Protein 3ESL (pdb70)

Foldseek 3Di:
DLLVVLVVVLVVLVVCLVPPQVPDPCSLVSLVVNLVCLVPRVCVVPVVVSLVVNLVSLLVSCLVCLVVVVCQQPVSSVVSLVCNCVSPVVVPLVLSLLSLLVSVVSSRNLQALVSLLSNLVSCVVVVLLLLSLVSLVSNLVSNHPPNVVSVVSSVVSVVVCVVVVDDDPVVSNVVNVVSNPRDDHRPVNVVVVVD/DVVLLVVLVVVLVVLVVCLVPPQVPDPCSLVSLVVNLCCLVVSCNCVPPPVPSVVSLVSLLVSLVVCLPPPVCQQPVSNVVSLLCNCVPPVVVPLVLSLLSLLVSVVSNRNLQALVSLLSNLVSCVVVVLLLLSLVSLVSNQVSNHPPNVVSVVSSVVSVVVCVVVVHDADPPDVVHSNVVNVVSNPNDDHRPSVCCVPDPD

Radius of gyration: 24.55 Å; Cα contacts (8 Å, |Δi|>4): 406; chains: 2; bounding box: 63×59×78 Å

Organism: Saccharomyces cerevisiae (strain ATCC 204508 / S288c) (NCBI:txid559292)

Secondary structure (DSSP, 8-state):
-HHHHHHHHHHHHHHHHHHTGGG-S-HHHHHHHHHHHIIIIIHHH-HHHHHHHHHHHHHHHHHHHTT-GGGTT-HHHHHHHHHHHHHHSTT-HHHHHHHHHHHHHHTSSTTBHHHHHHHHHHHHHTT-HHHHHHHHHHHHHTT-BSHHHHHHHHHHHHHHHHHTT-----HHHHHHHHHHS-----HHHHHHHH-/-HHHHHHHHHHHHHHHHHHHHTGGG-S-HHHHHHHHHHHHHHHTTTTT-TT-SHHHHHHHHHHHHHHHT-GGGTT-HHHHHHHHHHHHHHSTT-HHHHHHHHHHHHHHTSSTTBHHHHHHHHHHHHHTT-HHHHHHHHHHHHHTT-BSHHHHHHHHHHHHHHHHHTT----TT-SS-HHHHHHHHH------HHHHHHHH--

Structure (mmCIF, N/CA/C/O backbone):
data_3ESL
#
_entry.id   3ESL
#
_cell.length_a   130.304
_cell.length_b   59.784
_cell.length_c   71.299
_cell.angle_alpha   90.00
_cell.angle_beta   97.96
_cell.angle_gamma   90.00
#
_symmetry.space_group_name_H-M   'C 1 2 1'
#
loop_
_entity.id
_entity.type
_entity.pdbx_description
1 polymer 'Checkpoint serine/threonine-protein kinase BUB1'
2 non-polymer '2-[N-CYCLOHEXYLAMINO]ETHANE SULFONIC ACID'
3 water water
#
loop_
_atom_site.group_PDB
_atom_site.id
_atom_site.type_symbol
_atom_site.label_atom_id
_atom_site.label_alt_id
_atom_site.label_comp_id
_atom_site.label_asym_id
_atom_site.label_entity_id
_atom_site.label_seq_id
_atom_site.pdbx_PDB_ins_code
_atom_site.Cartn_x
_atom_site.Cartn_y
_atom_site.Cartn_z
_atom_site.occupancy
_atom_site.B_iso_or_equiv
_atom_site.auth_seq_id
_atom_site.auth_comp_id
_atom_site.auth_asym_id
_atom_site.auth_atom_id
_atom_site.pdbx_PDB_model_num
ATOM 1 N N . GLU A 1 3 ? 33.682 49.290 53.055 1.00 69.16 31 GLU A N 1
ATOM 2 C CA . GLU A 1 3 ? 32.710 48.793 54.079 1.00 70.41 31 GLU A CA 1
ATOM 3 C C . GLU A 1 3 ? 32.733 47.267 54.206 1.00 68.76 31 GLU A C 1
ATOM 4 O O . GLU A 1 3 ? 32.802 46.730 55.314 1.00 69.13 31 GLU A O 1
ATOM 10 N N . GLN A 1 4 ? 32.684 46.582 53.065 1.00 66.71 32 GLN A N 1
ATOM 11 C CA . GLN A 1 4 ? 32.712 45.122 53.013 1.00 63.82 32 GLN A CA 1
ATOM 12 C C . GLN A 1 4 ? 34.122 44.593 53.270 1.00 61.48 32 GLN A C 1
ATOM 13 O O . GLN A 1 4 ? 34.308 43.655 54.046 1.00 59.87 32 GLN A O 1
ATOM 19 N N . HIS A 1 5 ? 35.106 45.210 52.618 1.00 58.71 33 HIS A N 1
ATOM 20 C CA . HIS A 1 5 ? 36.512 44.816 52.730 1.00 56.21 33 HIS A CA 1
ATOM 21 C C . HIS A 1 5 ? 37.024 44.914 54.174 1.00 54.25 33 HIS A C 1
ATOM 22 O O . HIS A 1 5 ? 37.772 44.043 54.639 1.00 51.69 33 HIS A O 1
ATOM 29 N N . SER A 1 6 ? 36.605 45.969 54.875 1.00 49.15 34 SER A N 1
ATOM 30 C CA . SER A 1 6 ? 36.991 46.216 56.269 1.00 46.14 34 SER A CA 1
ATOM 31 C C . SER A 1 6 ? 36.423 45.170 57.228 1.00 43.09 34 SER A C 1
ATOM 32 O O . SER A 1 6 ? 37.129 44.677 58.117 1.00 38.73 34 SER A O 1
ATOM 35 N N . GLN A 1 7 ? 35.143 44.850 57.045 1.00 39.06 35 GLN A N 1
ATOM 36 C CA . GLN A 1 7 ? 34.481 43.817 57.833 1.00 41.63 35 GLN A CA 1
ATOM 37 C C . GLN A 1 7 ? 35.147 42.465 57.587 1.00 35.72 35 GLN A C 1
ATOM 38 O O . GLN A 1 7 ? 35.365 41.695 58.526 1.00 34.54 35 GLN A O 1
ATOM 44 N N . LEU A 1 8 ? 35.495 42.196 56.331 1.00 34.87 36 LEU A N 1
ATOM 45 C CA . LEU A 1 8 ? 36.162 40.944 55.977 1.00 34.26 36 LEU A CA 1
ATOM 46 C C . LEU A 1 8 ? 37.539 40.862 56.615 1.00 34.07 36 LEU A C 1
ATOM 47 O O . LEU A 1 8 ? 37.934 39.808 57.117 1.00 30.32 36 LEU A O 1
ATOM 52 N N . ASN A 1 9 ? 38.270 41.975 56.624 1.00 32.01 37 ASN A N 1
ATOM 53 C CA . ASN A 1 9 ? 39.580 41.984 57.282 1.00 34.00 37 ASN A CA 1
ATOM 54 C C . ASN A 1 9 ? 39.545 41.793 58.788 1.00 32.79 37 ASN A C 1
ATOM 55 O O . ASN A 1 9 ? 40.449 41.171 59.363 1.00 31.38 37 ASN A O 1
ATOM 60 N N . GLN A 1 10 ? 38.513 42.331 59.434 1.00 29.28 38 GLN A N 1
ATOM 61 C CA . GLN A 1 10 ? 38.348 42.125 60.869 1.00 27.40 38 GLN A CA 1
ATOM 62 C C . GLN A 1 10 ? 38.079 40.646 61.143 1.00 26.90 38 GLN A C 1
ATOM 63 O O . GLN A 1 10 ? 38.576 40.096 62.122 1.00 26.22 38 GLN A O 1
ATOM 69 N N . THR A 1 11 ? 37.291 40.025 60.266 1.00 26.58 39 THR A N 1
ATOM 70 C CA . THR A 1 11 ? 36.932 38.616 60.425 1.00 26.01 39 THR A CA 1
ATOM 71 C C . THR A 1 11 ? 38.186 37.754 60.306 1.00 26.13 39 THR A C 1
ATOM 72 O O . THR A 1 11 ? 38.370 36.821 61.097 1.00 24.80 39 THR A O 1
ATOM 76 N N . LYS A 1 12 ? 39.046 38.093 59.344 1.00 26.95 40 LYS A N 1
ATOM 77 C CA . LYS A 1 12 ? 40.319 37.404 59.156 1.00 27.62 40 LYS A CA 1
ATOM 78 C C . LYS A 1 12 ? 41.170 37.477 60.418 1.00 28.31 40 LYS A C 1
ATOM 79 O O . LYS A 1 12 ? 41.691 36.465 60.897 1.00 25.66 40 LYS A O 1
ATOM 85 N N . ILE A 1 13 ? 41.304 38.680 60.974 1.00 25.96 41 ILE A N 1
ATOM 86 C CA . ILE A 1 13 ? 42.093 38.851 62.183 1.00 25.97 41 ILE A CA 1
ATOM 87 C C . ILE A 1 13 ? 41.455 38.137 63.383 1.00 24.67 41 ILE A C 1
ATOM 88 O O . ILE A 1 13 ? 42.165 37.567 64.208 1.00 24.93 41 ILE A O 1
ATOM 93 N N . ALA A 1 14 ? 40.123 38.169 63.470 1.00 24.44 42 ALA A N 1
ATOM 94 C CA . ALA A 1 14 ? 39.404 37.457 64.521 1.00 22.82 42 ALA A CA 1
ATOM 95 C C . ALA A 1 14 ? 39.737 35.950 64.482 1.00 21.99 42 ALA A C 1
ATOM 96 O O . ALA A 1 14 ? 40.030 35.346 65.517 1.00 22.77 42 ALA A O 1
ATOM 98 N N . TYR A 1 15 ? 39.711 35.362 63.289 1.00 23.34 43 TYR A N 1
ATOM 99 C CA . TYR A 1 15 ? 40.067 33.938 63.147 1.00 21.55 43 TYR A CA 1
ATOM 100 C C . TYR A 1 15 ? 41.529 33.676 63.504 1.00 23.26 43 TYR A C 1
ATOM 101 O O . TYR A 1 15 ? 41.848 32.703 64.195 1.00 24.59 43 TYR A O 1
ATOM 110 N N . GLU A 1 16 ? 42.414 34.572 63.074 1.00 22.09 44 GLU A N 1
ATOM 111 C CA . GLU A 1 16 ? 43.840 34.402 63.338 1.00 22.57 44 GLU A CA 1
ATOM 112 C C . GLU A 1 16 ? 44.107 34.418 64.836 1.00 25.75 44 GLU A C 1
ATOM 113 O O . GLU A 1 16 ? 44.900 33.619 65.338 1.00 26.79 44 GLU A O 1
ATOM 119 N N . GLN A 1 17 ? 43.425 35.318 65.552 1.00 25.09 45 GLN A N 1
ATOM 120 C CA . GLN A 1 17 ? 43.535 35.381 67.009 1.00 27.01 45 GLN A CA 1
ATOM 121 C C . GLN A 1 17 ? 43.009 34.126 67.691 1.00 25.10 45 GLN A C 1
ATOM 122 O O . GLN A 1 17 ? 43.596 33.653 68.657 1.00 27.88 45 GLN A O 1
ATOM 128 N N . ARG A 1 18 ? 41.893 33.600 67.186 1.00 26.09 46 ARG A N 1
ATOM 129 C CA . ARG A 1 18 ? 41.317 32.363 67.710 1.00 26.62 46 ARG A CA 1
ATOM 130 C C . ARG A 1 18 ? 42.272 31.179 67.549 1.00 25.44 46 ARG A C 1
ATOM 131 O O . ARG A 1 18 ? 42.369 30.338 68.443 1.00 26.89 46 ARG A O 1
ATOM 139 N N . LEU A 1 19 ? 42.976 31.121 66.419 1.00 24.42 47 LEU A N 1
ATOM 140 C CA . LEU A 1 19 ? 43.979 30.072 66.212 1.00 25.48 47 LEU A CA 1
ATOM 141 C C . LEU A 1 19 ? 45.075 30.167 67.269 1.00 29.15 47 LEU A C 1
ATOM 142 O O . LEU A 1 19 ? 45.555 29.148 67.767 1.00 30.95 47 LEU A O 1
ATOM 147 N N . LEU A 1 20 ? 45.465 31.394 67.616 1.00 28.66 48 LEU A N 1
ATOM 148 C CA . LEU A 1 20 ? 46.494 31.583 68.645 1.00 30.86 48 LEU A CA 1
ATOM 149 C C . LEU A 1 20 ? 45.993 31.341 70.065 1.00 31.43 48 LEU A C 1
ATOM 150 O O . LEU A 1 20 ? 46.733 30.810 70.895 1.00 35.60 48 LEU A O 1
ATOM 155 N N . ASN A 1 21 ? 44.752 31.735 70.342 1.00 31.03 49 ASN A N 1
ATOM 156 C CA . ASN A 1 21 ? 44.210 31.743 71.701 1.00 32.87 49 ASN A CA 1
ATOM 157 C C . ASN A 1 21 ? 43.386 30.513 72.081 1.00 32.58 49 ASN A C 1
ATOM 158 O O . ASN A 1 21 ? 43.402 30.095 73.237 1.00 33.23 49 ASN A O 1
ATOM 163 N N . ASP A 1 22 ? 42.628 29.979 71.125 1.00 29.98 50 ASP A N 1
ATOM 164 C CA . ASP A 1 22 ? 41.593 28.990 71.444 1.00 29.57 50 ASP A CA 1
ATOM 165 C C . ASP A 1 22 ? 41.919 27.532 71.103 1.00 28.07 50 ASP A C 1
ATOM 166 O O . ASP A 1 22 ? 41.404 26.624 71.769 1.00 24.61 50 ASP A O 1
ATOM 171 N N . LEU A 1 23 ? 42.753 27.302 70.090 0.80 23.14 51 LEU A N 1
ATOM 172 C CA . LEU A 1 23 ? 42.967 25.940 69.568 0.80 23.43 51 LEU A CA 1
ATOM 173 C C . LEU A 1 23 ? 43.378 24.943 70.619 0.80 23.77 51 LEU A C 1
ATOM 174 O O . LEU A 1 23 ? 42.861 23.813 70.664 0.80 20.74 51 LEU A O 1
ATOM 179 N N . GLU A 1 24 ? 44.326 25.359 71.457 1.00 23.83 52 GLU A N 1
ATOM 180 C CA . GLU A 1 24 ? 44.969 24.436 72.389 1.00 26.00 52 GLU A CA 1
ATOM 181 C C . GLU A 1 24 ? 43.988 23.745 73.342 1.00 24.68 52 GLU A C 1
ATOM 182 O O . GLU A 1 24 ? 44.203 22.591 73.711 1.00 27.59 52 GLU A O 1
ATOM 188 N N . ASP A 1 25 ? 42.923 24.444 73.721 1.00 23.65 53 ASP A N 1
ATOM 189 C CA . ASP A 1 25 ? 41.969 23.931 74.704 1.00 25.07 53 ASP A CA 1
ATOM 190 C C . ASP A 1 25 ? 40.716 23.296 74.085 1.00 22.24 53 ASP A C 1
ATOM 191 O O . ASP A 1 25 ? 39.802 22.898 74.813 1.00 23.63 53 ASP A O 1
ATOM 196 N N . MET A 1 26 ? 40.669 23.198 72.753 1.00 20.96 54 MET A N 1
ATOM 197 C CA . MET A 1 26 ? 39.456 22.683 72.091 1.00 18.87 54 MET A CA 1
ATOM 198 C C . MET A 1 26 ? 39.375 21.173 72.092 1.00 18.74 54 MET A C 1
ATOM 199 O O . MET A 1 26 ? 40.412 20.503 72.012 1.00 19.38 54 MET A O 1
ATOM 204 N N . ASP A 1 27 ? 38.147 20.647 72.178 1.00 19.66 55 ASP A N 1
ATOM 205 C CA . ASP A 1 27 ? 37.920 19.200 71.960 1.00 19.47 55 ASP A CA 1
ATOM 206 C C . ASP A 1 27 ? 38.098 18.865 70.488 1.00 18.49 55 ASP A C 1
ATOM 207 O O . ASP A 1 27 ? 38.614 17.799 70.145 1.00 20.98 55 ASP A O 1
ATOM 212 N N . ASP A 1 28 ? 37.651 19.772 69.624 0.80 14.36 56 ASP A N 1
ATOM 213 C CA . ASP A 1 28 ? 37.692 19.549 68.168 0.80 13.94 56 ASP A CA 1
ATOM 214 C C . ASP A 1 28 ? 38.393 20.725 67.470 0.80 13.64 56 ASP A C 1
ATOM 215 O O . ASP A 1 28 ? 37.760 21.513 66.770 0.80 14.67 56 ASP A O 1
ATOM 220 N N . PRO A 1 29 ? 39.725 20.824 67.633 1.00 17.86 57 PRO A N 1
ATOM 221 C CA . PRO A 1 29 ? 40.447 21.946 67.024 1.00 18.08 57 PRO A CA 1
ATOM 222 C C . PRO A 1 29 ? 40.296 21.962 65.488 1.00 18.94 57 PRO A C 1
ATOM 223 O O . PRO A 1 29 ? 40.344 23.033 64.859 1.00 17.52 57 PRO A O 1
ATOM 227 N N . LEU A 1 30 ? 40.085 20.792 64.884 1.00 17.54 58 LEU A N 1
ATOM 228 C CA . LEU A 1 30 ? 39.881 20.741 63.427 1.00 18.43 58 LEU A CA 1
ATOM 229 C C . LEU A 1 30 ? 38.702 21.631 62.996 1.00 18.41 58 LEU A C 1
ATOM 230 O O . LEU A 1 30 ? 38.751 22.268 61.936 1.00 20.65 58 LEU A O 1
ATOM 235 N N . ASP A 1 31 ? 37.662 21.692 63.821 1.00 19.08 59 ASP A N 1
ATOM 236 C CA . ASP A 1 31 ? 36.469 22.480 63.491 1.00 20.40 59 ASP A CA 1
ATOM 237 C C . ASP A 1 31 ? 36.782 23.964 63.314 1.00 20.09 59 ASP A C 1
ATOM 238 O O . ASP A 1 31 ? 36.225 24.598 62.429 1.00 19.92 59 ASP A O 1
ATOM 243 N N . LEU A 1 32 ? 37.701 24.495 64.119 1.00 19.77 60 LEU A N 1
ATOM 244 C CA . LEU A 1 32 ? 38.054 25.920 64.016 1.00 19.39 60 LEU A CA 1
ATOM 245 C C . LEU A 1 32 ? 38.803 26.169 62.700 1.00 19.04 60 LEU A C 1
ATOM 246 O O . LEU A 1 32 ? 38.490 27.119 61.975 1.00 19.04 60 LEU A O 1
ATOM 251 N N . PHE A 1 33 ? 39.774 25.314 62.376 0.80 15.16 61 PHE A N 1
ATOM 252 C CA . PHE A 1 33 ? 40.411 25.376 61.060 0.80 15.94 61 PHE A CA 1
ATOM 253 C C . PHE A 1 33 ? 39.390 25.278 59.923 0.80 17.38 61 PHE A C 1
ATOM 254 O O . PHE A 1 33 ? 39.476 26.030 58.941 0.80 15.79 61 PHE A O 1
ATOM 262 N N . LEU A 1 34 ? 38.450 24.337 60.030 1.00 18.28 62 LEU A N 1
ATOM 263 C CA . LEU A 1 34 ? 37.443 24.171 58.973 1.00 20.67 62 LEU A CA 1
ATOM 264 C C . LEU A 1 34 ? 36.601 25.431 58.787 1.00 20.60 62 LEU A C 1
ATOM 265 O O . LEU A 1 34 ? 36.381 25.865 57.651 1.00 21.14 62 LEU A O 1
ATOM 270 N N . ASP A 1 35 ? 36.152 26.024 59.895 1.00 20.61 63 ASP A N 1
ATOM 271 C CA . ASP A 1 35 ? 35.329 27.243 59.836 1.00 22.55 63 ASP A CA 1
ATOM 272 C C . ASP A 1 35 ? 36.088 28.336 59.101 1.00 21.46 63 ASP A C 1
ATOM 273 O O . ASP A 1 35 ? 35.556 28.993 58.199 1.00 21.15 63 ASP A O 1
ATOM 278 N N . TYR A 1 36 ? 37.357 28.493 59.462 1.00 19.09 64 TYR A N 1
ATOM 279 C CA . TYR A 1 36 ? 38.182 29.552 58.883 1.00 20.74 64 TYR A CA 1
ATOM 280 C C . TYR A 1 36 ? 38.433 29.295 57.395 1.00 20.79 64 TYR A C 1
ATOM 281 O O . TYR A 1 36 ? 38.264 30.189 56.578 1.00 19.39 64 TYR A O 1
ATOM 290 N N . MET A 1 37 ? 38.787 28.060 57.033 1.00 19.70 65 MET A N 1
ATOM 291 C CA . MET A 1 37 ? 39.039 27.717 55.633 1.00 21.65 65 MET A CA 1
ATOM 292 C C . MET A 1 37 ? 37.807 27.874 54.736 1.00 21.59 65 MET A C 1
ATOM 293 O O . MET A 1 37 ? 37.906 28.353 53.601 0.80 20.77 65 MET A O 1
ATOM 298 N N . ILE A 1 38 ? 36.642 27.500 55.260 1.00 21.58 66 ILE A N 1
ATOM 299 C CA . ILE A 1 38 ? 35.399 27.653 54.523 1.00 24.78 66 ILE A CA 1
ATOM 300 C C . ILE A 1 38 ? 35.144 29.143 54.302 1.00 23.13 66 ILE A C 1
ATOM 301 O O . ILE A 1 38 ? 34.790 29.540 53.190 1.00 25.64 66 ILE A O 1
ATOM 306 N N . TRP A 1 39 ? 35.368 29.948 55.338 1.00 24.29 67 TRP A N 1
ATOM 307 C CA . TRP A 1 39 ? 35.183 31.410 55.229 1.00 24.28 67 TRP A CA 1
ATOM 308 C C . TRP A 1 39 ? 36.145 32.028 54.206 1.00 26.31 67 TRP A C 1
ATOM 309 O O . TRP A 1 39 ? 35.747 32.858 53.373 1.00 26.46 67 TRP A O 1
ATOM 320 N N . ILE A 1 40 ? 37.412 31.628 54.259 1.00 24.18 68 ILE A N 1
ATOM 321 C CA . ILE A 1 40 ? 38.393 32.134 53.300 1.00 24.96 68 ILE A CA 1
ATOM 322 C C . ILE A 1 40 ? 37.994 31.785 51.865 1.00 26.36 68 ILE A C 1
ATOM 323 O O . ILE A 1 40 ? 38.040 32.637 50.973 1.00 28.45 68 ILE A O 1
ATOM 328 N N . SER A 1 41 ? 37.612 30.526 51.650 1.00 26.59 69 SER A N 1
ATOM 329 C CA . SER A 1 41 ? 37.378 30.021 50.304 1.00 29.58 69 SER A CA 1
ATOM 330 C C . SER A 1 41 ? 36.070 30.541 49.702 1.00 34.36 69 SER A C 1
ATOM 331 O O . SER A 1 41 ? 35.862 30.447 48.488 1.00 37.35 69 SER A O 1
ATOM 334 N N . THR A 1 42 ? 35.194 31.076 50.547 1.00 34.02 70 THR A N 1
ATOM 335 C CA . THR A 1 42 ? 33.926 31.621 50.083 1.00 39.75 70 THR A CA 1
ATOM 336 C C . THR A 1 42 ? 33.955 33.151 50.151 1.00 40.15 70 THR A C 1
ATOM 337 O O . THR A 1 42 ? 34.030 33.818 49.121 1.00 45.54 70 THR A O 1
ATOM 341 N N . SER A 1 43 ? 33.955 33.697 51.357 1.00 38.27 71 SER A N 1
ATOM 342 C CA . SER A 1 43 ? 33.824 35.135 51.544 1.00 39.18 71 SER A CA 1
ATOM 343 C C . SER A 1 43 ? 35.062 35.927 51.128 1.00 39.03 71 SER A C 1
ATOM 344 O O . SER A 1 43 ? 34.962 36.890 50.358 1.00 39.43 71 SER A O 1
ATOM 347 N N . TYR A 1 44 ? 36.224 35.513 51.622 1.00 36.89 72 TYR A N 1
ATOM 348 C CA . TYR A 1 44 ? 37.450 36.293 51.455 1.00 38.02 72 TYR A CA 1
ATOM 349 C C . TYR A 1 44 ? 38.009 36.270 50.026 1.00 40.59 72 TYR A C 1
ATOM 350 O O . TYR A 1 44 ? 38.353 37.317 49.474 1.00 41.91 72 TYR A O 1
ATOM 359 N N . ILE A 1 45 ? 38.084 35.081 49.432 1.00 41.34 73 ILE A N 1
ATOM 360 C CA . ILE A 1 45 ? 38.634 34.908 48.086 1.00 44.30 73 ILE A CA 1
ATOM 361 C C . ILE A 1 45 ? 37.743 35.527 46.985 1.00 47.32 73 ILE A C 1
ATOM 362 O O . ILE A 1 45 ? 38.222 35.826 45.889 1.00 48.13 73 ILE A O 1
ATOM 367 N N . GLU A 1 46 ? 36.456 35.713 47.286 1.00 49.20 74 GLU A N 1
ATOM 368 C CA . GLU A 1 46 ? 35.514 36.369 46.365 1.00 53.09 74 GLU A CA 1
ATOM 369 C C . GLU A 1 46 ? 35.776 37.869 46.221 1.00 53.48 74 GLU A C 1
ATOM 370 O O . GLU A 1 46 ? 35.418 38.471 45.206 1.00 54.05 74 GLU A O 1
ATOM 376 N N . VAL A 1 47 ? 36.397 38.461 47.237 1.00 53.03 75 VAL A N 1
ATOM 377 C CA . VAL A 1 47 ? 36.659 39.901 47.271 1.00 52.79 75 VAL A CA 1
ATOM 378 C C . VAL A 1 47 ? 38.126 40.224 46.941 1.00 53.68 75 VAL A C 1
ATOM 379 O O . VAL A 1 47 ? 38.410 41.213 46.257 1.00 53.66 75 VAL A O 1
ATOM 383 N N . ASP A 1 48 ? 39.047 39.382 47.409 1.00 50.96 76 ASP A N 1
ATOM 384 C CA . ASP A 1 48 ? 40.470 39.540 47.112 1.00 50.38 76 ASP A CA 1
ATOM 385 C C . ASP A 1 48 ? 41.075 38.184 46.761 1.00 50.67 76 ASP A C 1
ATOM 386 O O . ASP A 1 48 ? 41.557 37.462 47.639 1.00 46.98 76 ASP A O 1
ATOM 391 N N . SER A 1 49 ? 41.052 37.851 45.471 1.00 49.46 77 SER A N 1
ATOM 392 C CA . SER A 1 49 ? 41.476 36.532 44.991 1.00 50.87 77 SER A CA 1
ATOM 393 C C . SER A 1 49 ? 42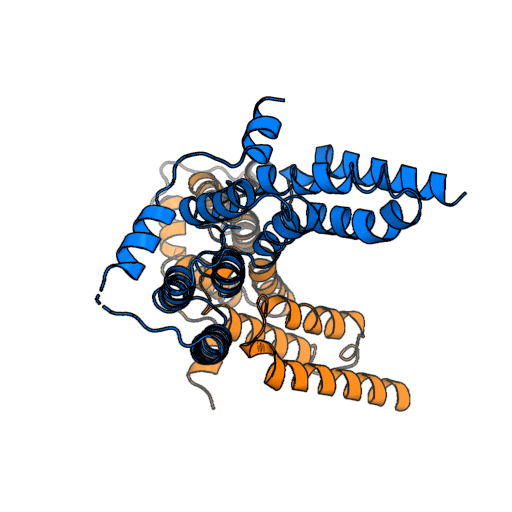.959 36.224 45.232 1.00 51.03 77 SER A C 1
ATOM 394 O O . SER A 1 49 ? 43.315 35.080 45.529 1.00 49.67 77 SER A O 1
ATOM 397 N N . GLU A 1 50 ? 43.814 37.238 45.102 1.00 51.72 78 GLU A N 1
ATOM 398 C CA . GLU A 1 50 ? 45.261 37.049 45.259 1.00 52.98 78 GLU A CA 1
ATOM 399 C C . GLU A 1 50 ? 45.713 36.909 46.725 1.00 51.28 78 GLU A C 1
ATOM 400 O O . GLU A 1 50 ? 46.553 36.061 47.032 1.00 52.64 78 GLU A O 1
ATOM 406 N N . SER A 1 51 ? 45.157 37.729 47.618 1.00 49.39 79 SER A N 1
ATOM 407 C CA . SER A 1 51 ? 45.369 37.551 49.060 1.00 45.55 79 SER A CA 1
ATOM 408 C C . SER A 1 51 ? 44.663 36.284 49.551 1.00 43.59 79 SER A C 1
ATOM 409 O O . SER A 1 51 ? 45.222 35.531 50.346 1.00 42.15 79 SER A O 1
ATOM 412 N N . GLY A 1 52 ? 43.442 36.060 49.064 1.00 38.29 80 GLY A N 1
ATOM 413 C CA . GLY A 1 52 ? 42.634 34.905 49.457 1.00 37.49 80 GLY A CA 1
ATOM 414 C C . GLY A 1 52 ? 43.321 33.585 49.159 1.00 36.01 80 GLY A C 1
ATOM 415 O O . GLY A 1 52 ? 43.288 32.662 49.972 1.00 33.49 80 GLY A O 1
ATOM 416 N N . GLN A 1 53 ? 43.951 33.501 47.991 1.00 35.36 81 GLN A N 1
ATOM 417 C CA . GLN A 1 53 ? 44.700 32.306 47.589 1.00 37.37 81 GLN A CA 1
ATOM 418 C C . GLN A 1 53 ? 45.838 31.987 48.569 1.00 33.51 81 GLN A C 1
ATOM 419 O O . GLN A 1 53 ? 45.974 30.837 49.020 1.00 30.66 81 GLN A O 1
ATOM 425 N N A GLU A 1 54 ? 46.641 33.006 48.875 0.50 32.82 82 GLU A N 1
ATOM 426 N N B GLU A 1 54 ? 46.632 33.005 48.899 0.50 32.92 82 GLU A N 1
ATOM 427 C CA A GLU A 1 54 ? 47.769 32.903 49.796 0.50 34.12 82 GLU A CA 1
ATOM 428 C CA B GLU A 1 54 ? 47.778 32.872 49.799 0.50 34.97 82 GLU A CA 1
ATOM 429 C C A GLU A 1 54 ? 47.312 32.496 51.195 0.50 32.63 82 GLU A C 1
ATOM 430 C C B GLU A 1 54 ? 47.360 32.549 51.233 0.50 32.87 82 GLU A C 1
ATOM 431 O O A GLU A 1 54 ? 47.896 31.599 51.813 0.50 31.02 82 GLU A O 1
ATOM 432 O O B GLU A 1 54 ? 48.028 31.771 51.922 0.50 31.82 82 GLU A O 1
ATOM 443 N N . VAL A 1 55 ? 46.266 33.159 51.682 1.00 30.48 83 VAL A N 1
ATOM 444 C CA . VAL A 1 55 ? 45.766 32.928 53.036 1.00 28.86 83 VAL A CA 1
ATOM 445 C C . VAL A 1 55 ? 45.141 31.535 53.109 1.00 25.01 83 VAL A C 1
ATOM 446 O O . VAL A 1 55 ? 45.304 30.829 54.116 1.00 26.80 83 VAL A O 1
ATOM 450 N N . LEU A 1 56 ? 44.442 31.138 52.050 1.00 24.10 84 LEU A N 1
ATOM 451 C CA . LEU A 1 56 ? 43.877 29.784 52.022 1.00 20.93 84 LEU A CA 1
ATOM 452 C C . LEU A 1 56 ? 45.009 28.754 52.089 1.00 22.45 84 LEU A C 1
ATOM 453 O O . LEU A 1 56 ? 44.948 27.808 52.889 1.00 25.36 84 LEU A O 1
ATOM 458 N N . ARG A 1 57 ? 46.039 28.933 51.261 0.80 20.22 85 ARG A N 1
ATOM 459 C CA . ARG A 1 57 ? 47.130 27.955 51.201 0.80 22.68 85 ARG A CA 1
ATOM 460 C C . ARG A 1 57 ? 47.810 27.834 52.558 0.80 22.52 85 ARG A C 1
ATOM 461 O O . ARG A 1 57 ? 48.001 26.723 53.055 0.80 20.71 85 ARG A O 1
ATOM 469 N N . SER A 1 58 ? 48.157 28.975 53.155 1.00 24.29 86 SER A N 1
ATOM 470 C CA . SER A 1 58 ? 48.813 29.014 54.472 1.00 26.62 86 SER A CA 1
ATOM 471 C C . SER A 1 58 ? 47.979 28.399 55.594 1.00 25.99 86 SER A C 1
ATOM 472 O O . SER A 1 58 ? 48.508 27.699 56.462 1.00 25.61 86 SER A O 1
ATOM 475 N N . THR A 1 59 ? 46.677 28.665 55.576 1.00 22.13 87 THR A N 1
ATOM 476 C CA . THR A 1 59 ? 45.774 28.159 56.596 1.00 22.46 87 THR A CA 1
ATOM 477 C C . THR A 1 59 ? 45.648 26.643 56.464 1.00 18.61 87 THR A C 1
ATOM 478 O O . THR A 1 59 ? 45.635 25.937 57.478 1.00 21.63 87 THR A O 1
ATOM 482 N N . MET A 1 60 ? 45.568 26.160 55.231 1.00 18.98 88 MET A N 1
ATOM 483 C CA . MET A 1 60 ? 45.405 24.720 55.006 1.00 19.73 88 MET A CA 1
ATOM 484 C C . MET A 1 60 ? 46.680 24.009 55.477 1.00 20.83 88 MET A C 1
ATOM 485 O O . MET A 1 60 ? 46.619 22.959 56.114 1.00 18.09 88 MET A O 1
ATOM 490 N N . GLU A 1 61 ? 47.834 24.607 55.183 1.00 19.75 89 GLU A N 1
ATOM 491 C CA . GLU A 1 61 ? 49.110 24.031 55.613 1.00 20.52 89 GLU A CA 1
ATOM 492 C C . GLU A 1 61 ? 49.201 24.004 57.140 1.00 19.97 89 GLU A C 1
ATOM 493 O O . GLU A 1 61 ? 49.617 22.989 57.724 1.00 20.52 89 GLU A O 1
ATOM 499 N N A ARG A 1 62 ? 48.816 25.105 57.782 0.50 18.71 90 ARG A N 1
ATOM 500 N N B ARG A 1 62 ? 48.800 25.102 57.777 0.50 18.99 90 ARG A N 1
ATOM 501 C CA A ARG A 1 62 ? 48.773 25.167 59.248 0.50 19.42 90 ARG A CA 1
ATOM 502 C CA B ARG A 1 62 ? 48.773 25.191 59.242 0.50 20.36 90 ARG A CA 1
ATOM 503 C C A ARG A 1 62 ? 47.884 24.067 59.819 0.50 20.06 90 ARG A C 1
ATOM 504 C C B ARG A 1 62 ? 47.842 24.147 59.871 0.50 20.67 90 ARG A C 1
ATOM 505 O O A ARG A 1 62 ? 48.263 23.382 60.778 0.50 19.96 90 ARG A O 1
ATOM 506 O O B ARG A 1 62 ? 48.157 23.574 60.922 0.50 21.34 90 ARG A O 1
ATOM 521 N N . CYS A 1 63 ? 46.708 23.898 59.216 1.00 18.24 91 CYS A N 1
ATOM 522 C CA . CYS A 1 63 ? 45.761 22.865 59.652 1.00 18.66 91 CYS A CA 1
ATOM 523 C C . CYS A 1 63 ? 46.405 21.476 59.574 1.00 20.19 91 CYS A C 1
ATOM 524 O O . CYS A 1 63 ? 46.401 20.712 60.548 1.00 20.38 91 CYS A O 1
ATOM 527 N N . LEU A 1 64 ? 46.964 21.155 58.410 1.00 18.17 92 LEU A N 1
ATOM 528 C CA . LEU A 1 64 ? 47.541 19.817 58.203 1.00 19.56 92 LEU A CA 1
ATOM 529 C C . LEU A 1 64 ? 48.658 19.539 59.211 1.00 21.53 92 LEU A C 1
ATOM 530 O O . LEU A 1 64 ? 48.709 18.467 59.830 1.00 21.97 92 LEU A O 1
ATOM 535 N N . ILE A 1 65 ? 49.508 20.540 59.410 1.00 20.78 93 ILE A N 1
ATOM 536 C CA . ILE A 1 65 ? 50.654 20.429 60.327 1.00 21.13 93 ILE A CA 1
ATOM 537 C C . ILE A 1 65 ? 50.205 20.305 61.779 1.00 22.74 93 ILE A C 1
ATOM 538 O O . ILE A 1 65 ? 50.723 19.473 62.527 1.00 24.22 93 ILE A O 1
ATOM 543 N N . TYR A 1 66 ? 49.219 21.108 62.173 1.00 18.73 94 TYR A N 1
ATOM 544 C CA . TYR A 1 66 ? 48.743 21.087 63.553 1.00 20.48 94 TYR A CA 1
ATOM 545 C C . TYR A 1 66 ? 48.051 19.769 63.919 1.00 21.59 94 TYR A C 1
ATOM 546 O O . TYR A 1 66 ? 48.264 19.219 65.004 1.00 22.85 94 TYR A O 1
ATOM 555 N N . ILE A 1 67 ? 47.234 19.266 63.002 1.00 20.70 95 ILE A N 1
ATOM 556 C CA . ILE A 1 67 ? 46.377 18.128 63.289 1.00 20.04 95 ILE A CA 1
ATOM 557 C C . ILE A 1 67 ? 47.079 16.772 63.015 1.00 23.60 95 ILE A C 1
ATOM 558 O O . ILE A 1 67 ? 46.711 15.753 63.615 1.00 22.30 95 ILE A O 1
ATOM 563 N N . GLN A 1 68 ? 48.109 16.769 62.163 1.00 21.86 96 GLN A N 1
ATOM 564 C CA . GLN A 1 68 ? 48.699 15.511 61.640 1.00 24.11 96 GLN A CA 1
ATOM 565 C C . GLN A 1 68 ? 49.210 14.502 62.680 1.00 30.01 96 GLN A C 1
ATOM 566 O O . GLN A 1 68 ? 49.143 13.292 62.447 1.00 33.21 96 GLN A O 1
ATOM 572 N N . ASP A 1 69 ? 49.738 14.986 63.792 1.00 32.12 97 ASP A N 1
ATOM 573 C CA . ASP A 1 69 ? 50.329 14.062 64.770 1.00 37.23 97 ASP A CA 1
ATOM 574 C C . ASP A 1 69 ? 49.335 13.645 65.858 1.00 37.84 97 ASP A C 1
ATOM 575 O O . ASP A 1 69 ? 49.658 12.803 66.709 1.00 36.74 97 ASP A O 1
ATOM 580 N N . MET A 1 70 ? 48.125 14.217 65.804 1.00 30.76 98 MET A N 1
ATOM 581 C CA . MET A 1 70 ? 47.020 13.785 66.649 1.00 26.80 98 MET A CA 1
ATOM 582 C C . MET A 1 70 ? 46.440 12.510 66.047 1.00 27.83 98 MET A C 1
ATOM 583 O O . MET A 1 70 ? 45.695 12.560 65.045 1.00 26.30 98 MET A O 1
ATOM 588 N N A GLU A 1 71 ? 46.780 11.382 66.665 0.50 25.85 99 GLU A N 1
ATOM 589 N N B GLU A 1 71 ? 46.779 11.369 66.641 0.50 25.55 99 GLU A N 1
ATOM 590 C CA A GLU A 1 71 ? 46.376 10.057 66.191 0.50 27.61 99 GLU A CA 1
ATOM 591 C CA B GLU A 1 71 ? 46.360 10.073 66.097 0.50 26.75 99 GLU A CA 1
ATOM 592 C C A GLU A 1 71 ? 44.864 9.892 66.114 0.50 25.12 99 GLU A C 1
ATOM 593 C C B GLU A 1 71 ? 44.844 9.893 66.093 0.50 24.63 99 GLU A C 1
ATOM 594 O O A GLU A 1 71 ? 44.354 9.110 65.300 0.50 23.44 99 GLU A O 1
ATOM 595 O O B GLU A 1 71 ? 44.310 9.097 65.307 0.50 22.75 99 GLU A O 1
ATOM 606 N N . THR A 1 72 ? 44.153 10.628 66.967 1.00 21.86 100 THR A N 1
ATOM 607 C CA . THR A 1 72 ? 42.695 10.542 67.031 1.00 22.60 100 THR A CA 1
ATOM 608 C C . THR A 1 72 ? 42.048 10.991 65.715 1.00 20.24 100 THR A C 1
ATOM 609 O O . THR A 1 72 ? 40.946 10.553 65.404 1.00 19.37 100 THR A O 1
ATOM 613 N N . TYR A 1 73 ? 42.724 11.874 64.975 1.00 19.43 101 TYR A N 1
ATOM 614 C CA . TYR A 1 73 ? 42.190 12.399 63.700 1.00 18.64 101 TYR A CA 1
ATOM 615 C C . TYR A 1 73 ? 42.585 11.596 62.451 1.00 18.73 101 TYR A C 1
ATOM 616 O O . TYR A 1 73 ? 42.160 11.931 61.322 1.00 18.62 101 TYR A O 1
ATOM 625 N N . ARG A 1 74 ? 43.389 10.539 62.645 1.00 19.74 102 ARG A N 1
ATOM 626 C CA . ARG A 1 74 ? 43.957 9.783 61.513 1.00 22.21 102 ARG A CA 1
ATOM 627 C C . ARG A 1 74 ? 42.935 9.420 60.436 1.00 20.47 102 ARG A C 1
ATOM 628 O O . ARG A 1 74 ? 43.200 9.576 59.238 1.00 22.13 102 ARG A O 1
ATOM 636 N N . ASN A 1 75 ? 41.777 8.914 60.858 1.00 18.11 103 ASN A N 1
ATOM 637 C CA . ASN A 1 75 ? 40.739 8.535 59.908 1.00 19.44 103 ASN A CA 1
ATOM 638 C C . ASN A 1 75 ? 39.469 9.361 60.041 1.00 21.40 103 ASN A C 1
ATOM 639 O O . ASN A 1 75 ? 38.366 8.858 59.825 1.00 19.96 103 ASN A O 1
ATOM 644 N N . ASP A 1 76 ? 39.640 10.639 60.401 1.00 18.61 104 ASP A N 1
ATOM 645 C CA . ASP A 1 76 ? 38.539 11.598 60.397 1.00 17.88 104 ASP A CA 1
ATOM 646 C C . ASP A 1 76 ? 38.321 12.017 58.937 1.00 16.93 104 ASP A C 1
ATOM 647 O O . ASP A 1 76 ? 39.239 12.569 58.315 1.00 18.72 104 ASP A O 1
ATOM 652 N N . PRO A 1 77 ? 37.125 11.765 58.371 1.00 17.14 105 PRO A N 1
ATOM 653 C CA . PRO A 1 77 ? 36.931 12.071 56.948 1.00 17.71 105 PRO A CA 1
ATOM 654 C C . PRO A 1 77 ? 37.050 13.563 56.661 1.00 18.72 105 PRO A C 1
ATOM 655 O O . PRO A 1 77 ? 37.401 13.951 55.551 1.00 18.31 105 PRO A O 1
ATOM 659 N N . ARG A 1 78 ? 36.746 14.396 57.646 1.00 16.97 106 ARG A N 1
ATOM 660 C CA . ARG A 1 78 ? 36.912 15.844 57.448 1.00 18.11 106 ARG A CA 1
ATOM 661 C C . ARG A 1 78 ? 38.380 16.207 57.240 1.00 19.49 106 ARG A C 1
ATOM 662 O O . ARG A 1 78 ? 38.707 17.045 56.388 1.00 20.57 106 ARG A O 1
ATOM 670 N N . PHE A 1 79 ? 39.257 15.581 58.027 1.00 17.81 107 PHE A N 1
ATOM 671 C CA . PHE A 1 79 ? 40.696 15.795 57.911 1.00 16.51 107 PHE A CA 1
ATOM 672 C C . PHE A 1 79 ? 41.212 15.282 56.559 1.00 18.04 107 PHE A C 1
ATOM 673 O O . PHE A 1 79 ? 41.959 15.970 55.852 1.00 16.41 107 PHE A O 1
ATOM 681 N N . LEU A 1 80 ? 40.806 14.068 56.201 1.00 16.97 108 LEU A N 1
ATOM 682 C CA . LEU A 1 80 ? 41.172 13.515 54.891 1.00 17.65 108 LEU A CA 1
ATOM 683 C C . LEU A 1 80 ? 40.826 14.486 53.763 1.00 18.72 108 LEU A C 1
ATOM 684 O O . LEU A 1 80 ? 41.624 14.698 52.854 1.00 17.80 108 LEU A O 1
ATOM 689 N N . LYS A 1 81 ? 39.640 15.084 53.820 1.00 18.90 109 LYS A N 1
ATOM 690 C CA . LYS A 1 81 ? 39.209 15.963 52.744 1.00 19.51 109 LYS A CA 1
ATOM 691 C C . LYS A 1 81 ? 40.111 17.184 52.606 1.00 20.39 109 LYS A C 1
ATOM 692 O O . LYS A 1 81 ? 40.331 17.655 51.501 1.00 21.50 109 LYS A O 1
ATOM 698 N N A ILE A 1 82 ? 40.643 17.679 53.723 0.50 19.28 110 ILE A N 1
ATOM 699 N N B ILE A 1 82 ? 40.656 17.664 53.722 0.50 18.86 110 ILE A N 1
ATOM 700 C CA A ILE A 1 82 ? 41.567 18.816 53.673 0.50 19.97 110 ILE A CA 1
ATOM 701 C CA B ILE A 1 82 ? 41.567 18.814 53.692 0.50 19.36 110 ILE A CA 1
ATOM 702 C C A ILE A 1 82 ? 42.831 18.437 52.902 0.50 18.37 110 ILE A C 1
ATOM 703 C C B ILE A 1 82 ? 42.874 18.467 52.966 0.50 18.03 110 ILE A C 1
ATOM 704 O O A ILE A 1 82 ? 43.275 19.203 52.048 0.50 18.10 110 ILE A O 1
ATOM 705 O O B ILE A 1 82 ? 43.389 19.286 52.206 0.50 18.93 110 ILE A O 1
ATOM 714 N N . TRP A 1 83 ? 43.380 17.245 53.174 1.00 17.39 111 TRP A N 1
ATOM 715 C CA . TRP A 1 83 ? 44.537 16.753 52.420 1.00 18.42 111 TRP A CA 1
ATOM 716 C C . TRP A 1 83 ? 44.223 16.706 50.929 1.00 19.33 111 TRP A C 1
ATOM 717 O O . TRP A 1 83 ? 45.006 17.192 50.124 1.00 18.44 111 TRP A O 1
ATOM 728 N N A ILE A 1 84 ? 43.080 16.135 50.568 0.50 18.31 112 ILE A N 1
ATOM 729 N N B ILE A 1 84 ? 43.074 16.116 50.591 0.50 17.60 112 ILE A N 1
ATOM 730 C CA A ILE A 1 84 ? 42.742 15.982 49.146 0.50 19.96 112 ILE A CA 1
ATOM 731 C CA B ILE A 1 84 ? 42.629 15.967 49.194 0.50 19.34 112 ILE A CA 1
ATOM 732 C C A ILE A 1 84 ? 42.441 17.335 48.477 0.50 19.90 112 ILE A C 1
ATOM 733 C C B ILE A 1 84 ? 42.468 17.329 48.516 0.50 19.20 112 ILE A C 1
ATOM 734 O O A ILE A 1 84 ? 42.817 17.547 47.320 0.50 20.74 112 ILE A O 1
ATOM 735 O O B ILE A 1 84 ? 42.950 17.535 47.395 0.50 19.41 112 ILE A O 1
ATOM 744 N N . TRP A 1 85 ? 41.812 18.256 49.209 1.00 20.17 113 TRP A N 1
ATOM 745 C CA . TRP A 1 85 ? 41.607 19.617 48.695 1.00 21.65 113 TRP A CA 1
ATOM 746 C C . TRP A 1 85 ? 42.944 20.299 48.465 1.00 21.45 113 TRP A C 1
ATOM 747 O O . TRP A 1 85 ? 43.143 20.960 47.452 1.00 22.15 113 TRP A O 1
ATOM 758 N N . TYR A 1 86 ? 43.871 20.097 49.398 1.00 19.26 114 TYR A N 1
ATOM 759 C CA . TYR A 1 86 ? 45.198 20.691 49.258 1.00 19.61 114 TYR A CA 1
ATOM 760 C C . TYR A 1 86 ? 45.902 20.207 47.996 1.00 21.26 114 TYR A C 1
ATOM 761 O O . TYR A 1 86 ? 46.418 21.005 47.213 1.00 21.47 114 TYR A O 1
ATOM 770 N N . ILE A 1 87 ? 45.9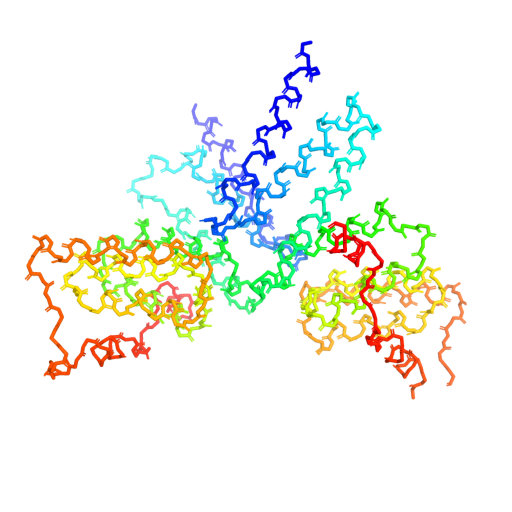36 18.895 47.817 1.00 18.57 115 ILE A N 1
ATOM 771 C CA . ILE A 1 87 ? 46.573 18.300 46.650 1.00 20.46 115 ILE A CA 1
ATOM 772 C C . ILE A 1 87 ? 45.937 18.844 45.367 1.00 21.86 115 ILE A C 1
ATOM 773 O O . ILE A 1 87 ? 46.646 19.249 44.450 1.00 23.30 115 ILE A O 1
ATOM 778 N N . ASN A 1 88 ? 44.607 18.874 45.330 1.00 21.17 116 ASN A N 1
ATOM 779 C CA . ASN A 1 88 ? 43.879 19.293 44.117 1.00 24.47 116 ASN A CA 1
ATOM 780 C C . ASN A 1 88 ? 44.042 20.780 43.785 1.00 26.36 116 ASN A C 1
ATOM 781 O O . ASN A 1 88 ? 44.153 21.154 42.613 1.00 27.81 116 ASN A O 1
ATOM 786 N N . LEU A 1 89 ? 44.032 21.628 44.809 1.00 23.29 117 LEU A N 1
ATOM 787 C CA . LEU A 1 89 ? 44.130 23.073 44.620 1.00 24.30 117 LEU A CA 1
ATOM 788 C C . LEU A 1 89 ? 45.552 23.540 44.329 1.00 28.37 117 LEU A C 1
ATOM 789 O O . LEU A 1 89 ? 45.760 24.437 43.501 1.00 28.25 117 LEU A O 1
ATOM 794 N N . PHE A 1 90 ? 46.526 22.930 45.003 1.00 25.15 118 PHE A N 1
ATOM 795 C CA . PHE A 1 90 ? 47.878 23.487 45.039 1.00 26.10 118 PHE A CA 1
ATOM 796 C C . PHE A 1 90 ? 48.979 22.633 44.410 1.00 27.89 118 PHE A C 1
ATOM 797 O O . PHE A 1 90 ? 50.033 23.161 44.036 1.00 29.07 118 PHE A O 1
ATOM 805 N N . LEU A 1 91 ? 48.731 21.336 44.252 1.00 25.43 119 LEU A N 1
ATOM 806 C CA . LEU A 1 91 ? 49.748 20.431 43.716 1.00 25.88 119 LEU A CA 1
ATOM 807 C C . LEU A 1 91 ? 49.374 19.789 42.376 1.00 28.40 119 LEU A C 1
ATOM 808 O O . LEU A 1 91 ? 50.051 18.862 41.920 1.00 29.88 119 LEU A O 1
ATOM 813 N N . SER A 1 92 ? 48.320 20.297 41.739 1.00 30.85 120 SER A N 1
ATOM 814 C CA . SER A 1 92 ? 47.741 19.661 40.554 1.00 33.78 120 SER A CA 1
ATOM 815 C C . SER A 1 92 ? 48.699 19.564 39.359 1.00 36.26 120 SER A C 1
ATOM 816 O O . SER A 1 92 ? 48.578 18.653 38.536 1.00 37.62 120 SER A O 1
ATOM 819 N N . ASN A 1 93 ? 49.647 20.496 39.273 1.00 34.25 121 ASN A N 1
ATOM 820 C CA . ASN A 1 93 ? 50.641 20.491 38.195 1.00 36.95 121 ASN A CA 1
ATOM 821 C C . ASN A 1 93 ? 51.945 19.777 38.583 1.00 35.55 121 ASN A C 1
ATOM 822 O O . ASN A 1 93 ? 52.970 19.942 37.930 1.00 35.03 121 ASN A O 1
ATOM 827 N N . ASN A 1 94 ? 51.905 18.984 39.654 1.00 32.88 122 ASN A N 1
ATOM 828 C CA . ASN A 1 94 ? 53.116 18.351 40.174 1.00 30.22 122 ASN A CA 1
ATOM 829 C C . ASN A 1 94 ? 52.832 16.938 40.648 1.00 29.25 122 ASN A C 1
ATOM 830 O O . ASN A 1 94 ? 52.472 16.746 41.811 1.00 26.49 122 ASN A O 1
ATOM 835 N N . PHE A 1 95 ? 53.001 15.958 39.761 1.00 26.51 123 PHE A N 1
ATOM 836 C CA . PHE A 1 95 ? 52.716 14.565 40.098 1.00 25.64 123 PHE A CA 1
ATOM 837 C C . PHE A 1 95 ? 53.544 14.079 41.288 1.00 26.34 123 PHE A C 1
ATOM 838 O O . PHE A 1 95 ? 53.018 13.441 42.194 1.00 23.17 123 PHE A O 1
ATOM 846 N N . HIS A 1 96 ? 54.843 14.373 41.273 1.00 24.68 124 HIS A N 1
ATOM 847 C CA . HIS A 1 96 ? 55.707 13.836 42.316 1.00 24.98 124 HIS A CA 1
ATOM 848 C C . HIS A 1 96 ? 55.352 14.341 43.709 1.00 25.37 124 HIS A C 1
ATOM 849 O O . HIS A 1 96 ? 55.345 13.566 44.659 1.00 24.41 124 HIS A O 1
ATOM 856 N N . GLU A 1 97 ? 55.053 15.627 43.815 1.00 21.82 125 GLU A N 1
ATOM 857 C CA . GLU A 1 97 ? 54.646 16.185 45.103 1.00 23.83 125 GLU A CA 1
ATOM 858 C C . GLU A 1 97 ? 53.265 15.688 45.500 1.00 23.24 125 GLU A C 1
ATOM 859 O O . GLU A 1 97 ? 53.037 15.408 46.670 1.00 19.54 125 GLU A O 1
ATOM 865 N N . SER A 1 98 ? 52.363 15.555 44.523 1.00 21.15 126 SER A N 1
ATOM 866 C CA . SER A 1 98 ? 51.045 14.926 44.799 1.00 21.01 126 SER A CA 1
ATOM 867 C C . SER A 1 98 ? 51.200 13.502 45.326 1.00 20.13 126 SER A C 1
ATOM 868 O O . SER A 1 98 ? 50.649 13.158 46.382 1.00 19.62 126 SER A O 1
ATOM 871 N N . GLU A 1 99 ? 51.951 12.677 44.598 1.00 18.02 127 GLU A N 1
ATOM 872 C CA . GLU A 1 99 ? 52.157 11.296 45.007 1.00 20.79 127 GLU A CA 1
ATOM 873 C C . GLU A 1 99 ? 52.873 11.231 46.366 1.00 20.08 127 GLU A C 1
ATOM 874 O O . GLU A 1 99 ? 52.522 10.416 47.218 1.00 20.63 127 GLU A O 1
ATOM 880 N N . ASN A 1 100 ? 53.862 12.100 46.563 1.00 20.33 128 ASN A N 1
ATOM 881 C CA . ASN A 1 100 ? 54.587 12.119 47.830 1.00 19.66 128 ASN A CA 1
ATOM 882 C C . ASN A 1 100 ? 53.690 12.478 49.014 1.00 19.10 128 ASN A C 1
ATOM 883 O O . ASN A 1 100 ? 53.892 11.990 50.124 1.00 20.46 128 ASN A O 1
ATOM 888 N N . THR A 1 101 ? 52.707 13.334 48.760 1.00 19.01 129 THR A N 1
ATOM 889 C CA . THR A 1 101 ? 51.726 13.676 49.791 1.00 19.02 129 THR A CA 1
ATOM 890 C C . THR A 1 101 ? 50.893 12.444 50.140 1.00 18.73 129 THR A C 1
ATOM 891 O O . THR A 1 101 ? 50.752 12.120 51.322 1.00 17.19 129 THR A O 1
ATOM 895 N N . PHE A 1 102 ? 50.381 11.726 49.129 1.00 18.84 130 PHE A N 1
ATOM 896 C CA . PHE A 1 102 ? 49.630 10.503 49.418 1.00 19.59 130 PHE A CA 1
ATOM 897 C C . PHE A 1 102 ? 50.484 9.463 50.155 1.00 19.45 130 PHE A C 1
ATOM 898 O O . PHE A 1 102 ? 50.007 8.791 51.070 1.00 18.75 130 PHE A O 1
ATOM 906 N N . LYS A 1 103 ? 51.742 9.327 49.740 1.00 20.27 131 LYS A N 1
ATOM 907 C CA . LYS A 1 103 ? 52.678 8.404 50.381 1.00 20.70 131 LYS A CA 1
ATOM 908 C C . LYS A 1 103 ? 52.967 8.748 51.850 1.00 19.10 131 LYS A C 1
ATOM 909 O O . LYS A 1 103 ? 53.087 7.853 52.701 1.00 21.60 131 LYS A O 1
ATOM 915 N N . TYR A 1 104 ? 53.077 10.041 52.133 1.00 19.91 132 TYR A N 1
ATOM 916 C CA . TYR A 1 104 ? 53.301 10.536 53.487 1.00 19.99 132 TYR A CA 1
ATOM 917 C C . TYR A 1 104 ? 52.098 10.229 54.382 1.00 20.60 132 TYR A C 1
ATOM 918 O O . TYR A 1 104 ? 52.240 9.706 55.491 1.00 22.47 132 TYR A O 1
ATOM 927 N N . MET A 1 105 ? 50.908 10.559 53.886 1.00 20.79 133 MET A N 1
ATOM 928 C CA . MET A 1 105 ? 49.665 10.156 54.541 1.00 19.83 133 MET A CA 1
ATOM 929 C C . MET A 1 105 ? 49.620 8.637 54.814 1.00 20.56 133 MET A C 1
ATOM 930 O O . MET A 1 105 ? 49.308 8.210 55.925 1.00 21.53 133 MET A O 1
ATOM 935 N N . PHE A 1 106 ? 49.941 7.836 53.802 1.00 19.44 134 PHE A N 1
ATOM 936 C CA . PHE A 1 106 ? 49.911 6.373 53.934 1.00 22.07 134 PHE A CA 1
ATOM 937 C C . PHE A 1 106 ? 50.835 5.924 55.079 1.00 22.30 134 PHE A C 1
ATOM 938 O O . PHE A 1 106 ? 50.445 5.143 55.944 1.00 22.19 134 PHE A O 1
ATOM 946 N N . ASN A 1 107 ? 52.046 6.477 55.091 1.00 23.16 135 ASN A N 1
ATOM 947 C CA . ASN A 1 107 ? 53.043 6.175 56.126 1.00 26.46 135 ASN A CA 1
ATOM 948 C C . ASN A 1 107 ? 52.576 6.527 57.541 1.00 29.20 135 ASN A C 1
ATOM 949 O O . ASN A 1 107 ? 52.904 5.824 58.499 1.00 29.78 135 ASN A O 1
ATOM 954 N N . LYS A 1 108 ? 51.817 7.615 57.663 1.00 25.64 136 LYS A N 1
ATOM 955 C CA . LYS A 1 108 ? 51.299 8.059 58.956 1.00 27.39 136 LYS A CA 1
ATOM 956 C C . LYS A 1 108 ? 49.943 7.442 59.331 1.00 27.09 136 LYS A C 1
ATOM 957 O O . LYS A 1 108 ? 49.417 7.700 60.417 1.00 30.70 136 LYS A O 1
ATOM 963 N N . GLY A 1 109 ? 49.384 6.633 58.437 1.00 24.30 137 GLY A N 1
ATOM 964 C CA . GLY A 1 109 ? 48.056 6.046 58.648 1.00 23.02 137 GLY A CA 1
ATOM 965 C C . GLY A 1 109 ? 46.916 7.047 58.540 1.00 21.57 137 GLY A C 1
ATOM 966 O O . GLY A 1 109 ? 45.813 6.813 59.067 1.00 22.41 137 GLY A O 1
ATOM 967 N N . ILE A 1 110 ? 47.165 8.157 57.853 1.00 19.12 138 ILE A N 1
ATOM 968 C CA . ILE A 1 110 ? 46.119 9.147 57.604 1.00 18.86 138 ILE A CA 1
ATOM 969 C C . ILE A 1 110 ? 45.247 8.716 56.424 1.00 18.95 138 ILE A C 1
ATOM 970 O O . ILE A 1 110 ? 45.709 8.647 55.285 1.00 20.43 138 ILE A O 1
ATOM 975 N N . GLY A 1 111 ? 43.983 8.418 56.711 1.00 17.61 139 GLY A N 1
ATOM 976 C CA . GLY A 1 111 ? 43.020 8.070 55.680 1.00 19.47 139 GLY A CA 1
ATOM 977 C C . GLY A 1 111 ? 43.034 6.615 55.236 1.00 21.49 139 GLY A C 1
ATOM 978 O O . GLY A 1 111 ? 42.265 6.226 54.369 1.00 21.22 139 GLY A O 1
ATOM 979 N N . THR A 1 112 ? 43.895 5.806 55.833 1.00 20.62 140 THR A N 1
ATOM 980 C CA . THR A 1 112 ? 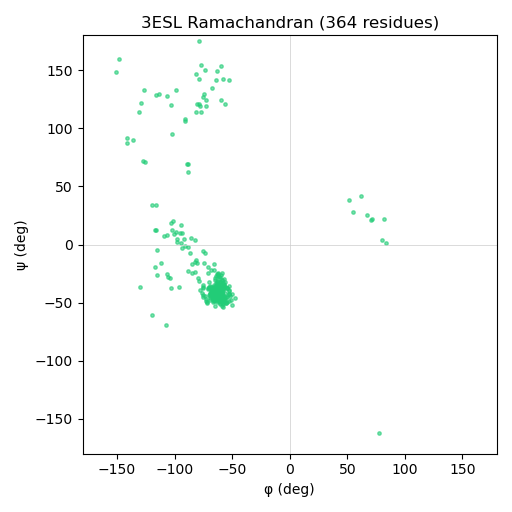44.089 4.437 55.342 1.00 22.38 140 THR A CA 1
ATOM 981 C C . THR A 1 112 ? 42.942 3.474 55.663 1.00 22.08 140 THR A C 1
ATOM 982 O O . THR A 1 112 ? 42.917 2.332 55.170 1.00 22.14 140 THR A O 1
ATOM 986 N N . LYS A 1 113 ? 41.978 3.932 56.464 1.00 19.95 141 LYS A N 1
ATOM 987 C CA . LYS A 1 113 ? 40.762 3.161 56.689 1.00 20.65 141 LYS A CA 1
ATOM 988 C C . LYS A 1 113 ? 39.556 3.759 55.957 1.00 21.57 141 LYS A C 1
ATOM 989 O O . LYS A 1 113 ? 38.410 3.318 56.159 1.00 23.35 141 LYS A O 1
ATOM 995 N N . LEU A 1 114 ? 39.807 4.761 55.109 1.00 19.41 142 LEU A N 1
ATOM 996 C CA . LEU A 1 114 ? 38.740 5.434 54.362 1.00 16.35 142 LEU A CA 1
ATOM 997 C C . LEU A 1 114 ? 38.823 5.196 52.855 1.00 21.00 142 LEU A C 1
ATOM 998 O O . LEU A 1 114 ? 39.875 5.426 52.246 1.00 18.57 142 LEU A O 1
ATOM 1003 N N . SER A 1 115 ? 37.701 4.778 52.260 1.00 19.99 143 SER A N 1
ATOM 1004 C CA . SER A 1 115 ? 37.632 4.520 50.809 1.00 20.07 143 SER A CA 1
ATOM 1005 C C . SER A 1 115 ? 38.109 5.697 49.960 1.00 21.48 143 SER A C 1
ATOM 1006 O O . SER A 1 115 ? 38.777 5.508 48.940 1.00 22.63 143 SER A O 1
ATOM 1009 N N . LEU A 1 116 ? 37.747 6.911 50.367 1.00 19.63 144 LEU A N 1
ATOM 1010 C CA . LEU A 1 116 ? 38.114 8.108 49.635 1.00 20.34 144 LEU A CA 1
ATOM 1011 C C . LEU A 1 116 ? 39.617 8.201 49.399 1.00 19.21 144 LEU A C 1
ATOM 1012 O O . LEU A 1 116 ? 40.048 8.642 48.330 1.00 19.25 144 LEU A O 1
ATOM 1017 N N . PHE A 1 117 ? 40.406 7.778 50.388 1.00 17.80 145 PHE A N 1
ATOM 1018 C CA . PHE A 1 117 ? 41.860 7.857 50.267 1.00 19.92 145 PHE A CA 1
ATOM 1019 C C . PHE A 1 117 ? 42.312 7.024 49.069 1.00 19.76 145 PHE A C 1
ATOM 1020 O O . PHE A 1 117 ? 43.038 7.506 48.187 1.00 20.09 145 PHE A O 1
ATOM 1028 N N . TYR A 1 118 ? 41.853 5.779 49.035 1.00 19.97 146 TYR A N 1
ATOM 1029 C CA . TYR A 1 118 ? 42.256 4.867 47.962 1.00 19.71 146 TYR A CA 1
ATOM 1030 C C . TYR A 1 118 ? 41.700 5.289 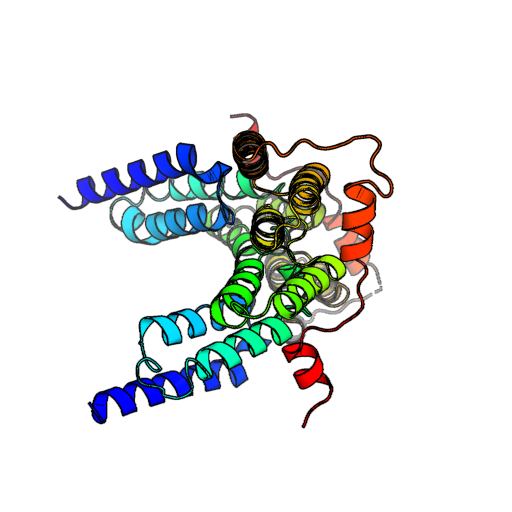46.620 1.00 20.75 146 TYR A C 1
ATOM 1031 O O . TYR A 1 118 ? 42.400 5.188 45.600 1.00 21.78 146 TYR A O 1
ATOM 1040 N N . GLU A 1 119 ? 40.457 5.772 46.608 1.00 20.72 147 GLU A N 1
ATOM 1041 C CA . GLU A 1 119 ? 39.844 6.269 45.355 1.00 21.72 147 GLU A CA 1
ATOM 1042 C C . GLU A 1 119 ? 40.637 7.417 44.726 1.00 24.01 147 GLU A C 1
ATOM 1043 O O . GLU A 1 119 ? 40.931 7.409 43.522 1.00 20.75 147 GLU A O 1
ATOM 1049 N N . GLU A 1 120 ? 40.983 8.402 45.550 1.00 20.81 148 GLU A N 1
ATOM 1050 C CA . GLU A 1 120 ? 41.726 9.566 45.079 1.00 20.98 148 GLU A CA 1
ATOM 1051 C C . GLU A 1 120 ? 43.173 9.247 44.693 1.00 20.93 148 GLU A C 1
ATOM 1052 O O . GLU A 1 120 ? 43.659 9.735 43.669 1.00 22.00 148 GLU A O 1
ATOM 1058 N N . PHE A 1 121 ? 43.846 8.436 45.508 1.00 19.97 149 PHE A N 1
ATOM 1059 C CA . PHE A 1 121 ? 45.223 8.041 45.246 1.00 20.91 149 PHE A CA 1
ATOM 1060 C C . PHE A 1 121 ? 45.246 7.219 43.944 1.00 22.56 149 PHE A C 1
ATOM 1061 O O . PHE A 1 121 ? 46.072 7.455 43.055 1.00 22.15 149 PHE A O 1
ATOM 1069 N N . SER A 1 122 ? 44.298 6.298 43.812 1.00 21.62 150 SER A N 1
ATOM 1070 C CA . SER A 1 122 ? 44.187 5.508 42.576 1.00 23.67 150 SER A CA 1
ATOM 1071 C C . SER A 1 122 ? 43.971 6.404 41.357 1.00 24.46 150 SER A C 1
ATOM 1072 O O . SER A 1 122 ? 44.587 6.174 40.299 1.00 25.53 150 SER A O 1
ATOM 1075 N N . LYS A 1 123 ? 43.099 7.408 41.493 1.00 22.73 151 LYS A N 1
ATOM 1076 C CA . LYS A 1 123 ? 42.834 8.361 40.410 1.00 24.73 151 LYS A CA 1
ATOM 1077 C C . LYS A 1 123 ? 44.126 9.070 39.994 1.00 26.69 151 LYS A C 1
ATOM 1078 O O . LYS A 1 123 ? 44.390 9.231 38.799 1.00 24.46 151 LYS A O 1
ATOM 1084 N N . LEU A 1 124 ? 44.940 9.476 40.972 1.00 21.71 152 LEU A N 1
ATOM 1085 C CA . LEU A 1 124 ? 46.217 10.125 40.645 1.00 22.68 152 LEU A CA 1
ATOM 1086 C C . LEU A 1 124 ? 47.092 9.197 39.791 1.00 22.78 152 LEU A C 1
ATOM 1087 O O . LEU A 1 124 ? 47.631 9.620 38.754 1.00 26.12 152 LEU A O 1
ATOM 1092 N N . LEU A 1 125 ? 47.233 7.946 40.226 1.00 21.32 153 LEU A N 1
ATOM 1093 C CA . LEU A 1 125 ? 48.064 6.980 39.525 1.00 24.10 153 LEU A CA 1
ATOM 1094 C C . LEU A 1 125 ? 47.466 6.677 38.156 1.00 26.56 153 LEU A C 1
ATOM 1095 O O . LEU A 1 125 ? 48.204 6.558 37.180 1.00 27.60 153 LEU A O 1
ATOM 1100 N N . GLU A 1 126 ? 46.138 6.569 38.098 1.00 25.20 154 GLU A N 1
ATOM 1101 C CA . GLU A 1 126 ? 45.451 6.325 36.814 1.00 29.08 154 GLU A CA 1
ATOM 1102 C C . GLU A 1 126 ? 45.759 7.414 35.781 1.00 30.67 154 GLU A C 1
ATOM 1103 O O . GLU A 1 126 ? 46.160 7.108 34.638 1.00 32.07 154 GLU A O 1
ATOM 1109 N N . ASN A 1 127 ? 45.575 8.669 36.177 1.00 27.29 155 ASN A N 1
ATOM 1110 C CA . ASN A 1 127 ? 45.863 9.818 35.318 1.00 33.21 155 ASN A CA 1
ATOM 1111 C C . ASN A 1 127 ? 47.331 9.876 34.894 1.00 32.39 155 ASN A C 1
ATOM 1112 O O . ASN A 1 127 ? 47.644 10.317 33.781 1.00 33.14 155 ASN A O 1
ATOM 1117 N N . ALA A 1 128 ? 48.217 9.409 35.773 1.00 29.03 156 ALA A N 1
ATOM 1118 C CA . ALA A 1 128 ? 49.649 9.340 35.468 1.00 28.99 156 ALA A CA 1
ATOM 1119 C C . ALA A 1 128 ? 49.986 8.092 34.664 1.00 29.43 156 ALA A C 1
ATOM 1120 O O . ALA A 1 128 ? 51.154 7.825 34.395 1.00 29.30 156 ALA A O 1
ATOM 1122 N N . GLN A 1 129 ? 48.960 7.319 34.306 1.00 30.34 157 GLN A N 1
ATOM 1123 C CA . GLN A 1 129 ? 49.117 6.105 33.502 1.00 30.27 157 GLN A CA 1
ATOM 1124 C C . GLN A 1 129 ? 49.872 4.966 34.200 1.00 31.30 157 GLN A C 1
ATOM 1125 O O . GLN A 1 129 ? 50.475 4.111 33.549 1.00 32.50 157 GLN A O 1
ATOM 1131 N N . PHE A 1 130 ? 49.849 4.955 35.536 1.00 27.35 158 PHE A N 1
ATOM 1132 C CA . PHE A 1 130 ? 50.267 3.782 36.278 1.00 27.00 158 PHE A CA 1
ATOM 1133 C C . PHE A 1 130 ? 49.019 2.921 36.426 1.00 30.01 158 PHE A C 1
ATOM 1134 O O . PHE A 1 130 ? 48.467 2.771 37.520 1.00 28.50 158 PHE A O 1
ATOM 1142 N N . PHE A 1 131 ? 48.565 2.361 35.307 1.00 28.91 159 PHE A N 1
ATOM 1143 C CA . PHE A 1 131 ? 47.226 1.780 35.238 1.00 31.83 159 PHE A CA 1
ATOM 1144 C C . PHE A 1 131 ? 47.005 0.606 36.187 1.00 32.97 159 PHE A C 1
ATOM 1145 O O . PHE A 1 131 ? 46.013 0.571 36.928 1.00 32.88 159 PHE A O 1
ATOM 1153 N N . LEU A 1 132 ? 47.930 -0.345 36.191 1.00 33.52 160 LEU A N 1
ATOM 1154 C CA . LEU A 1 132 ? 47.738 -1.547 36.994 1.00 35.56 160 LEU A CA 1
ATOM 1155 C C . LEU A 1 132 ? 48.060 -1.324 38.479 1.00 34.04 160 LEU A C 1
ATOM 1156 O O . LEU A 1 132 ? 47.466 -1.960 39.351 1.00 34.26 160 LEU A O 1
ATOM 1161 N N . GLU A 1 133 ? 48.966 -0.389 38.757 1.00 31.67 161 GLU A N 1
ATOM 1162 C CA . GLU A 1 133 ? 49.221 0.031 40.139 1.00 29.67 161 GLU A CA 1
ATOM 1163 C C . GLU A 1 133 ? 47.967 0.669 40.739 1.00 26.66 161 GLU A C 1
ATOM 1164 O O . GLU A 1 133 ? 47.647 0.431 41.915 1.00 27.83 161 GLU A O 1
ATOM 1170 N N . ALA A 1 134 ? 47.270 1.472 39.933 1.00 27.54 162 ALA A N 1
ATOM 1171 C CA . ALA A 1 134 ? 46.028 2.122 40.366 1.00 24.90 162 ALA A CA 1
ATOM 1172 C C . ALA A 1 134 ? 44.952 1.103 40.743 1.00 28.20 162 ALA A C 1
ATOM 1173 O O . ALA A 1 134 ? 44.207 1.307 41.705 1.00 26.64 162 ALA A O 1
ATOM 1175 N N . LYS A 1 135 ? 44.878 -0.005 40.000 1.00 28.46 163 LYS A N 1
ATOM 1176 C CA . LYS A 1 135 ? 43.917 -1.069 40.308 1.00 30.85 163 LYS A CA 1
ATOM 1177 C C . LYS A 1 135 ? 44.288 -1.739 41.623 1.00 29.83 163 LYS A C 1
ATOM 1178 O O . LYS A 1 135 ? 43.431 -1.937 42.481 1.00 31.16 163 LYS A O 1
ATOM 1184 N N . VAL A 1 136 ? 45.571 -2.045 41.799 1.00 28.63 164 VAL A N 1
ATOM 1185 C CA . VAL A 1 136 ? 46.042 -2.731 42.999 1.00 28.63 164 VAL A CA 1
ATOM 1186 C C . VAL A 1 136 ? 45.765 -1.877 44.245 1.00 29.83 164 VAL A C 1
ATOM 1187 O O . VAL A 1 136 ? 45.425 -2.401 45.309 1.00 28.27 164 VAL A O 1
ATOM 1191 N N . LEU A 1 137 ? 45.896 -0.565 44.090 1.00 25.90 165 LEU A N 1
ATOM 1192 C CA . LEU A 1 137 ? 45.624 0.351 45.193 1.00 26.77 165 LEU A CA 1
ATOM 1193 C C . LEU A 1 137 ? 44.162 0.274 45.650 1.00 27.39 165 LEU A C 1
ATOM 1194 O O . LEU A 1 137 ? 43.884 0.283 46.853 1.00 25.53 165 LEU A O 1
ATOM 1199 N N . LEU A 1 138 ? 43.232 0.178 44.701 1.00 24.88 166 LEU A N 1
ATOM 1200 C CA . LEU A 1 138 ? 41.816 0.012 45.068 1.00 27.34 166 LEU A CA 1
ATOM 1201 C C . LEU A 1 138 ? 41.598 -1.313 45.794 1.00 29.90 166 LEU A C 1
ATOM 1202 O O . LEU A 1 138 ? 40.905 -1.373 46.816 1.00 29.87 166 LEU A O 1
ATOM 1207 N N . GLU A 1 139 ? 42.226 -2.370 45.289 1.00 29.64 167 GLU A N 1
ATOM 1208 C CA . GLU A 1 139 ? 42.136 -3.680 45.929 1.00 30.27 167 GLU A CA 1
ATOM 1209 C C . GLU A 1 139 ? 42.765 -3.681 47.330 1.00 31.53 167 GLU A C 1
ATOM 1210 O O . GLU A 1 139 ? 42.295 -4.382 48.226 1.00 30.49 167 GLU A O 1
ATOM 1216 N N . LEU A 1 140 ? 43.811 -2.878 47.516 1.00 28.71 168 LEU A N 1
ATOM 1217 C CA . LEU A 1 140 ? 44.447 -2.730 48.826 1.00 28.61 168 LEU A CA 1
ATOM 1218 C C . LEU A 1 140 ? 43.493 -2.075 49.831 1.00 27.11 168 LEU A C 1
ATOM 1219 O O . LEU A 1 140 ? 43.444 -2.466 50.997 1.00 27.85 168 LEU A O 1
ATOM 1224 N N . GLY A 1 141 ? 42.751 -1.074 49.368 1.00 26.82 169 GLY A N 1
ATOM 1225 C CA . GLY A 1 141 ? 41.738 -0.427 50.195 1.00 28.34 169 GLY A CA 1
ATOM 1226 C C . GLY A 1 141 ? 40.714 -1.426 50.699 1.00 30.99 169 GLY A C 1
ATOM 1227 O O . GLY A 1 141 ? 40.383 -1.434 51.883 1.00 30.70 169 GLY A O 1
ATOM 1228 N N . ALA A 1 142 ? 40.229 -2.276 49.796 1.00 31.27 170 ALA A N 1
ATOM 1229 C CA . ALA A 1 142 ? 39.244 -3.298 50.149 1.00 35.20 170 ALA A CA 1
ATOM 1230 C C . ALA A 1 142 ? 39.815 -4.307 51.153 1.00 38.84 170 ALA A C 1
ATOM 1231 O O . ALA A 1 142 ? 39.122 -4.715 52.090 1.00 41.13 170 ALA A O 1
ATOM 1233 N N A GLU A 1 143 ? 41.083 -4.675 50.974 0.50 38.90 171 GLU A N 1
ATOM 1234 N N B GLU A 1 143 ? 41.072 -4.700 50.943 0.50 38.43 171 GLU A N 1
ATOM 1235 C CA A GLU A 1 143 ? 41.764 -5.611 51.873 0.50 40.82 171 GLU A CA 1
ATOM 1236 C CA B GLU A 1 143 ? 41.790 -5.588 51.857 0.50 39.82 171 GLU A CA 1
ATOM 1237 C C A GLU A 1 143 ? 42.063 -5.024 53.259 0.50 40.51 171 GLU A C 1
ATOM 1238 C C B GLU A 1 143 ? 41.827 -5.008 53.271 0.50 39.75 171 GLU A C 1
ATOM 1239 O O A GLU A 1 143 ? 42.315 -5.766 54.214 0.50 40.53 171 GLU A O 1
ATOM 1240 O O B GLU A 1 143 ? 41.656 -5.734 54.253 0.50 38.57 171 GLU A O 1
ATOM 1251 N N . ASN A 1 144 ? 42.037 -3.695 53.356 1.00 39.73 172 ASN A N 1
ATOM 1252 C CA . ASN A 1 144 ? 42.163 -2.992 54.634 1.00 39.02 172 ASN A CA 1
ATOM 1253 C C . ASN A 1 144 ? 40.810 -2.667 55.280 1.00 38.21 172 ASN A C 1
ATOM 1254 O O . ASN A 1 144 ? 40.757 -1.944 56.282 1.00 40.30 172 ASN A O 1
ATOM 1259 N N . ASN A 1 145 ? 39.727 -3.191 54.700 1.00 34.64 173 ASN A N 1
ATOM 1260 C CA . ASN A 1 145 ? 38.358 -2.987 55.198 1.00 36.82 173 ASN A CA 1
ATOM 1261 C C . ASN A 1 145 ? 37.981 -1.509 55.325 1.00 35.94 173 ASN A C 1
ATOM 1262 O O . ASN A 1 145 ? 37.437 -1.081 56.349 1.00 34.61 173 ASN A O 1
ATOM 1267 N N A CYS A 1 146 ? 38.289 -0.730 54.291 0.50 31.70 174 CYS A N 1
ATOM 1268 N N B CYS A 1 146 ? 38.271 -0.744 54.280 0.50 35.08 174 CYS A N 1
ATOM 1269 C CA A CYS A 1 146 ? 38.000 0.709 54.286 0.50 29.10 174 CYS A CA 1
ATOM 1270 C CA B CYS A 1 146 ? 37.942 0.676 54.251 0.50 35.23 174 CYS A CA 1
ATOM 1271 C C A CYS A 1 146 ? 36.505 0.991 54.094 0.50 29.95 174 CYS A C 1
ATOM 1272 C C B CYS A 1 146 ? 36.446 0.916 54.234 0.50 33.69 174 CYS A C 1
ATOM 1273 O O A CYS A 1 146 ? 35.790 0.205 53.465 0.50 29.78 174 CYS A O 1
ATOM 1274 O O B CYS A 1 146 ? 35.671 0.026 53.873 0.50 33.59 174 CYS A O 1
ATOM 1279 N N . ARG A 1 147 ? 36.046 2.122 54.633 1.00 29.95 175 ARG A N 1
ATOM 1280 C CA . ARG A 1 147 ? 34.630 2.512 54.596 1.00 28.35 175 ARG A CA 1
ATOM 1281 C C . ARG A 1 147 ? 34.461 3.825 53.816 1.00 28.70 175 ARG A C 1
ATOM 1282 O O . ARG A 1 147 ? 35.370 4.661 53.855 1.00 24.50 175 ARG A O 1
ATOM 1290 N N . PRO A 1 148 ? 33.350 3.995 53.045 1.00 29.51 176 PRO A N 1
ATOM 1291 C CA . PRO A 1 148 ? 32.265 3.047 52.717 1.00 33.09 176 PRO A CA 1
ATOM 1292 C C . PRO A 1 148 ? 32.722 1.967 51.736 1.00 30.42 176 PRO A C 1
ATOM 1293 O O . PRO A 1 148 ? 33.206 2.272 50.634 1.00 30.74 176 PRO A O 1
ATOM 1297 N N . TYR A 1 149 ? 32.550 0.718 52.146 1.00 32.92 177 TYR A N 1
ATOM 1298 C CA . TYR A 1 149 ? 33.111 -0.425 51.430 1.00 34.46 177 TYR A CA 1
ATOM 1299 C C . TYR A 1 149 ? 32.501 -0.648 50.045 1.00 33.34 177 TYR A C 1
ATOM 1300 O O . TYR A 1 149 ? 33.226 -0.858 49.070 1.00 30.94 177 TYR A O 1
ATOM 1309 N N . ASN A 1 150 ? 31.174 -0.610 49.955 1.00 34.23 178 ASN A N 1
ATOM 1310 C CA . ASN A 1 150 ? 30.503 -0.903 48.692 1.00 34.68 178 ASN A CA 1
ATOM 1311 C C . ASN A 1 150 ? 30.797 0.109 47.596 1.00 34.02 178 ASN A C 1
ATOM 1312 O O . ASN A 1 150 ? 30.904 -0.249 46.417 1.00 32.57 178 ASN A O 1
ATOM 1317 N N . ARG A 1 151 ? 30.937 1.375 47.982 1.00 30.27 179 ARG A N 1
ATOM 1318 C CA . ARG A 1 151 ? 31.287 2.410 47.021 1.00 30.10 179 ARG A CA 1
ATOM 1319 C C . ARG A 1 151 ? 32.660 2.134 46.410 1.00 29.59 179 ARG A C 1
ATOM 1320 O O . ARG A 1 151 ? 32.856 2.328 45.205 1.00 30.92 179 ARG A O 1
ATOM 1328 N N . LEU A 1 152 ? 33.599 1.686 47.247 1.00 29.13 180 LEU A N 1
ATOM 1329 C CA . LEU A 1 152 ? 34.948 1.333 46.798 1.00 29.74 180 LEU A CA 1
ATOM 1330 C C . LEU A 1 152 ? 34.877 0.230 45.739 1.00 32.04 180 LEU A C 1
ATOM 1331 O O . LEU A 1 152 ? 35.558 0.295 44.717 1.00 30.71 180 LEU A O 1
ATOM 1336 N N . LEU A 1 153 ? 34.035 -0.769 45.987 1.00 33.23 181 LEU A N 1
ATOM 1337 C CA . LEU A 1 153 ? 33.835 -1.870 45.028 1.00 34.73 181 LEU A CA 1
ATOM 1338 C C . LEU A 1 153 ? 33.285 -1.386 43.685 1.00 34.66 181 LEU A C 1
ATOM 1339 O O . LEU A 1 153 ? 33.680 -1.899 42.635 1.00 37.49 181 LEU A O 1
ATOM 1344 N N A ARG A 1 154 ? 32.390 -0.401 43.717 0.50 33.29 182 ARG A N 1
ATOM 1345 N N B ARG A 1 154 ? 32.378 -0.413 43.732 0.50 34.83 182 ARG A N 1
ATOM 1346 C CA A ARG A 1 154 ? 31.860 0.192 42.488 0.50 33.42 182 ARG A CA 1
ATOM 1347 C CA B ARG A 1 154 ? 31.839 0.218 42.531 0.50 36.37 182 ARG A CA 1
ATOM 1348 C C A ARG A 1 154 ? 32.911 1.032 41.766 0.50 34.43 182 ARG A C 1
ATOM 1349 C C B ARG A 1 154 ? 32.939 0.977 41.785 0.50 35.84 182 ARG A C 1
ATOM 1350 O O A ARG A 1 154 ? 32.951 1.052 40.534 0.50 35.23 182 ARG A O 1
ATOM 1351 O O B ARG A 1 154 ? 33.048 0.875 40.561 0.50 35.92 182 ARG A O 1
ATOM 1366 N N . SER A 1 155 ? 33.758 1.718 42.534 1.00 33.19 183 SER A N 1
ATOM 1367 C CA . SER A 1 155 ? 34.862 2.504 41.964 1.00 31.90 183 SER A CA 1
ATOM 1368 C C . SER A 1 155 ? 35.824 1.610 41.187 1.00 30.73 183 SER A C 1
ATOM 1369 O O . SER A 1 155 ? 36.291 1.972 40.098 1.00 32.92 183 SER A O 1
ATOM 1372 N N . LEU A 1 156 ? 36.108 0.449 41.765 1.00 28.54 184 LEU A N 1
ATOM 1373 C CA . LEU A 1 156 ? 36.960 -0.551 41.153 1.00 32.99 184 LEU A CA 1
ATOM 1374 C C . LEU A 1 156 ? 36.302 -1.102 39.885 1.00 33.93 184 LEU A C 1
ATOM 1375 O O . LEU A 1 156 ? 36.954 -1.215 38.841 1.00 33.28 184 LEU A O 1
ATOM 1380 N N . SER A 1 157 ? 35.008 -1.413 39.975 1.00 35.00 185 SER A N 1
ATOM 1381 C CA . SER A 1 157 ? 34.248 -1.903 38.818 1.00 36.03 185 SER A CA 1
ATOM 1382 C C . SER A 1 157 ? 34.269 -0.906 37.663 1.00 36.03 185 SER A C 1
ATOM 1383 O O . SER A 1 157 ? 34.539 -1.290 36.519 1.00 38.35 185 SER A O 1
ATOM 1386 N N . ASN A 1 158 ? 34.001 0.367 37.960 1.00 35.36 186 ASN A N 1
ATOM 1387 C CA . ASN A 1 158 ? 34.038 1.416 36.941 1.00 36.35 186 ASN A CA 1
ATOM 1388 C C . ASN A 1 158 ? 35.426 1.572 36.327 1.00 37.59 186 ASN A C 1
ATOM 1389 O O . ASN A 1 158 ? 35.557 1.852 35.132 1.00 37.94 186 ASN A O 1
ATOM 1394 N N . TYR A 1 159 ? 36.458 1.386 37.148 1.00 34.37 187 TYR A N 1
ATOM 1395 C CA . TYR A 1 159 ? 37.833 1.479 36.673 1.00 34.69 187 TYR A CA 1
ATOM 1396 C C . TYR A 1 159 ? 38.179 0.341 35.712 1.00 38.09 187 TYR A C 1
ATOM 1397 O O . TYR A 1 159 ? 38.844 0.556 34.684 1.00 36.65 187 TYR A O 1
ATOM 1406 N N . GLU A 1 160 ? 37.732 -0.866 36.044 1.00 37.56 188 GLU A N 1
ATOM 1407 C CA . GLU A 1 160 ? 37.915 -2.006 35.143 1.00 43.53 188 GLU A CA 1
ATOM 1408 C C . GLU A 1 160 ? 37.238 -1.784 33.781 1.00 41.70 188 GLU A C 1
ATOM 1409 O O . GLU A 1 160 ? 37.746 -2.243 32.758 1.00 45.42 188 GLU A O 1
ATOM 1415 N N . ASP A 1 161 ? 36.118 -1.059 33.777 1.00 42.40 189 ASP A N 1
ATOM 1416 C CA . ASP A 1 161 ? 35.437 -0.668 32.541 1.00 43.06 189 ASP A CA 1
ATOM 1417 C C . ASP A 1 161 ? 36.275 0.314 31.727 1.00 44.34 189 ASP A C 1
ATOM 1418 O O . ASP A 1 161 ? 36.284 0.256 30.494 1.00 40.96 189 ASP A O 1
ATOM 1423 N N . ARG A 1 162 ? 36.962 1.223 32.418 1.00 39.58 190 ARG A N 1
ATOM 1424 C CA . ARG A 1 162 ? 37.852 2.171 31.747 1.00 38.76 190 ARG A CA 1
ATOM 1425 C C . ARG A 1 162 ? 39.083 1.461 31.201 1.00 39.24 190 ARG A C 1
ATOM 1426 O O . ARG A 1 162 ? 39.567 1.802 30.118 1.00 39.88 190 ARG A O 1
ATOM 1434 N N . LEU A 1 163 ? 39.569 0.465 31.947 1.00 39.65 191 LEU A N 1
ATOM 1435 C CA . LEU A 1 163 ? 40.720 -0.341 31.542 1.00 40.81 191 LEU A CA 1
ATOM 1436 C C . LEU A 1 163 ? 40.440 -1.106 30.252 1.00 44.65 191 LEU A C 1
ATOM 1437 O O . LEU A 1 163 ? 41.287 -1.151 29.351 1.00 43.14 191 LEU A O 1
ATOM 1442 N N . ARG A 1 164 ? 39.244 -1.689 30.166 1.00 45.81 192 ARG A N 1
ATOM 1443 C CA . ARG A 1 164 ? 38.814 -2.418 28.966 1.00 48.62 192 ARG A CA 1
ATOM 1444 C C . ARG A 1 164 ? 38.701 -1.522 27.732 1.00 48.94 192 ARG A C 1
ATOM 1445 O O . ARG A 1 164 ? 39.020 -1.957 26.623 1.00 47.72 192 ARG A O 1
ATOM 1453 N N . GLU A 1 165 ? 38.260 -0.279 27.937 1.00 48.79 193 GLU A N 1
ATOM 1454 C CA . GLU A 1 165 ? 38.185 0.737 26.877 1.00 52.39 193 GLU A CA 1
ATOM 1455 C C . GLU A 1 165 ? 39.556 1.162 26.328 1.00 51.59 193 GLU A C 1
ATOM 1456 O O . GLU A 1 165 ? 39.636 1.767 25.251 1.00 50.48 193 GLU A O 1
ATOM 1462 N N . MET A 1 166 ? 40.617 0.851 27.073 1.00 50.98 194 MET A N 1
ATOM 1463 C CA . MET A 1 166 ? 41.995 1.105 26.637 1.00 52.34 194 MET A CA 1
ATOM 1464 C C . MET A 1 166 ? 42.755 -0.195 26.301 1.00 51.91 194 MET A C 1
ATOM 1465 O O . MET A 1 166 ? 43.967 -0.164 26.060 1.00 49.46 194 MET A O 1
ATOM 1470 N N . ASN A 1 167 ? 42.045 -1.325 26.294 1.00 51.98 195 ASN A N 1
ATOM 1471 C CA . ASN A 1 167 ? 42.626 -2.639 25.955 1.00 54.45 195 ASN A CA 1
ATOM 1472 C C . ASN A 1 167 ? 43.750 -3.090 26.903 1.00 56.82 195 ASN A C 1
ATOM 1473 O O . ASN A 1 167 ? 44.767 -3.632 26.455 1.00 56.92 195 ASN A O 1
ATOM 1478 N N . ILE A 1 168 ? 43.562 -2.877 28.205 1.00 58.65 196 ILE A N 1
ATOM 1479 C CA . ILE A 1 168 ? 44.622 -3.128 29.190 1.00 60.97 196 ILE A CA 1
ATOM 1480 C C . ILE A 1 168 ? 44.373 -4.380 30.031 1.00 64.78 196 ILE A C 1
ATOM 1481 O O . ILE A 1 168 ? 43.302 -4.535 30.621 1.00 66.68 196 ILE A O 1
ATOM 1486 N N . VAL A 1 169 ? 45.376 -5.260 30.069 1.00 69.96 197 VAL A N 1
ATOM 1487 C CA . VAL A 1 169 ? 45.391 -6.455 30.931 1.00 74.36 197 VAL A CA 1
ATOM 1488 C C . VAL A 1 169 ? 46.823 -6.802 31.360 1.00 77.12 197 VAL A C 1
ATOM 1489 O O . VAL A 1 169 ? 47.787 -6.372 30.722 1.00 77.61 197 VAL A O 1
ATOM 1493 N N . GLU A 1 170 ? 46.956 -7.575 32.440 1.00 80.52 198 GLU A N 1
ATOM 1494 C CA . GLU A 1 170 ? 48.269 -8.050 32.900 1.00 83.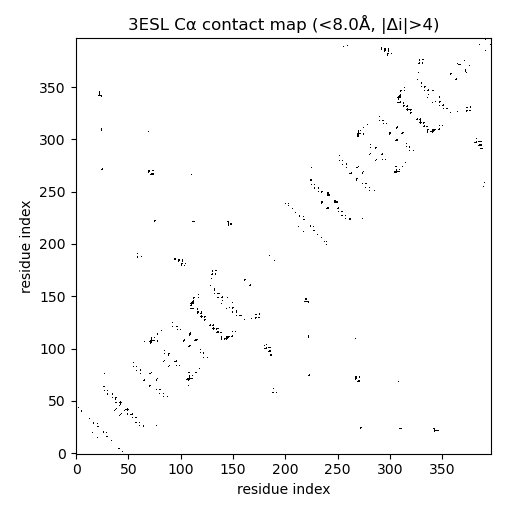36 198 GLU A CA 1
ATOM 1495 C C . GLU A 1 170 ? 48.811 -9.215 32.066 1.00 84.39 198 GLU A C 1
ATOM 1496 O O . GLU A 1 170 ? 48.046 -9.965 31.453 1.00 85.10 198 GLU A O 1
ATOM 1502 N N . ASN A 1 171 ? 50.137 -9.351 32.055 1.00 85.64 199 ASN A N 1
ATOM 1503 C CA . ASN A 1 171 ? 50.813 -10.468 31.395 1.00 87.13 199 ASN A CA 1
ATOM 1504 C C . ASN A 1 171 ? 51.556 -11.376 32.375 1.00 87.04 199 ASN A C 1
ATOM 1505 O O . ASN A 1 171 ? 52.192 -10.905 33.319 1.00 87.25 199 ASN A O 1
ATOM 1510 N N . PRO A 1 176 ? 53.232 -11.461 40.480 1.00 67.61 204 PRO A N 1
ATOM 1511 C CA . PRO A 1 176 ? 52.435 -10.249 40.336 1.00 65.82 204 PRO A CA 1
ATOM 1512 C C . PRO A 1 176 ? 53.312 -8.996 40.341 1.00 64.27 204 PRO A C 1
ATOM 1513 O O . PRO A 1 176 ? 53.663 -8.480 41.410 1.00 64.88 204 PRO A O 1
ATOM 1517 N N . ASP A 1 177 ? 53.669 -8.515 39.152 1.00 60.82 205 ASP A N 1
ATOM 1518 C CA . ASP A 1 177 ? 54.569 -7.374 39.057 1.00 57.31 205 ASP A CA 1
ATOM 1519 C C . ASP A 1 177 ? 53.888 -6.045 39.390 1.00 54.60 205 ASP A C 1
ATOM 1520 O O . ASP A 1 177 ? 54.512 -5.186 40.006 1.00 52.91 205 ASP A O 1
ATOM 1525 N N . SER A 1 178 ? 52.622 -5.882 38.997 1.00 51.00 206 SER A N 1
ATOM 1526 C CA . SER A 1 178 ? 51.890 -4.640 39.290 1.00 47.97 206 SER A CA 1
ATOM 1527 C C . SER A 1 178 ? 51.770 -4.393 40.792 1.00 47.63 206 SER A C 1
ATOM 1528 O O . SER A 1 178 ? 51.880 -3.252 41.248 1.00 44.98 206 SER A O 1
ATOM 1531 N N . ARG A 1 179 ? 51.562 -5.469 41.551 1.00 47.29 207 ARG A N 1
ATOM 1532 C CA . ARG A 1 179 ? 51.517 -5.382 43.010 1.00 49.38 207 ARG A CA 1
ATOM 1533 C C . ARG A 1 179 ? 52.887 -5.003 43.568 1.00 49.28 207 ARG A C 1
ATOM 1534 O O . ARG A 1 179 ? 52.992 -4.172 44.475 1.00 47.14 207 ARG A O 1
ATOM 1542 N N . GLU A 1 180 ? 53.935 -5.615 43.018 1.00 48.70 208 GLU A N 1
ATOM 1543 C CA . GLU A 1 180 ? 55.304 -5.314 43.433 1.00 48.48 208 GLU A CA 1
ATOM 1544 C C . GLU A 1 180 ? 55.753 -3.923 42.994 1.00 45.51 208 GLU A C 1
ATOM 1545 O O . GLU A 1 180 ? 56.538 -3.275 43.690 1.00 46.85 208 GLU A O 1
ATOM 1551 N N . ARG A 1 181 ? 55.250 -3.477 41.845 1.00 43.94 209 ARG A N 1
ATOM 1552 C CA . ARG A 1 181 ? 55.488 -2.120 41.357 1.00 44.57 209 ARG A CA 1
ATOM 1553 C C . ARG A 1 181 ? 54.828 -1.096 42.287 1.00 44.39 209 ARG A C 1
ATOM 1554 O O . ARG A 1 181 ? 55.454 -0.097 42.650 1.00 43.17 209 ARG A O 1
ATOM 1562 N N . LEU A 1 182 ? 53.580 -1.362 42.682 1.00 41.86 210 LEU A N 1
ATOM 1563 C CA . LEU A 1 182 ? 52.881 -0.505 43.652 1.00 40.05 210 LEU A CA 1
ATOM 1564 C C . LEU A 1 182 ? 53.604 -0.472 44.996 1.00 40.65 210 LEU A C 1
ATOM 1565 O O . LEU A 1 182 ? 53.821 0.606 45.557 1.00 40.03 210 LEU A O 1
ATOM 1570 N N . LYS A 1 183 ? 53.971 -1.648 45.506 1.00 40.87 211 LYS A N 1
ATOM 1571 C CA . LYS A 1 183 ? 54.733 -1.746 46.749 1.00 43.88 211 LYS A CA 1
ATOM 1572 C C . LYS A 1 183 ? 55.969 -0.843 46.707 1.00 42.98 211 LYS A C 1
ATOM 1573 O O . LYS A 1 183 ? 56.231 -0.097 47.654 1.00 42.49 211 LYS A O 1
ATOM 1579 N N . GLY A 1 184 ? 56.714 -0.921 45.604 1.00 41.61 212 GLY A N 1
ATOM 1580 C CA . GLY A 1 184 ? 57.876 -0.062 45.373 1.00 42.33 212 GLY A CA 1
ATOM 1581 C C . GLY A 1 184 ? 57.526 1.418 45.391 1.00 41.46 212 GLY A C 1
ATOM 1582 O O . GLY A 1 184 ? 58.245 2.225 45.988 1.00 44.07 212 GLY A O 1
ATOM 1583 N N . ARG A 1 185 ? 56.413 1.768 44.744 1.00 39.75 213 ARG A N 1
ATOM 1584 C CA . ARG A 1 185 ? 55.911 3.145 44.729 1.00 39.29 213 ARG A CA 1
ATOM 1585 C C . ARG A 1 185 ? 55.490 3.636 46.116 1.00 39.45 213 ARG A C 1
ATOM 1586 O O . ARG A 1 185 ? 55.544 4.841 46.386 1.00 40.32 213 ARG A O 1
ATOM 1594 N N . LEU A 1 186 ? 55.054 2.718 46.979 1.00 35.68 214 LEU A N 1
ATOM 1595 C CA . LEU A 1 186 ? 54.539 3.091 48.302 1.00 35.01 214 LEU A CA 1
ATOM 1596 C C . LEU A 1 186 ? 55.614 3.265 49.366 1.00 35.59 214 LEU A C 1
ATOM 1597 O O . LEU A 1 186 ? 55.353 3.858 50.409 1.00 35.45 214 LEU A O 1
ATOM 1602 N N . ILE A 1 187 ? 56.820 2.751 49.111 1.00 35.96 215 ILE A N 1
ATOM 1603 C CA . ILE A 1 187 ? 57.906 2.844 50.091 1.00 35.38 215 ILE A CA 1
ATOM 1604 C C . ILE A 1 187 ? 58.125 4.306 50.444 1.00 33.93 215 ILE A C 1
ATOM 1605 O O . ILE A 1 187 ? 58.399 5.125 49.568 1.00 30.82 215 ILE A O 1
ATOM 1610 N N . TYR A 1 188 ? 57.982 4.618 51.728 1.00 32.04 216 TYR A N 1
ATOM 1611 C CA . TYR A 1 188 ? 58.112 5.984 52.206 1.00 32.15 216 TYR A CA 1
ATOM 1612 C C . TYR A 1 188 ? 59.556 6.478 52.075 1.00 33.39 216 TYR A C 1
ATOM 1613 O O . TYR A 1 188 ? 60.500 5.771 52.446 1.00 32.08 216 TYR A O 1
ATOM 1622 N N . ARG A 1 189 ? 59.713 7.692 51.562 1.00 30.86 217 ARG A N 1
ATOM 1623 C CA . ARG A 1 189 ? 61.036 8.278 51.382 1.00 33.74 217 ARG A CA 1
ATOM 1624 C C . ARG A 1 189 ? 61.197 9.572 52.180 1.00 34.56 217 ARG A C 1
ATOM 1625 O O . ARG A 1 189 ? 62.035 9.662 53.081 1.00 33.14 217 ARG A O 1
ATOM 1633 N N . THR A 1 190 ? 60.359 10.556 51.863 1.00 32.51 218 THR A N 1
ATOM 1634 C CA . THR A 1 190 ? 60.530 11.924 52.335 1.00 32.89 218 THR A CA 1
ATOM 1635 C C . THR A 1 190 ? 59.154 12.604 52.449 1.00 32.11 218 THR A C 1
ATOM 1636 O O . THR A 1 190 ? 58.242 12.256 51.699 1.00 29.09 218 THR A O 1
ATOM 1640 N N . ALA A 1 191 ? 58.989 13.528 53.401 1.00 28.88 219 ALA A N 1
ATOM 1641 C CA . ALA A 1 191 ? 57.786 14.382 53.416 1.00 29.58 219 ALA A CA 1
ATOM 1642 C C . ALA A 1 191 ? 57.722 15.271 52.169 1.00 28.01 219 ALA A C 1
ATOM 1643 O O . ALA A 1 191 ? 58.760 15.666 51.623 1.00 28.21 219 ALA A O 1
ATOM 1645 N N . PRO A 1 192 ? 56.493 15.603 51.710 1.00 26.43 220 PRO A N 1
ATOM 1646 C CA . PRO A 1 192 ? 56.380 16.508 50.573 1.00 24.84 220 PRO A CA 1
ATOM 1647 C C . PRO A 1 192 ? 57.025 17.842 50.902 1.00 23.68 220 PRO A C 1
ATOM 1648 O O . PRO A 1 192 ? 57.101 18.226 52.073 1.00 24.28 220 PRO A O 1
ATOM 1652 N N . PHE A 1 193 ? 57.487 18.541 49.876 1.00 25.54 221 PHE A N 1
ATOM 1653 C CA . PHE A 1 193 ? 58.193 19.787 50.092 1.00 26.70 221 PHE A CA 1
ATOM 1654 C C . PHE A 1 193 ? 57.402 20.821 50.870 1.00 26.24 221 PHE A C 1
ATOM 1655 O O . PHE A 1 193 ? 57.976 21.530 51.693 1.00 23.31 221 PHE A O 1
ATOM 1663 N N . PHE A 1 194 ? 56.087 20.909 50.641 1.00 23.37 222 PHE A N 1
ATOM 1664 C CA . PHE A 1 194 ? 55.322 21.967 51.308 1.00 21.62 222 PHE A CA 1
ATOM 1665 C C . PHE A 1 194 ? 55.347 21.805 52.824 1.00 21.78 222 PHE A C 1
ATOM 1666 O O . PHE A 1 194 ? 55.309 22.790 53.563 1.00 22.70 222 PHE A O 1
ATOM 1674 N N . ILE A 1 195 ? 55.424 20.553 53.280 1.00 21.63 223 ILE A N 1
ATOM 1675 C CA . ILE A 1 195 ? 55.492 20.269 54.698 1.00 21.21 223 ILE A CA 1
ATOM 1676 C C . ILE A 1 195 ? 56.875 20.650 55.240 1.00 22.43 223 ILE A C 1
ATOM 1677 O O . ILE A 1 195 ? 56.988 21.342 56.273 1.00 24.67 223 ILE A O 1
ATOM 1682 N N . ARG A 1 196 ? 57.918 20.201 54.539 1.00 22.82 224 ARG A N 1
ATOM 1683 C CA . ARG A 1 196 ? 59.295 20.478 54.973 1.00 25.19 224 ARG A CA 1
ATOM 1684 C C . ARG A 1 196 ? 59.576 21.988 55.002 1.00 26.84 224 ARG A C 1
ATOM 1685 O O . ARG A 1 196 ? 60.162 22.505 55.966 1.00 27.62 224 ARG A O 1
ATOM 1693 N N . LYS A 1 197 ? 59.115 22.695 53.968 1.00 25.78 225 LYS A N 1
ATOM 1694 C CA . LYS A 1 197 ? 59.279 24.153 53.890 1.00 27.41 225 LYS A CA 1
ATOM 1695 C C . LYS A 1 197 ? 58.559 24.866 55.036 1.00 27.55 225 LYS A C 1
ATOM 1696 O O . LYS A 1 197 ? 59.087 25.825 55.624 1.00 27.07 225 LYS A O 1
ATOM 1702 N N . PHE A 1 198 ? 57.353 24.397 55.357 1.00 25.25 226 PHE A N 1
ATOM 1703 C CA . PHE A 1 198 ? 56.601 24.955 56.483 1.00 26.44 226 PHE A CA 1
ATOM 1704 C C . PHE A 1 198 ? 57.389 24.822 57.790 1.00 27.26 226 PHE A C 1
ATOM 1705 O O . PHE A 1 198 ? 57.517 25.782 58.559 1.00 29.59 226 PHE A O 1
ATOM 1713 N N . LEU A 1 199 ? 57.934 23.631 58.021 1.00 28.89 227 LEU A N 1
ATOM 1714 C CA . LEU A 1 199 ? 58.627 23.336 59.273 1.00 30.63 227 LEU A CA 1
ATOM 1715 C C . LEU A 1 199 ? 59.936 24.112 59.412 1.00 33.69 227 LEU A C 1
ATOM 1716 O O . LEU A 1 199 ? 60.293 24.546 60.511 1.00 36.28 227 LEU A O 1
ATOM 1721 N N . THR A 1 200 ? 60.639 24.300 58.302 1.00 32.76 228 THR A N 1
ATOM 1722 C CA . THR A 1 200 ? 61.941 24.960 58.331 1.00 36.70 228 THR A CA 1
ATOM 1723 C C . THR A 1 200 ? 61.808 26.483 58.354 1.00 40.90 228 THR A C 1
ATOM 1724 O O . THR A 1 200 ? 62.713 27.187 58.819 1.00 42.81 228 THR A O 1
ATOM 1728 N N . SER A 1 201 ? 60.673 26.978 57.862 1.00 43.36 229 SER A N 1
ATOM 1729 C CA . SER A 1 201 ? 60.387 28.413 57.826 1.00 48.03 229 SER A CA 1
ATOM 1730 C C . SER A 1 201 ? 59.834 28.916 59.156 1.00 50.05 229 SER A C 1
ATOM 1731 O O . SER A 1 201 ? 59.423 28.140 60.026 1.00 52.38 229 SER A O 1
ATOM 1734 N N . GLN B 1 1 ? -0.824 26.893 62.343 1.00 59.04 29 GLN B N 1
ATOM 1735 C CA . GLN B 1 1 ? 0.100 26.083 63.186 1.00 58.85 29 GLN B CA 1
ATOM 1736 C C . GLN B 1 1 ? 0.002 24.587 62.873 1.00 57.73 29 GLN B C 1
ATOM 1737 O O . GLN B 1 1 ? 0.966 23.841 63.074 1.00 57.06 29 GLN B O 1
ATOM 1743 N N . LYS B 1 2 ? -1.164 24.149 62.398 1.00 56.02 30 LYS B N 1
ATOM 1744 C CA . LYS B 1 2 ? -1.289 22.812 61.817 1.00 54.56 30 LYS B CA 1
ATOM 1745 C C . LYS B 1 2 ? -0.412 22.784 60.570 1.00 51.71 30 LYS B C 1
ATOM 1746 O O . LYS B 1 2 ? 0.220 21.772 60.264 1.00 51.15 30 LYS B O 1
ATOM 1752 N N . GLU B 1 3 ? -0.371 23.922 59.877 1.00 47.82 31 GLU B N 1
ATOM 1753 C CA . GLU B 1 3 ? 0.495 24.134 58.723 1.00 46.17 31 GLU B CA 1
ATOM 1754 C C . GLU B 1 3 ? 1.983 24.055 59.100 1.00 42.58 31 GLU B C 1
ATOM 1755 O O . GLU B 1 3 ? 2.775 23.457 58.359 1.00 41.37 31 GLU B O 1
ATOM 1761 N N . GLN B 1 4 ? 2.358 24.652 60.235 1.00 39.53 32 GLN B N 1
ATOM 1762 C CA . GLN B 1 4 ? 3.737 24.520 60.738 1.00 39.06 32 GLN B CA 1
ATOM 1763 C C . GLN B 1 4 ? 4.032 23.066 61.112 1.00 38.93 32 GLN B C 1
ATOM 1764 O O . GLN B 1 4 ? 5.020 22.491 60.652 1.00 37.28 32 GLN B O 1
ATOM 1770 N N . HIS B 1 5 ? 3.162 22.487 61.943 1.00 40.16 33 HIS B N 1
ATOM 1771 C CA . HIS B 1 5 ? 3.266 21.089 62.373 1.00 42.44 33 HIS B CA 1
ATOM 1772 C C . HIS B 1 5 ? 3.453 20.158 61.179 1.00 40.52 33 HIS B C 1
ATOM 1773 O O . HIS B 1 5 ? 4.275 19.243 61.222 1.00 36.95 33 HIS B O 1
ATOM 1780 N N . SER B 1 6 ? 2.692 20.411 60.118 1.00 38.01 34 SER B N 1
ATOM 1781 C CA . SER B 1 6 ? 2.751 19.608 58.907 1.00 37.23 34 SER B CA 1
ATOM 1782 C C . SER B 1 6 ? 4.068 19.780 58.140 1.00 35.45 34 SER B C 1
ATOM 1783 O O . SER B 1 6 ? 4.649 18.798 57.679 1.00 32.67 34 SER B O 1
ATOM 1786 N N . GLN B 1 7 ? 4.535 21.020 57.998 1.00 30.04 35 GLN B N 1
ATOM 1787 C CA . GLN B 1 7 ? 5.793 21.258 57.306 1.00 28.86 35 GLN B CA 1
ATOM 1788 C C . GLN B 1 7 ? 6.974 20.661 58.078 1.00 24.94 35 GLN B C 1
ATOM 1789 O O . GLN B 1 7 ? 7.872 20.065 57.479 1.00 26.96 35 GLN B O 1
ATOM 1795 N N . LEU B 1 8 ? 6.975 20.832 59.393 1.00 24.71 36 LEU B N 1
ATOM 1796 C CA . LEU B 1 8 ? 8.016 20.195 60.221 1.00 22.13 36 LEU B CA 1
ATOM 1797 C C . LEU B 1 8 ? 8.001 18.673 60.058 1.00 25.77 36 LEU B C 1
ATOM 1798 O O . LEU B 1 8 ? 9.051 1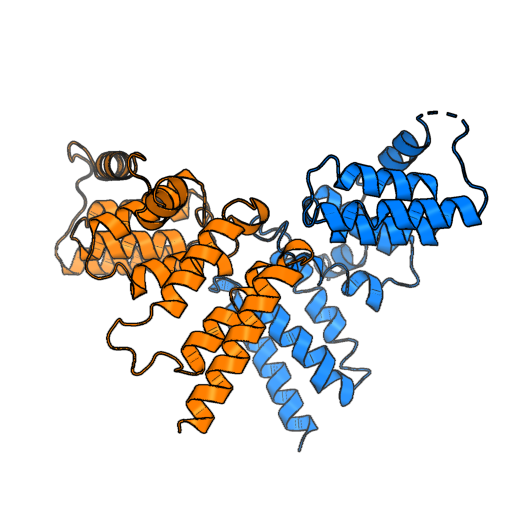8.043 59.884 1.00 23.98 36 LEU B O 1
ATOM 1803 N N . ASN B 1 9 ? 6.805 18.083 60.074 1.00 26.77 37 ASN B N 1
ATOM 1804 C CA . ASN B 1 9 ? 6.677 16.648 59.820 1.00 29.10 37 ASN B CA 1
ATOM 1805 C C . ASN B 1 9 ? 7.219 16.199 58.461 1.00 27.55 37 ASN B C 1
ATOM 1806 O O . ASN B 1 9 ? 7.827 15.121 58.354 1.00 26.18 37 ASN B O 1
ATOM 1811 N N . GLN B 1 10 ? 6.982 16.995 57.420 1.00 27.30 38 GLN B N 1
ATOM 1812 C CA . GLN B 1 10 ? 7.501 16.694 56.091 1.00 29.85 38 GLN B CA 1
ATOM 1813 C C . GLN B 1 10 ? 9.032 16.719 56.048 1.00 27.72 38 GLN B C 1
ATOM 1814 O O . GLN B 1 10 ? 9.652 15.875 55.415 1.00 27.35 38 GLN B O 1
ATOM 1820 N N . THR B 1 11 ? 9.635 17.704 56.714 1.00 23.53 39 THR B N 1
ATOM 1821 C CA . THR B 1 11 ? 11.093 17.767 56.809 1.00 22.68 39 THR B CA 1
ATOM 1822 C C . THR B 1 11 ? 11.655 16.575 57.612 1.00 20.60 39 THR B C 1
ATOM 1823 O O . THR B 1 11 ? 12.678 15.990 57.222 1.00 22.91 39 THR B O 1
ATOM 1827 N N . LYS B 1 12 ? 10.987 16.220 58.706 1.00 22.35 40 LYS B N 1
ATOM 1828 C CA . LYS B 1 12 ? 11.359 15.035 59.503 1.00 24.81 40 LYS B CA 1
ATOM 1829 C C . LYS B 1 12 ? 11.347 13.762 58.642 1.00 27.24 40 LYS B C 1
ATOM 1830 O O . LYS B 1 12 ? 12.311 12.987 58.644 1.00 21.69 40 LYS B O 1
ATOM 1836 N N . ILE B 1 13 ? 10.269 13.562 57.881 1.00 25.28 41 ILE B N 1
ATOM 1837 C CA . ILE B 1 13 ? 10.203 12.429 56.938 1.00 26.18 41 ILE B CA 1
ATOM 1838 C C . ILE B 1 13 ? 11.372 12.411 55.938 1.00 25.85 41 ILE B C 1
ATOM 1839 O O . ILE B 1 13 ? 11.953 11.350 55.674 1.00 28.04 41 ILE B O 1
ATOM 1844 N N . ALA B 1 14 ? 11.725 13.584 55.416 1.00 24.74 42 ALA B N 1
ATOM 1845 C CA . ALA B 1 14 ? 12.817 13.754 54.455 1.00 25.00 42 ALA B CA 1
ATOM 1846 C C . ALA B 1 14 ? 14.162 13.314 55.059 1.00 24.12 42 ALA B C 1
ATOM 1847 O O . ALA B 1 14 ? 14.951 12.631 54.405 1.00 24.39 42 ALA B O 1
ATOM 1849 N N . TYR B 1 15 ? 14.404 13.686 56.313 1.00 24.28 43 TYR B N 1
ATOM 1850 C CA . TYR B 1 15 ? 15.622 13.243 57.007 1.00 21.92 43 TYR B CA 1
ATOM 1851 C C . TYR B 1 15 ? 15.628 11.729 57.196 1.00 23.76 43 TYR B C 1
ATOM 1852 O O . TYR B 1 15 ? 16.652 11.067 56.971 1.00 25.36 43 TYR B O 1
ATOM 1861 N N . GLU B 1 16 ? 14.483 11.192 57.605 1.00 23.88 44 GLU B N 1
ATOM 1862 C CA . GLU B 1 16 ? 14.352 9.744 57.828 1.00 26.74 44 GLU B CA 1
ATOM 1863 C C . GLU B 1 16 ? 14.626 8.987 56.526 1.00 27.88 44 GLU B C 1
ATOM 1864 O O . GLU B 1 16 ? 15.268 7.934 56.539 1.00 28.68 44 GLU B O 1
ATOM 1870 N N . GLN B 1 17 ? 14.181 9.544 55.401 1.00 27.54 45 GLN B N 1
ATOM 1871 C CA . GLN B 1 17 ? 14.486 8.963 54.085 1.00 31.26 45 GLN B CA 1
ATOM 1872 C C . GLN B 1 17 ? 15.976 9.043 53.735 1.00 32.18 45 GLN B C 1
ATOM 1873 O O . GLN B 1 17 ? 16.533 8.122 53.130 1.00 30.31 45 GLN B O 1
ATOM 1879 N N . ARG B 1 18 ? 16.627 10.135 54.129 1.00 27.94 46 ARG B N 1
ATOM 1880 C CA . ARG B 1 18 ? 18.074 10.251 53.936 1.00 28.62 46 ARG B CA 1
ATOM 1881 C C . ARG B 1 18 ? 18.860 9.207 54.738 1.00 28.33 46 ARG B C 1
ATOM 1882 O O . ARG B 1 18 ? 19.837 8.643 54.226 1.00 29.11 46 ARG B O 1
ATOM 1890 N N . LEU B 1 19 ? 18.425 8.930 55.968 1.00 26.26 47 LEU B N 1
ATOM 1891 C CA . LEU B 1 19 ? 19.063 7.902 56.801 1.00 29.67 47 LEU B CA 1
ATOM 1892 C C . LEU B 1 19 ? 18.954 6.521 56.158 1.00 32.87 47 LEU B C 1
ATOM 1893 O O . LEU B 1 19 ? 19.877 5.719 56.238 1.00 34.21 47 LEU B O 1
ATOM 1898 N N . LEU B 1 20 ? 17.824 6.252 55.513 1.00 31.45 48 LEU B N 1
ATOM 1899 C CA . LEU B 1 20 ? 17.628 4.959 54.865 1.00 33.15 48 LEU B CA 1
ATOM 1900 C C . LEU B 1 20 ? 18.421 4.840 53.566 1.00 33.93 48 LEU B C 1
ATOM 1901 O O . LEU B 1 20 ? 18.929 3.765 53.255 1.00 37.68 48 LEU B O 1
ATOM 1906 N N . ASN B 1 21 ? 18.553 5.943 52.834 1.00 34.50 49 ASN B N 1
ATOM 1907 C CA . ASN B 1 21 ? 19.072 5.912 51.459 1.00 37.16 49 ASN B CA 1
ATOM 1908 C C . ASN B 1 21 ? 20.503 6.413 51.235 1.00 36.76 49 ASN B C 1
ATOM 1909 O O . ASN B 1 21 ? 21.168 5.986 50.291 1.00 37.76 49 ASN B O 1
ATOM 1914 N N . ASP B 1 22 ? 20.966 7.321 52.089 1.00 34.79 50 ASP B N 1
ATOM 1915 C CA . ASP B 1 22 ? 22.238 8.010 51.861 1.00 33.79 50 ASP B CA 1
ATOM 1916 C C . ASP B 1 22 ? 23.393 7.572 52.770 1.00 31.62 50 ASP B C 1
ATOM 1917 O O . ASP B 1 22 ? 24.554 7.724 52.396 1.00 28.71 50 ASP B O 1
ATOM 1922 N N . LEU B 1 23 ? 23.081 7.047 53.953 1.00 28.36 51 LEU B N 1
ATOM 1923 C CA . LEU B 1 23 ? 24.123 6.764 54.962 1.00 27.89 51 LEU B CA 1
ATOM 1924 C C . LEU B 1 23 ? 25.233 5.850 54.463 1.00 28.98 51 LEU B C 1
ATOM 1925 O O . LEU B 1 23 ? 26.418 6.114 54.692 1.00 27.21 51 LEU B O 1
ATOM 1930 N N . GLU B 1 24 ? 24.839 4.773 53.784 1.00 29.41 52 GLU B N 1
ATOM 1931 C CA . GLU B 1 24 ? 25.769 3.716 53.394 1.00 31.93 52 GLU B CA 1
ATOM 1932 C C . GLU B 1 24 ? 26.950 4.223 52.552 1.00 27.58 52 GLU B C 1
ATOM 1933 O O . GLU B 1 24 ? 28.066 3.710 52.690 1.00 31.77 52 GLU B O 1
ATOM 1939 N N . ASP B 1 25 ? 26.709 5.229 51.708 1.00 26.85 53 ASP B N 1
ATOM 1940 C CA . ASP B 1 25 ? 27.733 5.717 50.771 1.00 29.52 53 ASP B CA 1
ATOM 1941 C C . ASP B 1 25 ? 28.487 6.967 51.240 1.00 26.81 53 ASP B C 1
ATOM 1942 O O . ASP B 1 25 ? 29.340 7.499 50.516 1.00 26.12 53 ASP B O 1
ATOM 1947 N N . MET B 1 26 ? 28.180 7.444 52.447 1.00 22.31 54 MET B N 1
ATOM 1948 C CA . MET B 1 26 ? 28.796 8.673 52.932 1.00 22.60 54 MET B CA 1
ATOM 1949 C C . MET B 1 26 ? 30.205 8.433 53.449 1.00 19.85 54 MET B C 1
ATOM 1950 O O . MET B 1 26 ? 30.482 7.397 54.063 1.00 21.51 54 MET B O 1
ATOM 1955 N N . ASP B 1 27 ? 31.097 9.386 53.187 1.00 21.02 55 ASP B N 1
ATOM 1956 C CA . ASP B 1 27 ? 32.409 9.370 53.836 1.00 19.29 55 ASP B CA 1
ATOM 1957 C C . ASP B 1 27 ? 32.260 9.687 55.324 1.00 23.66 55 ASP B C 1
ATOM 1958 O O . ASP B 1 27 ? 32.973 9.125 56.152 1.00 22.12 55 ASP B O 1
ATOM 1963 N N . ASP B 1 28 ? 31.322 10.576 55.648 1.00 19.45 56 ASP B N 1
ATOM 1964 C CA . ASP B 1 28 ? 31.100 10.998 57.047 1.00 18.58 56 ASP B CA 1
ATOM 1965 C C . ASP B 1 28 ? 29.626 10.802 57.490 1.00 17.19 56 ASP B C 1
ATOM 1966 O O . ASP B 1 28 ? 28.898 11.785 57.682 1.00 18.92 56 ASP B O 1
ATOM 1971 N N . PRO B 1 29 ? 29.181 9.534 57.677 1.00 17.58 57 PRO B N 1
ATOM 1972 C CA . PRO B 1 29 ? 27.784 9.292 58.052 1.00 18.73 57 PRO B CA 1
ATOM 1973 C C . PRO B 1 29 ? 27.391 9.980 59.358 1.00 17.17 57 PRO B C 1
ATOM 1974 O O . PRO B 1 29 ? 26.237 10.391 59.523 1.00 18.49 57 PRO B O 1
ATOM 1978 N N . LEU B 1 30 ? 28.351 10.143 60.272 1.00 16.96 58 LEU B N 1
ATOM 1979 C CA . LEU B 1 30 ? 28.071 10.852 61.515 1.00 17.82 58 LEU B CA 1
ATOM 1980 C C . LEU B 1 30 ? 27.485 12.247 61.261 1.00 17.20 58 LEU B C 1
ATOM 1981 O O . LEU B 1 30 ? 26.621 12.701 62.007 1.00 17.57 58 LEU B O 1
ATOM 1986 N N . ASP B 1 31 ? 27.963 12.922 60.222 1.00 18.46 59 ASP B N 1
ATOM 1987 C CA . ASP B 1 31 ? 27.490 14.271 59.909 1.00 19.41 59 ASP B CA 1
ATOM 1988 C C . ASP B 1 31 ? 25.990 14.317 59.605 1.00 19.67 59 ASP B C 1
ATOM 1989 O O . ASP B 1 31 ? 25.314 15.282 59.974 1.00 18.86 59 ASP B O 1
ATOM 1994 N N . LEU B 1 32 ? 25.469 13.279 58.948 1.00 20.00 60 LEU B N 1
ATOM 1995 C CA . LEU B 1 32 ? 24.010 13.229 58.703 1.00 20.76 60 LEU B CA 1
ATOM 1996 C C . LEU B 1 32 ? 23.226 13.086 59.996 1.00 20.26 60 LEU B C 1
ATOM 1997 O O . LEU B 1 32 ? 22.238 13.793 60.200 1.00 17.81 60 LEU B O 1
ATOM 2002 N N . PHE B 1 33 ? 23.636 12.163 60.870 1.00 17.70 61 PHE B N 1
ATOM 2003 C CA . PHE B 1 33 ? 22.985 12.041 62.170 1.00 17.75 61 PHE B CA 1
ATOM 2004 C C . PHE B 1 33 ? 23.052 13.363 62.922 1.00 17.90 61 PHE B C 1
ATOM 2005 O O . PHE B 1 33 ? 22.061 13.794 63.508 1.00 16.21 61 PHE B O 1
ATOM 2013 N N A LEU B 1 34 ? 24.217 14.009 62.905 0.50 17.94 62 LEU B N 1
ATOM 2014 N N B LEU B 1 34 ? 24.224 14.001 62.905 0.50 18.36 62 LEU B N 1
ATOM 2015 C CA A LEU B 1 34 ? 24.376 15.236 63.679 0.50 18.02 62 LEU B CA 1
ATOM 2016 C CA B LEU B 1 34 ? 24.415 15.253 63.640 0.50 18.62 62 LEU B CA 1
ATOM 2017 C C A LEU B 1 34 ? 23.497 16.360 63.119 0.50 18.12 62 LEU B C 1
ATOM 2018 C C B LEU B 1 34 ? 23.484 16.336 63.115 0.50 18.49 62 LEU B C 1
ATOM 2019 O O A LEU B 1 34 ? 22.856 17.084 63.879 0.50 18.08 62 LEU B O 1
ATOM 2020 O O B LEU B 1 34 ? 22.805 17.013 63.888 0.50 17.93 62 LEU B O 1
ATOM 2029 N N . ASP B 1 35 ? 23.463 16.476 61.791 1.00 18.19 63 ASP B N 1
ATOM 2030 C CA . ASP B 1 35 ? 22.591 17.423 61.087 1.00 21.05 63 ASP B CA 1
ATOM 2031 C C . ASP B 1 35 ? 21.130 17.244 61.506 1.00 19.19 63 ASP B C 1
ATOM 2032 O O . ASP B 1 35 ? 20.439 18.199 61.900 1.00 17.90 63 ASP B O 1
ATOM 2037 N N . TYR B 1 36 ? 20.671 15.998 61.473 1.00 18.00 64 TYR B N 1
ATOM 2038 C CA . TYR B 1 36 ? 19.313 15.665 61.886 1.00 17.90 64 TYR B CA 1
ATOM 2039 C C . TYR B 1 36 ? 19.039 15.997 63.355 1.00 18.06 64 TYR B C 1
ATOM 2040 O O . TYR B 1 36 ? 18.016 16.593 63.674 1.00 16.88 64 TYR B O 1
ATOM 2049 N N . MET B 1 37 ? 19.951 15.629 64.259 1.00 16.30 65 MET B N 1
ATOM 2050 C CA . MET B 1 37 ? 19.775 15.945 65.662 1.00 16.41 65 MET B CA 1
ATOM 2051 C C . MET B 1 37 ? 19.658 17.450 65.930 1.00 15.94 65 MET B C 1
ATOM 2052 O O . MET B 1 37 ? 18.813 17.874 66.719 1.00 18.19 65 MET B O 1
ATOM 2057 N N . ILE B 1 38 ? 20.523 18.224 65.287 1.00 15.38 66 ILE B N 1
ATOM 2058 C CA . ILE B 1 38 ? 20.524 19.681 65.437 1.00 16.64 66 ILE B CA 1
ATOM 2059 C C . ILE B 1 38 ? 19.191 20.227 64.911 1.00 16.61 66 ILE B C 1
ATOM 2060 O O . ILE B 1 38 ? 18.588 21.125 65.536 1.00 17.72 66 ILE B O 1
ATOM 2065 N N . TRP B 1 39 ? 18.730 19.656 63.798 1.00 15.54 67 TRP B N 1
ATOM 2066 C CA . TRP B 1 39 ? 17.436 20.058 63.229 1.00 17.28 67 TRP B CA 1
ATOM 2067 C C . TRP B 1 39 ? 16.284 19.734 64.194 1.00 16.61 67 TRP B C 1
ATOM 2068 O O . TRP B 1 39 ? 15.426 20.583 64.453 1.00 16.89 67 TRP B O 1
ATOM 2079 N N . ILE B 1 40 ? 16.241 18.502 64.717 1.00 16.33 68 ILE B N 1
ATOM 2080 C CA . ILE B 1 40 ? 15.199 18.134 65.675 1.00 17.96 68 ILE B CA 1
ATOM 2081 C C . ILE B 1 40 ? 15.168 19.112 66.852 1.00 18.82 68 ILE B C 1
ATOM 2082 O O . ILE B 1 40 ? 14.107 19.650 67.184 1.00 19.00 68 ILE B O 1
ATOM 2087 N N . SER B 1 41 ? 16.341 19.377 67.440 1.00 18.36 69 SER B N 1
ATOM 2088 C CA . SER B 1 41 ? 16.429 20.241 68.608 1.00 19.14 69 SER B CA 1
ATOM 2089 C C . SER B 1 41 ? 16.063 21.695 68.299 1.00 18.79 69 SER B C 1
ATOM 2090 O O . SER B 1 41 ? 15.246 22.285 69.005 1.00 20.92 69 SER B O 1
ATOM 2093 N N . THR B 1 42 ? 16.647 22.247 67.244 1.00 17.45 70 THR B N 1
ATOM 2094 C CA . THR B 1 42 ? 16.472 23.684 66.947 1.00 18.24 70 THR B CA 1
ATOM 2095 C C . THR B 1 42 ? 15.162 24.017 66.220 1.00 19.30 70 THR B C 1
ATOM 2096 O O . THR B 1 42 ? 14.797 25.192 66.131 1.00 19.49 70 THR B O 1
ATOM 2100 N N . SER B 1 43 ? 14.472 23.003 65.691 1.00 19.24 71 SER B N 1
ATOM 2101 C CA . SER B 1 43 ? 13.150 23.212 65.065 1.00 17.83 71 SER B CA 1
ATOM 2102 C C . SER B 1 43 ? 12.066 23.238 66.139 1.00 19.97 71 SER B C 1
ATOM 2103 O O . SER B 1 43 ? 10.935 23.648 65.872 1.00 20.80 71 SER B O 1
ATOM 2106 N N . TYR B 1 44 ? 12.412 22.769 67.341 1.00 19.10 72 TYR B N 1
ATOM 2107 C CA . TYR B 1 44 ? 11.461 22.618 68.443 1.00 20.87 72 TYR B CA 1
ATOM 2108 C C . TYR B 1 44 ? 10.253 21.764 68.046 1.00 21.59 72 TYR B C 1
ATOM 2109 O O . TYR B 1 44 ? 9.168 21.923 68.595 1.00 22.04 72 TYR B O 1
ATOM 2118 N N . ILE B 1 45 ? 10.454 20.851 67.093 1.00 21.14 73 ILE B N 1
ATOM 2119 C CA . ILE B 1 45 ? 9.376 19.956 66.645 1.00 21.57 73 ILE B CA 1
ATOM 2120 C C . ILE B 1 45 ? 8.719 19.224 67.839 1.00 23.32 73 ILE B C 1
ATOM 2121 O O . ILE B 1 45 ? 7.507 19.016 67.848 1.00 24.11 73 ILE B O 1
ATOM 2126 N N . GLU B 1 46 ? 9.509 18.873 68.853 1.00 21.69 74 GLU B N 1
ATOM 2127 C CA . GLU B 1 46 ? 8.991 18.113 70.000 1.00 25.71 74 GLU B CA 1
ATOM 2128 C C . GLU B 1 46 ? 8.659 18.959 71.229 1.00 29.25 74 GLU B C 1
ATOM 2129 O O . GLU B 1 46 ? 8.401 18.411 72.308 1.00 27.30 74 GLU B O 1
ATOM 2135 N N . VAL B 1 47 ? 8.660 20.286 71.089 1.00 27.59 75 VAL B N 1
ATOM 2136 C CA . VAL B 1 47 ? 8.553 21.145 72.269 1.00 29.69 75 VAL B CA 1
ATOM 2137 C C . VAL B 1 47 ? 7.274 20.897 73.083 1.00 28.40 75 VAL B C 1
ATOM 2138 O O . VAL B 1 47 ? 7.285 21.037 74.308 1.00 33.81 75 VAL B O 1
ATOM 2142 N N . ASP B 1 48 ? 6.201 20.494 72.408 1.00 28.83 76 ASP B N 1
ATOM 2143 C CA . ASP B 1 48 ? 4.922 20.250 73.080 1.00 33.90 76 ASP B CA 1
ATOM 2144 C C . ASP B 1 48 ? 4.616 18.769 73.320 1.00 35.00 76 ASP B C 1
ATOM 2145 O O . ASP B 1 48 ? 3.488 18.409 73.680 1.00 35.33 76 ASP B O 1
ATOM 2150 N N . SER B 1 49 ? 5.619 17.911 73.142 1.00 31.64 77 SER B N 1
ATOM 2151 C CA . SER B 1 49 ? 5.409 16.473 73.298 1.00 31.20 77 SER B CA 1
ATOM 2152 C C . SER B 1 49 ? 5.245 16.094 74.770 1.00 31.22 77 SER B C 1
ATOM 2153 O O . SER B 1 49 ? 6.148 16.306 75.580 1.00 31.98 77 SER B O 1
ATOM 2156 N N . GLU B 1 50 ? 4.085 15.531 75.111 1.00 32.70 78 GLU B N 1
ATOM 2157 C CA . GLU B 1 50 ? 3.828 15.094 76.487 1.00 35.66 78 GLU B CA 1
ATOM 2158 C C . GLU B 1 50 ? 4.741 13.943 76.911 1.00 32.65 78 GLU B C 1
ATOM 2159 O O . GLU B 1 50 ? 4.960 13.729 78.108 1.00 30.10 78 GLU B O 1
ATOM 2165 N N . SER B 1 51 ? 5.279 13.228 75.923 1.00 29.74 79 SER B N 1
ATOM 2166 C CA . SER B 1 51 ? 6.164 12.081 76.177 1.00 28.99 79 SER B CA 1
ATOM 2167 C C . SER B 1 51 ? 7.646 12.452 76.141 1.00 29.80 79 SER B C 1
ATOM 2168 O O . SER B 1 51 ? 8.528 11.574 76.170 1.00 27.63 79 SER B O 1
ATOM 2171 N N . GLY B 1 52 ? 7.923 13.752 76.092 1.00 27.13 80 GLY B N 1
ATOM 2172 C CA . GLY B 1 52 ? 9.302 14.227 76.037 1.00 26.84 80 GLY B CA 1
ATOM 2173 C C . GLY B 1 52 ? 9.900 14.088 74.652 1.00 21.65 80 GLY B C 1
ATOM 2174 O O . GLY B 1 52 ? 9.195 13.949 73.661 1.00 23.46 80 GLY B O 1
ATOM 2175 N N . GLN B 1 53 ? 11.224 14.137 74.592 1.00 22.50 81 GLN B N 1
ATOM 2176 C CA . GLN B 1 53 ? 11.926 14.219 73.320 1.00 20.56 81 GLN B CA 1
ATOM 2177 C C . GLN B 1 53 ? 12.232 12.847 72.709 1.00 21.63 81 GLN B C 1
ATOM 2178 O O . GLN B 1 53 ? 13.393 12.496 72.498 1.00 20.28 81 GLN B O 1
ATOM 2184 N N . GLU B 1 54 ? 11.174 12.096 72.402 1.00 20.28 82 GLU B N 1
ATOM 2185 C CA . GLU B 1 54 ? 11.290 10.713 71.929 1.00 21.47 82 GLU B CA 1
ATOM 2186 C C . GLU B 1 54 ? 11.979 10.578 70.580 1.00 21.69 82 GLU B C 1
ATOM 2187 O O . GLU B 1 54 ? 12.737 9.619 70.365 1.00 21.18 82 GLU B O 1
ATOM 2193 N N . VAL B 1 55 ? 11.683 11.498 69.661 1.00 19.49 83 VAL B N 1
ATOM 2194 C CA . VAL B 1 55 ? 12.294 11.485 68.337 1.00 18.56 83 VAL B CA 1
ATOM 2195 C C . VAL B 1 55 ? 13.785 11.751 68.472 1.00 20.38 83 VAL B C 1
ATOM 2196 O O . VAL B 1 55 ? 14.592 11.051 67.877 1.00 18.29 83 VAL B O 1
ATOM 2200 N N . LEU B 1 56 ? 14.147 12.759 69.259 1.00 17.73 84 LEU B N 1
ATOM 2201 C CA . LEU B 1 56 ? 15.570 13.026 69.482 1.00 16.85 84 LEU B CA 1
ATOM 2202 C C . LEU B 1 56 ? 16.248 11.812 70.130 1.00 19.93 84 LEU B C 1
ATOM 2203 O O . LEU B 1 56 ? 17.342 11.406 69.702 1.00 19.12 84 LEU B O 1
ATOM 2208 N N . ARG B 1 57 ? 15.602 11.244 71.151 1.00 19.12 85 ARG B N 1
ATOM 2209 C CA . ARG B 1 57 ? 16.177 10.088 71.853 1.00 21.18 85 ARG B CA 1
ATOM 2210 C C . ARG B 1 57 ? 16.422 8.933 70.885 1.00 19.26 85 ARG B C 1
ATOM 2211 O O . ARG B 1 57 ? 17.503 8.357 70.872 1.00 18.42 85 ARG B O 1
ATOM 2219 N N . SER B 1 58 ? 15.419 8.601 70.080 1.00 20.58 86 SER B N 1
ATOM 2220 C CA . SER B 1 58 ? 15.538 7.485 69.127 1.00 21.96 86 SER B CA 1
ATOM 2221 C C . SER B 1 58 ? 16.657 7.748 68.127 1.00 21.91 86 SER B C 1
ATOM 2222 O O . SER B 1 58 ? 17.451 6.856 67.820 1.00 19.33 86 SER B O 1
ATOM 2225 N N . THR B 1 59 ? 16.739 8.988 67.633 1.00 17.34 87 THR B N 1
ATOM 2226 C CA . THR B 1 59 ? 17.784 9.375 66.688 1.00 17.27 87 THR B CA 1
ATOM 2227 C C . THR B 1 59 ? 19.175 9.242 67.298 1.00 16.42 87 THR B C 1
ATOM 2228 O O . THR B 1 59 ? 20.096 8.754 66.626 1.00 19.47 87 THR B O 1
ATOM 2232 N N . MET B 1 60 ? 19.324 9.672 68.554 1.00 16.69 88 MET B N 1
ATOM 2233 C CA . MET B 1 60 ? 20.614 9.570 69.229 1.00 18.53 88 MET B CA 1
ATOM 2234 C C . MET B 1 60 ? 20.990 8.108 69.418 1.00 18.06 88 MET B C 1
ATOM 2235 O O . MET B 1 60 ? 22.106 7.729 69.141 1.00 17.19 88 MET B O 1
ATOM 2240 N N . GLU B 1 61 ? 20.032 7.290 69.858 1.00 16.20 89 GLU B N 1
ATOM 2241 C CA . GLU B 1 61 ? 20.304 5.850 70.048 1.00 18.39 89 GLU B CA 1
ATOM 2242 C C . GLU B 1 61 ? 20.685 5.175 68.728 1.00 17.50 89 GLU B C 1
ATOM 2243 O O . GLU B 1 61 ? 21.649 4.394 68.687 1.00 18.86 89 GLU B O 1
ATOM 2249 N N . ARG B 1 62 ? 19.947 5.481 67.655 1.00 16.45 90 ARG B N 1
ATOM 2250 C CA . ARG B 1 62 ? 20.279 4.966 66.329 1.00 18.64 90 ARG B CA 1
ATOM 2251 C C . ARG B 1 62 ? 21.680 5.396 65.879 1.00 19.19 90 ARG B C 1
ATOM 2252 O O . ARG B 1 62 ? 22.431 4.598 65.344 1.00 18.81 90 ARG B O 1
ATOM 2260 N N . CYS B 1 63 ? 22.019 6.668 66.105 1.00 15.85 91 CYS B N 1
ATOM 2261 C CA . CYS B 1 63 ? 23.357 7.160 65.792 1.00 18.33 91 CYS B CA 1
ATOM 2262 C C . CYS B 1 63 ? 24.442 6.355 66.523 1.00 17.45 91 CYS B C 1
ATOM 2263 O O . CYS B 1 63 ? 25.417 5.911 65.910 1.00 18.46 91 CYS B O 1
ATOM 2266 N N . LEU B 1 64 ? 24.272 6.181 67.828 1.00 16.54 92 LEU B N 1
ATOM 2267 C CA . LEU B 1 64 ? 25.283 5.519 68.650 1.00 16.02 92 LEU B CA 1
ATOM 2268 C C . LEU B 1 64 ? 25.478 4.076 68.198 1.00 17.67 92 LEU B C 1
ATOM 2269 O O . LEU B 1 64 ? 26.599 3.624 68.035 1.00 18.75 92 LEU B O 1
ATOM 2274 N N . ILE B 1 65 ? 24.374 3.385 67.947 1.00 17.22 93 ILE B N 1
ATOM 2275 C CA . ILE B 1 65 ? 24.437 1.972 67.499 1.00 17.40 93 ILE B CA 1
ATOM 2276 C C . ILE B 1 65 ? 25.072 1.861 66.099 1.00 18.71 93 ILE B C 1
ATOM 2277 O O . ILE B 1 65 ? 25.916 0.985 65.862 1.00 20.45 93 ILE B O 1
ATOM 2282 N N . TYR B 1 66 ? 24.685 2.754 65.182 1.00 17.29 94 TYR B N 1
ATOM 2283 C CA . TYR B 1 66 ? 25.203 2.715 63.810 1.00 18.33 94 TYR B CA 1
ATOM 2284 C C . TYR B 1 66 ? 26.710 3.009 63.738 1.00 19.81 94 TYR B C 1
ATOM 2285 O O . TYR B 1 66 ? 27.463 2.323 63.041 1.00 20.40 94 TYR B O 1
ATOM 2294 N N . ILE B 1 67 ? 27.135 4.045 64.452 1.00 18.77 95 ILE B N 1
ATOM 2295 C CA . ILE B 1 67 ? 28.489 4.565 64.329 1.00 18.39 95 ILE B CA 1
ATOM 2296 C C . ILE B 1 67 ? 29.477 3.814 65.217 1.00 19.78 95 ILE B C 1
ATOM 2297 O O . ILE B 1 67 ? 30.673 3.778 64.917 1.00 20.05 95 ILE B O 1
ATOM 2302 N N . GLN B 1 68 ? 28.993 3.202 66.292 1.00 18.06 96 GLN B N 1
ATOM 2303 C CA . GLN B 1 68 ? 29.926 2.616 67.270 1.00 20.30 96 GLN B CA 1
ATOM 2304 C C . GLN B 1 68 ? 30.758 1.480 66.671 1.00 21.93 96 GLN B C 1
ATOM 2305 O O . GLN B 1 68 ? 31.857 1.226 67.138 1.00 25.74 96 GLN B O 1
ATOM 2311 N N . ASP B 1 69 ? 30.219 0.844 65.627 1.00 25.20 97 ASP B N 1
ATOM 2312 C CA . ASP B 1 69 ? 30.863 -0.273 64.927 1.00 32.96 97 ASP B CA 1
ATOM 2313 C C . ASP B 1 69 ? 32.069 0.188 64.105 1.00 33.44 97 ASP B C 1
ATOM 2314 O O . ASP B 1 69 ? 32.946 -0.617 63.759 1.00 33.33 97 ASP B O 1
ATOM 2319 N N . MET B 1 70 ? 32.118 1.484 63.809 1.00 25.69 98 MET B N 1
ATOM 2320 C CA . MET B 1 70 ? 33.176 2.041 62.971 1.00 28.13 98 MET B CA 1
ATOM 2321 C C . MET B 1 70 ? 34.365 2.511 63.811 1.00 27.54 98 MET B C 1
ATOM 2322 O O . MET B 1 70 ? 34.297 3.547 64.490 1.00 23.90 98 MET B O 1
ATOM 2327 N N . GLU B 1 71 ? 35.453 1.743 63.770 1.00 24.13 99 GLU B N 1
ATOM 2328 C CA . GLU B 1 71 ? 36.615 2.038 64.608 1.00 27.67 99 GLU B CA 1
ATOM 2329 C C . GLU B 1 71 ? 37.191 3.425 64.323 1.00 24.92 99 GLU B C 1
ATOM 2330 O O . GLU B 1 71 ? 37.811 4.030 65.203 1.00 23.95 99 GLU B O 1
ATOM 2336 N N . THR B 1 72 ? 36.974 3.930 63.103 1.00 20.71 100 THR B N 1
ATOM 2337 C CA . THR B 1 72 ? 37.525 5.236 62.717 1.00 20.75 100 THR B CA 1
ATOM 2338 C C . THR B 1 72 ? 36.981 6.367 63.578 1.00 22.38 100 THR B C 1
ATOM 2339 O O . THR B 1 72 ? 37.635 7.403 63.710 1.00 20.89 100 THR B O 1
ATOM 2343 N N . TYR B 1 73 ? 35.789 6.169 64.146 1.00 18.75 101 TYR B N 1
ATOM 2344 C CA . TYR B 1 73 ? 35.114 7.225 64.914 1.00 17.66 101 TYR B CA 1
ATOM 2345 C C . TYR B 1 73 ? 35.379 7.156 66.425 1.00 19.34 101 TYR B C 1
ATOM 2346 O O . TYR B 1 73 ? 34.827 7.962 67.180 1.00 18.28 101 TYR B O 1
ATOM 2355 N N . ARG B 1 74 ? 36.201 6.183 66.845 1.00 19.16 102 ARG B N 1
ATOM 2356 C CA . ARG B 1 74 ? 36.373 5.827 68.266 1.00 19.04 102 ARG B CA 1
ATOM 2357 C C . ARG B 1 74 ? 36.719 7.042 69.129 1.00 19.18 102 ARG B C 1
ATOM 2358 O O . ARG B 1 74 ? 36.170 7.226 70.229 1.00 20.17 102 ARG B O 1
ATOM 2366 N N . ASN B 1 75 ? 37.604 7.881 68.605 1.00 16.91 103 ASN B N 1
ATOM 2367 C CA . ASN B 1 75 ? 38.012 9.092 69.296 1.00 16.33 103 ASN B CA 1
ATOM 2368 C C . ASN B 1 75 ? 37.704 10.366 68.534 1.00 18.25 103 ASN B C 1
ATOM 2369 O O . ASN B 1 75 ? 38.434 11.365 68.619 1.00 18.10 103 ASN B O 1
ATOM 2374 N N . ASP B 1 76 ? 36.584 10.328 67.805 1.00 17.41 104 ASP B N 1
ATOM 2375 C CA . ASP B 1 76 ? 36.068 11.522 67.148 1.00 17.72 104 ASP B CA 1
ATOM 2376 C C . ASP B 1 76 ? 35.312 12.318 68.208 1.00 16.35 104 ASP B C 1
ATOM 2377 O O . ASP B 1 76 ? 34.363 11.809 68.801 1.00 14.55 104 ASP B O 1
ATOM 2382 N N . PRO B 1 77 ? 35.721 13.575 68.463 1.00 17.43 105 PRO B N 1
ATOM 2383 C CA . PRO B 1 77 ? 35.061 14.332 69.530 1.00 17.53 105 PRO B CA 1
ATOM 2384 C C . PRO B 1 77 ? 33.573 14.569 69.269 1.00 16.33 105 PRO B C 1
ATOM 2385 O O . PRO B 1 77 ? 32.809 14.686 70.225 1.00 17.22 105 PRO B O 1
ATOM 2389 N N . ARG B 1 78 ? 33.156 14.605 68.001 1.00 15.21 106 ARG B N 1
ATOM 2390 C CA . ARG B 1 78 ? 31.721 14.740 67.693 1.00 16.99 106 ARG B CA 1
ATOM 2391 C C . ARG B 1 78 ? 30.939 13.515 68.144 1.00 16.74 106 ARG B C 1
ATOM 2392 O O . ARG B 1 78 ? 29.800 13.623 68.632 1.00 18.03 106 ARG B O 1
ATOM 2400 N N . PHE B 1 79 ? 31.568 12.360 67.979 1.00 15.66 107 PHE B N 1
ATOM 2401 C CA . PHE B 1 79 ? 30.949 11.112 68.391 1.00 14.73 107 PHE B CA 1
ATOM 2402 C C . PHE B 1 79 ? 30.861 11.021 69.906 1.00 17.31 107 PHE B C 1
ATOM 2403 O O . PHE B 1 79 ? 29.803 10.733 70.462 1.00 15.88 107 PHE B O 1
ATOM 2411 N N . LEU B 1 80 ? 31.966 11.321 70.586 1.00 15.98 108 LEU B N 1
ATOM 2412 C CA . LEU B 1 80 ? 31.949 11.360 72.046 1.00 17.42 108 LEU B CA 1
ATOM 2413 C C . LEU B 1 80 ? 30.844 12.263 72.577 1.00 15.89 108 LEU B C 1
ATOM 2414 O O . LEU B 1 80 ? 30.137 11.904 73.518 1.00 16.86 108 LEU B O 1
ATOM 2419 N N . LYS B 1 81 ? 30.675 13.424 71.950 1.00 17.05 109 LYS B N 1
ATOM 2420 C CA . LYS B 1 81 ? 29.683 14.373 72.422 1.00 17.91 109 LYS B CA 1
ATOM 2421 C C . LYS B 1 81 ? 28.267 13.822 72.343 1.00 17.22 109 LYS B C 1
ATOM 2422 O O . LYS B 1 81 ? 27.443 14.139 73.194 1.00 19.09 109 LYS B O 1
ATOM 2428 N N . ILE B 1 82 ? 27.977 12.996 71.342 1.00 17.35 110 ILE B N 1
ATOM 2429 C CA . ILE B 1 82 ? 26.633 12.382 71.276 1.00 18.18 110 ILE B CA 1
ATOM 2430 C C . ILE B 1 82 ? 26.378 11.499 72.486 1.00 16.01 110 ILE B C 1
ATOM 2431 O O . ILE B 1 82 ? 25.296 11.556 73.069 1.00 16.51 110 ILE B O 1
ATOM 2436 N N . TRP B 1 83 ? 27.382 10.708 72.904 1.00 14.46 111 TRP B N 1
ATOM 2437 C CA . TRP B 1 83 ? 27.241 9.919 74.129 1.00 15.89 111 TRP B CA 1
ATOM 2438 C C . TRP B 1 83 ? 26.981 10.787 75.344 1.00 18.77 111 TRP B C 1
ATOM 2439 O O . TRP B 1 83 ? 26.112 10.478 76.152 1.00 15.74 111 TRP B O 1
ATOM 2450 N N . ILE B 1 84 ? 27.755 11.862 75.476 1.00 16.25 112 ILE B N 1
ATOM 2451 C CA . ILE B 1 84 ? 27.613 12.775 76.622 1.00 17.61 112 ILE B CA 1
ATOM 2452 C C . ILE B 1 84 ? 26.228 13.432 76.608 1.00 18.21 112 ILE B C 1
ATOM 2453 O O . ILE B 1 84 ? 25.544 13.477 77.642 1.00 17.88 112 ILE B O 1
ATOM 2458 N N . TRP B 1 85 ? 25.782 13.879 75.437 1.00 16.59 113 TRP B N 1
ATOM 2459 C CA . TRP B 1 85 ? 24.445 14.489 75.332 1.00 17.73 113 TRP B CA 1
ATOM 2460 C C . TRP B 1 85 ? 23.373 13.479 75.741 1.00 18.04 113 TRP B C 1
ATOM 2461 O O . TRP B 1 85 ? 22.436 13.819 76.450 1.00 18.45 113 TRP B O 1
ATOM 2472 N N . TYR B 1 86 ? 23.534 12.231 75.308 1.00 17.08 114 TYR B N 1
ATOM 2473 C CA . TYR B 1 86 ? 22.551 11.200 75.602 1.00 17.94 114 TYR B CA 1
ATOM 2474 C C . TYR B 1 86 ? 22.448 10.995 77.110 1.00 17.69 114 TYR B C 1
ATOM 2475 O O . TYR B 1 86 ? 21.364 10.983 77.677 1.00 18.14 114 TYR B O 1
ATOM 2484 N N . ILE B 1 87 ? 23.604 10.863 77.756 1.00 17.95 115 ILE B N 1
ATOM 2485 C CA . ILE B 1 87 ? 23.676 10.657 79.187 1.00 18.56 115 ILE B CA 1
ATOM 2486 C C . ILE B 1 87 ? 23.037 11.852 79.912 1.00 19.38 115 ILE B C 1
ATOM 2487 O O . ILE B 1 87 ? 22.207 11.673 80.812 1.00 20.83 115 ILE B O 1
ATOM 2492 N N . ASN B 1 88 ? 23.410 13.059 79.494 1.00 19.05 116 ASN B N 1
ATOM 2493 C CA . ASN B 1 88 ? 22.906 14.266 80.147 1.00 21.71 116 ASN B CA 1
ATOM 2494 C C . ASN B 1 88 ? 21.405 14.440 79.979 1.00 22.31 116 ASN B C 1
ATOM 2495 O O . ASN B 1 88 ? 20.704 14.798 80.940 1.00 25.25 116 ASN B O 1
ATOM 2500 N N . LEU B 1 89 ? 20.922 14.215 78.762 1.00 19.61 117 LEU B N 1
ATOM 2501 C CA . LEU B 1 89 ? 19.522 14.477 78.429 1.00 20.94 117 LEU B CA 1
ATOM 2502 C C . LEU B 1 89 ? 18.581 13.432 78.974 1.00 23.51 117 LEU B C 1
ATOM 2503 O O . LEU B 1 89 ? 17.522 13.764 79.508 1.00 25.73 117 LEU B O 1
ATOM 2508 N N . PHE B 1 90 ? 18.973 12.169 78.848 1.00 20.94 118 PHE B N 1
ATOM 2509 C CA . PHE B 1 90 ? 18.052 11.068 79.097 1.00 21.48 118 PHE B CA 1
ATOM 2510 C C . PHE B 1 90 ? 18.338 10.202 80.327 1.00 25.46 118 PHE B C 1
ATOM 2511 O O . PHE B 1 90 ? 17.460 9.446 80.772 1.00 25.01 118 PHE B O 1
ATOM 2519 N N . LEU B 1 91 ? 19.541 10.302 80.883 1.00 20.68 119 LEU B N 1
ATOM 2520 C CA . LEU B 1 91 ? 19.915 9.445 82.009 1.00 20.65 119 LEU B CA 1
ATOM 2521 C C . LEU B 1 91 ? 20.198 10.253 83.271 1.00 23.95 119 LEU B C 1
ATOM 2522 O O . LEU B 1 91 ? 20.726 9.723 84.245 1.00 26.79 119 LEU B O 1
ATOM 2527 N N . SER B 1 92 ? 19.829 11.534 83.249 1.00 28.63 120 SER B N 1
ATOM 2528 C CA . SER B 1 92 ? 20.155 12.463 84.347 1.00 31.03 120 SER B CA 1
ATOM 2529 C C . SER B 1 92 ? 19.618 12.068 85.732 1.00 33.24 120 SER B C 1
ATOM 2530 O O . SER B 1 92 ? 20.182 12.470 86.752 1.00 38.84 120 SER B O 1
ATOM 2533 N N . ASN B 1 93 ? 18.545 11.285 85.777 1.00 33.45 121 ASN B N 1
ATOM 2534 C CA . ASN B 1 93 ? 17.996 10.871 87.072 1.00 38.81 121 ASN B CA 1
ATOM 2535 C C . ASN B 1 93 ? 18.393 9.445 87.425 1.00 36.27 121 ASN B C 1
ATOM 2536 O O . ASN B 1 93 ? 17.757 8.794 88.262 1.00 36.72 121 ASN B O 1
ATOM 2541 N N . ASN B 1 94 ? 19.450 8.963 86.777 1.00 31.22 122 ASN B N 1
ATOM 2542 C CA . ASN B 1 94 ? 19.823 7.570 86.885 1.00 28.71 122 ASN B CA 1
ATOM 2543 C C . ASN B 1 94 ? 21.331 7.383 86.944 1.00 26.33 122 ASN B C 1
ATOM 2544 O O . ASN B 1 94 ? 21.964 7.168 85.903 1.00 23.79 122 ASN B O 1
ATOM 2549 N N . PHE B 1 95 ? 21.894 7.448 88.152 1.00 24.28 123 PHE B N 1
ATOM 2550 C CA . PHE B 1 95 ? 23.343 7.292 88.316 1.00 23.49 123 PHE B CA 1
ATOM 2551 C C . PHE B 1 95 ? 23.856 5.978 87.732 1.00 22.03 123 PHE B C 1
ATOM 2552 O O . PHE B 1 95 ? 24.853 5.969 87.007 1.00 21.98 123 PHE B O 1
ATOM 2560 N N . HIS B 1 96 ? 23.195 4.872 88.054 1.00 21.08 124 HIS B N 1
ATOM 2561 C CA . HIS B 1 96 ? 23.746 3.580 87.643 1.00 22.64 124 HIS B CA 1
ATOM 2562 C C . HIS B 1 96 ? 23.721 3.385 86.137 1.00 20.33 124 HIS B C 1
ATOM 2563 O O . HIS B 1 96 ? 24.676 2.843 85.569 1.00 20.93 124 HIS B O 1
ATOM 2570 N N . GLU B 1 97 ? 22.650 3.839 85.483 1.00 18.98 125 GLU B N 1
ATOM 2571 C CA . GLU B 1 97 ? 22.619 3.777 84.026 1.00 19.14 125 GLU B CA 1
ATOM 2572 C C . GLU B 1 97 ? 23.648 4.712 83.396 1.00 19.76 125 GLU B C 1
ATOM 2573 O O . GLU B 1 97 ? 24.307 4.341 82.417 1.00 17.67 125 GLU B O 1
ATOM 2579 N N . SER B 1 98 ? 23.802 5.907 83.967 1.00 20.37 126 SER B N 1
ATOM 2580 C CA . SER B 1 98 ? 24.840 6.827 83.493 1.00 19.36 126 SER B CA 1
ATOM 2581 C C . SER B 1 98 ? 26.211 6.181 83.619 1.00 15.80 126 SER B C 1
ATOM 2582 O O . SER B 1 98 ? 26.978 6.160 82.649 1.00 15.99 126 SER B O 1
ATOM 2585 N N . GLU B 1 99 ? 26.516 5.642 84.803 1.00 17.52 127 GLU B N 1
ATOM 2586 C CA . GLU B 1 99 ? 27.812 5.010 85.026 1.00 17.57 127 GLU B CA 1
ATOM 2587 C C . GLU B 1 99 ? 28.017 3.829 84.084 1.00 17.10 127 GLU B C 1
ATOM 2588 O O . GLU B 1 99 ? 29.079 3.681 83.501 1.00 16.90 127 GLU B O 1
ATOM 2594 N N . ASN B 1 100 ? 26.985 3.006 83.896 1.00 16.34 128 ASN B N 1
ATOM 2595 C CA . ASN B 1 100 ? 27.079 1.870 82.985 1.00 16.78 128 ASN B CA 1
ATOM 2596 C C . ASN B 1 100 ? 27.393 2.293 81.556 1.00 18.73 128 ASN B C 1
ATOM 2597 O O . ASN B 1 100 ? 28.132 1.603 80.850 1.00 16.62 128 ASN B O 1
ATOM 2602 N N . THR B 1 101 ? 26.852 3.444 81.146 1.00 15.72 129 THR B N 1
ATOM 2603 C CA . THR B 1 101 ? 27.119 3.956 79.810 1.00 15.77 129 THR B CA 1
ATOM 2604 C C . THR B 1 101 ? 28.599 4.347 79.700 1.00 15.89 129 THR B C 1
ATOM 2605 O O . THR B 1 101 ? 29.257 3.946 78.751 1.00 14.96 129 THR B O 1
ATOM 2609 N N . PHE B 1 102 ? 29.119 5.095 80.680 1.00 14.98 130 PHE B N 1
ATOM 2610 C CA . PHE B 1 102 ? 30.551 5.443 80.658 1.00 16.44 130 PHE B CA 1
ATOM 2611 C C . PHE B 1 102 ? 31.459 4.202 80.700 1.00 15.94 130 PHE B C 1
ATOM 2612 O O . PHE B 1 102 ? 32.510 4.167 80.046 1.00 15.91 130 PHE B O 1
ATOM 2620 N N . LYS B 1 103 ? 31.066 3.199 81.487 1.00 16.54 131 LYS B N 1
ATOM 2621 C CA . LYS B 1 103 ? 31.856 1.966 81.629 1.00 16.77 131 LYS B CA 1
ATOM 2622 C C . LYS B 1 103 ? 31.912 1.194 80.315 1.00 17.17 131 LYS B C 1
ATOM 2623 O O . LYS B 1 103 ? 32.950 0.651 79.946 1.00 16.98 131 LYS B O 1
ATOM 2629 N N . TYR B 1 104 ? 30.769 1.139 79.625 1.00 15.73 132 TYR B N 1
ATOM 2630 C CA . TYR B 1 104 ? 30.692 0.547 78.297 1.00 16.77 132 TYR B CA 1
ATOM 2631 C C . TYR B 1 104 ? 31.645 1.232 77.309 1.00 14.52 132 TYR B C 1
ATOM 2632 O O . TYR B 1 104 ? 32.401 0.578 76.592 1.00 16.78 132 TYR B O 1
ATOM 2641 N N . MET B 1 105 ? 31.604 2.567 77.288 1.00 14.93 133 MET B N 1
ATOM 2642 C CA . MET B 1 105 ? 32.465 3.359 76.419 1.00 16.36 133 MET B CA 1
ATOM 2643 C C . MET B 1 105 ? 33.930 3.122 76.764 1.00 15.16 133 MET B C 1
ATOM 2644 O O . MET B 1 105 ? 34.769 2.955 75.878 1.00 16.70 133 MET B O 1
ATOM 2649 N N . PHE B 1 106 ? 34.223 3.078 78.062 1.00 14.93 134 PHE B N 1
ATOM 2650 C CA . PHE B 1 106 ? 35.602 2.880 78.516 1.00 15.94 134 PHE B CA 1
ATOM 2651 C C . PHE B 1 106 ? 36.124 1.524 78.017 1.00 17.47 134 PHE B C 1
ATOM 2652 O O . PHE B 1 106 ? 37.228 1.417 77.472 1.00 17.89 134 PHE B O 1
ATOM 2660 N N . ASN B 1 107 ? 35.302 0.497 78.169 1.00 16.02 135 ASN B N 1
ATOM 2661 C CA . ASN B 1 107 ? 35.709 -0.845 77.742 1.00 17.37 135 ASN B CA 1
ATOM 2662 C C . ASN B 1 107 ? 35.945 -0.934 76.233 1.00 19.30 135 ASN B C 1
ATOM 2663 O O . ASN B 1 107 ? 36.857 -1.623 75.772 1.00 20.37 135 ASN B O 1
ATOM 2668 N N . LYS B 1 108 ? 35.110 -0.241 75.467 1.00 17.51 136 LYS B N 1
ATOM 2669 C CA . LYS B 1 108 ? 35.173 -0.265 74.001 1.00 20.54 136 LYS B CA 1
ATOM 2670 C C . LYS B 1 108 ? 36.257 0.672 73.469 1.00 22.89 136 LYS B C 1
ATOM 2671 O O . LYS B 1 108 ? 36.669 0.563 72.313 1.00 26.52 136 LYS B O 1
ATOM 2677 N N . GLY B 1 109 ? 36.724 1.583 74.319 1.00 18.15 137 GLY B N 1
ATOM 2678 C CA . GLY B 1 109 ? 37.703 2.589 73.927 1.00 18.00 137 GLY B CA 1
ATOM 2679 C C . GLY B 1 109 ? 37.115 3.797 73.215 1.00 18.97 137 GLY B C 1
ATOM 2680 O O . GLY B 1 109 ? 37.824 4.516 72.503 1.00 22.28 137 GLY B O 1
ATOM 2681 N N . ILE B 1 110 ? 35.825 4.031 73.426 1.00 15.39 138 ILE B N 1
ATOM 2682 C CA . ILE B 1 110 ? 35.169 5.232 72.903 1.00 16.63 138 ILE B CA 1
ATOM 2683 C C . ILE B 1 110 ? 35.518 6.452 73.759 1.00 17.73 138 ILE B C 1
ATOM 2684 O O . ILE B 1 110 ? 35.134 6.555 74.925 1.00 17.18 138 ILE B O 1
ATOM 2689 N N . GLY B 1 111 ? 36.249 7.380 73.143 1.00 18.42 139 GLY B N 1
ATOM 2690 C CA . GLY B 1 111 ? 36.576 8.652 73.783 1.00 19.36 139 GLY B CA 1
ATOM 2691 C C . GLY B 1 111 ? 37.724 8.576 74.773 1.00 18.27 139 GLY B C 1
ATOM 2692 O O . GLY B 1 111 ? 38.044 9.566 75.413 1.00 19.31 139 GLY B O 1
ATOM 2693 N N . THR B 1 112 ? 38.358 7.411 74.892 1.00 16.08 140 THR B N 1
ATOM 2694 C CA . THR B 1 112 ? 39.372 7.230 75.936 1.00 17.75 140 THR B CA 1
ATOM 2695 C C . THR B 1 112 ? 40.705 7.925 75.622 1.00 19.03 140 THR B C 1
ATOM 2696 O O . THR B 1 112 ? 41.599 7.959 76.486 1.00 18.73 140 THR B O 1
ATOM 2700 N N . LYS B 1 113 ? 40.829 8.500 74.417 1.00 16.38 141 LYS B N 1
ATOM 2701 C CA . LYS B 1 113 ? 41.958 9.400 74.128 1.00 15.68 141 LYS B CA 1
ATOM 2702 C C . LYS B 1 113 ? 41.583 10.885 74.205 1.00 17.33 141 LYS B C 1
ATOM 2703 O O . LYS B 1 113 ? 42.395 11.758 73.858 1.00 19.54 141 LYS B O 1
ATOM 2709 N N . LEU B 1 114 ? 40.376 11.172 74.688 1.00 16.66 142 LEU B N 1
ATOM 2710 C CA . LEU B 1 114 ? 39.870 12.556 74.756 1.00 15.92 142 LEU B CA 1
ATOM 2711 C C . LEU B 1 114 ? 39.621 13.030 76.197 1.00 16.68 142 LEU B C 1
ATOM 2712 O O . LEU B 1 114 ? 38.915 12.363 76.986 1.00 16.15 142 LEU B O 1
ATOM 2717 N N . SER B 1 115 ? 40.170 14.200 76.539 1.00 16.99 143 SER B N 1
ATOM 2718 C CA . SER B 1 115 ? 39.981 14.751 77.898 1.00 16.45 143 SER B CA 1
ATOM 2719 C C . SER B 1 115 ? 38.525 14.841 78.346 1.00 17.46 143 SER B C 1
ATOM 2720 O O . SER B 1 115 ? 38.225 14.576 79.500 1.00 17.75 143 SER B O 1
ATOM 2723 N N . LEU B 1 116 ? 37.632 15.213 77.430 1.00 17.30 144 LEU B N 1
ATOM 2724 C CA . LEU B 1 116 ? 36.223 15.385 77.737 1.00 19.00 144 LEU B CA 1
ATOM 2725 C C . LEU B 1 116 ? 35.623 14.134 78.368 1.00 16.58 144 LEU B C 1
ATOM 2726 O O . LEU B 1 116 ? 34.768 14.232 79.243 1.00 18.53 144 LEU B O 1
ATOM 2731 N N . PHE B 1 117 ? 36.051 12.965 77.903 1.00 17.30 145 PHE B N 1
ATOM 2732 C CA . PHE B 1 117 ? 35.557 11.714 78.464 1.00 16.90 145 PHE B CA 1
ATOM 2733 C C . PHE B 1 117 ? 35.820 11.631 79.964 1.00 16.34 145 PHE B C 1
ATOM 2734 O O . PHE B 1 117 ? 34.922 11.417 80.754 1.00 15.72 145 PHE B O 1
ATOM 2742 N N . TYR B 1 118 ? 37.079 11.816 80.334 1.00 16.30 146 TYR B N 1
ATOM 2743 C CA . TYR B 1 118 ? 37.467 11.773 81.740 1.00 18.36 146 TYR B CA 1
ATOM 2744 C C . TYR B 1 118 ? 36.837 12.892 82.570 1.00 17.51 146 TYR B C 1
ATOM 2745 O O . TYR B 1 118 ? 36.431 12.660 83.707 1.00 16.72 146 TYR B O 1
ATOM 2754 N N . GLU B 1 119 ? 36.746 14.093 82.014 1.00 16.74 147 GLU B N 1
ATOM 2755 C CA . GLU B 1 119 ? 36.134 15.206 82.744 1.00 17.97 147 GLU B CA 1
ATOM 2756 C C . GLU B 1 119 ? 34.663 14.917 83.056 1.00 18.15 147 GLU B C 1
ATOM 2757 O O . GLU B 1 119 ? 34.200 15.133 84.184 1.00 17.08 147 GLU B O 1
ATOM 2763 N N . GLU B 1 120 ? 33.937 14.401 82.056 1.00 18.69 148 GLU B N 1
ATOM 2764 C CA . GLU B 1 120 ? 32.512 14.106 82.234 1.00 18.25 148 GLU B CA 1
ATOM 2765 C C . GLU B 1 120 ? 32.258 12.922 83.171 1.00 17.48 148 GLU B C 1
ATOM 2766 O O . GLU B 1 120 ? 31.392 12.985 84.042 1.00 18.85 148 GLU B O 1
ATOM 2772 N N . PHE B 1 121 ? 33.036 11.855 83.008 1.00 16.07 149 PHE B N 1
ATOM 2773 C CA . PHE B 1 121 ? 32.896 10.669 83.839 1.00 15.81 149 PHE B CA 1
ATOM 2774 C C . PHE B 1 121 ? 33.269 11.047 85.285 1.00 17.70 149 PHE B C 1
ATOM 2775 O O . PHE B 1 121 ? 32.559 10.705 86.227 1.00 16.62 149 PHE B O 1
ATOM 2783 N N . SER B 1 122 ? 34.354 11.805 85.436 1.00 16.99 150 SER B N 1
ATOM 2784 C CA . SER B 1 122 ? 34.743 12.309 86.764 1.00 18.41 150 SER B CA 1
ATOM 2785 C C . SER B 1 122 ? 33.625 13.139 87.426 1.00 18.49 150 SER B C 1
ATOM 2786 O O . SER B 1 122 ? 33.326 12.956 88.620 1.00 18.59 150 SER B O 1
ATOM 2789 N N . LYS B 1 123 ? 32.994 14.021 86.650 1.00 18.93 151 LYS B N 1
ATOM 2790 C CA . LYS B 1 123 ? 31.894 14.841 87.156 1.00 21.08 151 LYS B CA 1
ATOM 2791 C C . LYS B 1 123 ? 30.736 13.989 87.681 1.00 19.82 151 LYS B C 1
ATOM 2792 O O . LYS B 1 123 ? 30.187 14.262 88.748 1.00 21.53 151 LYS B O 1
ATOM 2798 N N . LEU B 1 124 ? 30.379 12.945 86.938 1.00 18.69 152 LEU B N 1
ATOM 2799 C CA . LEU B 1 124 ? 29.348 12.013 87.402 1.00 20.46 152 LEU B CA 1
ATOM 2800 C C . LEU B 1 124 ? 29.693 11.438 88.776 1.00 19.26 152 LEU B C 1
ATOM 2801 O O . LEU B 1 124 ? 28.856 11.436 89.671 1.00 21.44 152 LEU B O 1
ATOM 2806 N N . LEU B 1 125 ? 30.916 10.928 88.913 1.00 18.44 153 LEU B N 1
ATOM 2807 C CA . LEU B 1 125 ? 31.362 10.324 90.159 1.00 20.59 153 LEU B CA 1
ATOM 2808 C C . LEU B 1 125 ? 31.435 11.361 91.284 1.00 21.17 153 LEU B C 1
ATOM 2809 O O . LEU B 1 125 ? 31.018 11.076 92.406 1.00 22.09 153 LEU B O 1
ATOM 2814 N N . GLU B 1 126 ? 31.953 12.549 90.977 1.00 20.73 154 GLU B N 1
ATOM 2815 C CA . GLU B 1 126 ? 32.017 13.630 91.973 1.00 23.35 154 GLU B CA 1
ATOM 2816 C C . GLU B 1 126 ? 30.620 13.979 92.508 1.00 24.59 154 GLU B C 1
ATOM 2817 O O . GLU B 1 126 ? 30.430 14.071 93.726 1.00 27.01 154 GLU B O 1
ATOM 2823 N N . ASN B 1 127 ? 29.658 14.162 91.601 1.00 25.82 155 ASN B N 1
ATOM 2824 C CA . ASN B 1 127 ? 28.269 14.469 91.978 1.00 27.71 155 ASN B CA 1
ATOM 2825 C C . ASN B 1 127 ? 27.581 13.369 92.797 1.00 27.33 155 ASN B C 1
ATOM 2826 O O . ASN B 1 127 ? 26.640 13.644 93.558 1.00 29.53 155 ASN B O 1
ATOM 2831 N N . ALA B 1 128 ? 28.060 12.134 92.651 1.00 24.45 156 ALA B N 1
ATOM 2832 C CA . ALA B 1 128 ? 27.581 10.988 93.422 1.00 25.90 156 ALA B CA 1
ATOM 2833 C C . ALA B 1 128 ? 28.391 10.739 94.708 1.00 26.63 156 ALA B C 1
ATOM 2834 O O . ALA B 1 128 ? 28.163 9.761 95.420 1.00 27.87 156 ALA B O 1
ATOM 2836 N N . GLN B 1 129 ? 29.336 11.633 94.986 1.00 26.19 157 GLN B N 1
ATOM 2837 C CA . GLN B 1 129 ? 30.178 11.599 96.204 1.00 29.14 157 GLN B CA 1
ATOM 2838 C C . GLN B 1 129 ? 31.214 10.470 96.238 1.00 27.88 157 GLN B C 1
ATOM 2839 O O . GLN B 1 129 ? 31.749 10.108 97.292 1.00 28.48 157 GLN B O 1
ATOM 2845 N N . PHE B 1 130 ? 31.539 9.945 95.061 1.00 24.20 158 PHE B N 1
ATOM 2846 C CA . PHE B 1 130 ? 32.685 9.058 94.926 1.00 24.28 158 PHE B CA 1
ATOM 2847 C C . PHE B 1 130 ? 33.881 9.950 94.625 1.00 26.36 158 PHE B C 1
ATOM 2848 O O . PHE B 1 130 ? 34.431 9.948 93.516 1.00 24.06 158 PHE B O 1
ATOM 2856 N N . PHE B 1 131 ? 34.275 10.721 95.639 1.00 23.59 159 PHE B N 1
ATOM 2857 C CA . PHE B 1 131 ? 35.161 11.856 95.438 1.00 24.01 159 PHE B CA 1
ATOM 2858 C C . PHE B 1 131 ? 36.551 11.471 94.981 1.00 24.54 159 PHE B C 1
ATOM 2859 O O . PHE B 1 131 ? 37.084 12.057 94.028 1.00 22.63 159 PHE B O 1
ATOM 2867 N N . LEU B 1 132 ? 37.142 10.484 95.644 1.00 24.48 160 LEU B N 1
ATOM 2868 C CA . LEU B 1 132 ? 38.522 10.132 95.336 1.00 22.65 160 LEU B CA 1
ATOM 2869 C C . LEU B 1 132 ? 38.629 9.285 94.071 1.00 23.43 160 LEU B C 1
ATOM 2870 O O . LEU B 1 132 ? 39.601 9.385 93.349 1.00 21.24 160 LEU B O 1
ATOM 2875 N N . GLU B 1 133 ? 37.608 8.474 93.806 1.00 21.28 161 GLU B N 1
ATOM 2876 C CA . GLU B 1 133 ? 37.520 7.745 92.533 1.00 20.10 161 GLU B CA 1
ATOM 2877 C C . GLU B 1 133 ? 37.470 8.738 91.367 1.00 19.78 161 GLU B C 1
ATOM 2878 O O . GLU B 1 133 ? 38.120 8.528 90.333 1.00 20.24 161 GLU B O 1
ATOM 2884 N N . ALA B 1 134 ? 36.696 9.813 91.526 1.00 18.41 162 ALA B N 1
ATOM 2885 C CA . ALA B 1 134 ? 36.602 10.863 90.504 1.00 19.35 162 ALA B CA 1
ATOM 2886 C C . ALA B 1 134 ? 37.960 11.504 90.234 1.00 20.11 162 ALA B C 1
ATOM 2887 O O . ALA B 1 134 ? 38.307 11.782 89.089 1.00 20.63 162 ALA B O 1
ATOM 2889 N N . LYS B 1 135 ? 38.744 11.715 91.291 1.00 18.75 163 LYS B N 1
ATOM 2890 C CA . LYS B 1 135 ? 40.085 12.256 91.117 1.00 18.92 163 LYS B CA 1
ATOM 2891 C C . LYS B 1 135 ? 40.995 11.308 90.320 1.00 17.87 163 LYS B C 1
ATOM 2892 O O . LYS B 1 135 ? 41.701 11.739 89.399 1.00 19.78 163 LYS B O 1
ATOM 2898 N N . VAL B 1 136 ? 40.958 10.017 90.658 1.00 18.82 164 VAL B N 1
ATOM 2899 C CA . VAL B 1 136 ? 41.745 9.011 89.951 1.00 20.21 164 VAL B CA 1
ATOM 2900 C C . VAL B 1 136 ? 41.401 8.980 88.463 1.00 19.20 164 VAL B C 1
ATOM 2901 O O . VAL B 1 136 ? 42.295 8.806 87.638 1.00 20.28 164 VAL B O 1
ATOM 2905 N N . LEU B 1 137 ? 40.118 9.169 88.137 1.00 20.38 165 LEU B N 1
ATOM 2906 C CA . LEU B 1 137 ? 39.688 9.197 86.730 1.00 20.96 165 LEU B CA 1
ATOM 2907 C C . LEU B 1 137 ? 40.369 10.319 85.949 1.00 21.00 165 LEU B C 1
ATOM 2908 O O . LEU B 1 137 ? 40.792 10.127 84.795 1.00 20.44 165 LEU B O 1
ATOM 2913 N N . LEU B 1 138 ? 40.490 11.495 86.565 1.00 17.85 166 LEU B N 1
ATOM 2914 C CA . LEU B 1 138 ? 41.174 12.599 85.898 1.00 19.65 166 LEU B CA 1
ATOM 2915 C C . LEU B 1 138 ? 42.650 12.267 85.715 1.00 19.83 166 LEU B C 1
ATOM 2916 O O . LEU B 1 138 ? 43.209 12.491 84.643 1.00 21.07 166 LEU B O 1
ATOM 2921 N N . GLU B 1 139 ? 43.268 11.713 86.757 1.00 18.27 167 GLU B N 1
ATOM 2922 C CA . GLU B 1 139 ? 44.665 11.255 86.666 1.00 19.16 167 GLU B CA 1
ATOM 2923 C C . GLU B 1 139 ? 44.892 10.203 85.572 1.00 20.51 167 GLU B C 1
ATOM 2924 O O . GLU B 1 139 ? 45.916 10.216 84.872 1.00 22.78 167 GLU B O 1
ATOM 2930 N N . LEU B 1 140 ? 43.926 9.300 85.411 1.00 18.68 168 LEU B N 1
ATOM 2931 C CA . LEU B 1 140 ? 44.014 8.258 84.406 1.00 19.83 168 LEU B CA 1
ATOM 2932 C C . LEU B 1 140 ? 44.029 8.877 83.011 1.00 18.67 168 LEU B C 1
ATOM 2933 O O . LEU B 1 140 ? 44.795 8.447 82.148 1.00 21.00 168 LEU B O 1
ATOM 2938 N N . GLY B 1 141 ? 43.183 9.889 82.809 1.00 19.27 169 GLY B N 1
ATOM 2939 C CA . GLY B 1 141 ? 43.139 10.622 81.536 1.00 22.34 169 GLY B CA 1
ATOM 2940 C C . GLY B 1 141 ? 44.513 11.166 81.204 1.00 23.35 169 GLY B C 1
ATOM 2941 O O . GLY B 1 141 ? 45.027 10.935 80.105 1.00 23.41 169 GLY B O 1
ATOM 2942 N N . ALA B 1 142 ? 45.122 11.851 82.174 1.00 23.24 170 ALA B N 1
ATOM 2943 C CA . ALA B 1 142 ? 46.445 12.448 81.985 1.00 24.82 170 ALA B CA 1
ATOM 2944 C C . ALA B 1 142 ? 47.497 11.374 81.674 1.00 26.39 170 ALA B C 1
ATOM 2945 O O . ALA B 1 142 ? 48.328 11.541 80.769 1.00 26.69 170 ALA B O 1
ATOM 2947 N N . GLU B 1 143 ? 47.448 10.264 82.409 1.00 26.65 171 GLU B N 1
ATOM 2948 C CA . GLU B 1 143 ? 48.374 9.156 82.200 1.00 29.20 171 GLU B CA 1
ATOM 2949 C C . GLU B 1 143 ? 48.262 8.563 80.784 1.00 30.26 171 GLU B C 1
ATOM 2950 O O . GLU B 1 143 ? 49.259 8.104 80.217 1.00 31.45 171 GLU B O 1
ATOM 2956 N N . ASN B 1 144 ? 47.054 8.591 80.215 1.00 27.67 172 ASN B N 1
ATOM 2957 C CA . ASN B 1 144 ? 46.810 8.074 78.866 1.00 27.77 172 ASN B CA 1
ATOM 2958 C C . ASN B 1 144 ? 47.087 9.104 77.764 1.00 29.14 172 ASN B C 1
ATOM 2959 O O . ASN B 1 144 ? 46.798 8.850 76.593 1.00 31.30 172 ASN B O 1
ATOM 2964 N N . ASN B 1 145 ? 47.613 10.265 78.149 1.00 27.89 173 ASN B N 1
ATOM 2965 C CA . ASN B 1 145 ? 47.938 11.353 77.215 1.00 29.58 173 ASN B CA 1
ATOM 2966 C C . ASN B 1 145 ? 46.742 11.804 76.385 1.00 28.05 173 ASN B C 1
ATOM 2967 O O . ASN B 1 145 ? 46.834 11.964 75.157 1.00 29.65 173 ASN B O 1
ATOM 2972 N N A CYS B 1 146 ? 45.613 11.998 77.065 0.50 22.35 174 CYS B N 1
ATOM 2973 N N B CYS B 1 146 ? 45.621 12.001 77.060 0.50 26.24 174 CYS B N 1
ATOM 2974 C CA A CYS B 1 146 ? 44.372 12.446 76.421 0.50 21.14 174 CYS B CA 1
ATOM 2975 C CA B CYS B 1 146 ? 44.425 12.469 76.384 0.50 27.43 174 CYS B CA 1
ATOM 2976 C C A CYS B 1 146 ? 44.435 13.920 76.000 0.50 21.00 174 CYS B C 1
ATOM 2977 C C B CYS B 1 146 ? 44.631 13.861 75.810 0.50 25.83 174 CYS B C 1
ATOM 2978 O O A CYS B 1 146 ? 45.109 14.733 76.643 0.50 22.35 174 CYS B O 1
ATOM 2979 O O B CYS B 1 146 ? 45.619 14.539 76.130 0.50 25.59 174 CYS B O 1
ATOM 2984 N N . ARG B 1 147 ? 43.724 14.266 74.926 1.00 21.56 175 ARG B N 1
ATOM 2985 C CA . ARG B 1 147 ? 43.750 15.641 74.380 1.00 22.98 175 ARG B CA 1
ATOM 2986 C C . ARG B 1 147 ? 42.396 16.357 74.534 1.00 25.58 175 ARG B C 1
ATOM 2987 O O . ARG B 1 147 ? 41.358 15.706 74.471 1.00 19.68 175 ARG B O 1
ATOM 2995 N N . PRO B 1 148 ? 42.384 17.695 74.790 1.00 26.46 176 PRO B N 1
ATOM 2996 C CA . PRO B 1 148 ? 43.511 18.586 75.092 1.00 28.59 176 PRO B CA 1
ATOM 2997 C C . PRO B 1 148 ? 44.026 18.385 76.511 1.00 25.06 176 PRO B C 1
ATOM 2998 O O . PRO B 1 148 ? 43.266 18.439 77.503 1.00 26.71 176 PRO B O 1
ATOM 3002 N N . TYR B 1 149 ? 45.328 18.216 76.576 1.00 25.77 177 TYR B N 1
ATOM 3003 C CA . TYR B 1 149 ? 46.002 17.756 77.770 1.00 24.63 177 TYR B CA 1
ATOM 3004 C C . TYR B 1 149 ? 46.029 18.820 78.870 1.00 23.78 177 TYR B C 1
ATOM 3005 O O . TYR B 1 149 ? 45.676 18.544 80.022 1.00 21.56 177 TYR B O 1
ATOM 3014 N N . ASN B 1 150 ? 46.434 20.042 78.528 1.00 26.17 178 ASN B N 1
ATOM 3015 C CA . ASN B 1 150 ? 46.540 21.087 79.551 1.00 25.93 178 ASN B CA 1
ATOM 3016 C C . ASN B 1 150 ? 45.208 21.434 80.191 1.00 24.92 178 ASN B C 1
ATOM 3017 O O . ASN B 1 150 ? 45.139 21.715 81.387 1.00 24.83 178 ASN B O 1
ATOM 3022 N N . ARG B 1 151 ? 44.137 21.378 79.403 1.00 22.44 179 ARG B N 1
ATOM 3023 C CA . ARG B 1 151 ? 42.816 21.608 79.946 1.00 21.56 179 ARG B CA 1
ATOM 3024 C C . ARG B 1 151 ? 42.455 20.540 80.984 1.00 22.36 179 ARG B C 1
ATOM 3025 O O . ARG B 1 151 ? 41.901 20.867 82.022 1.00 21.50 179 ARG B O 1
ATOM 3033 N N . LEU B 1 152 ? 42.762 19.278 80.684 1.00 23.13 180 LEU B N 1
ATOM 3034 C CA . LEU B 1 152 ? 42.506 18.190 81.641 1.00 21.38 180 LEU B CA 1
ATOM 3035 C C . LEU B 1 152 ? 43.276 18.469 82.944 1.00 21.38 180 LEU B C 1
ATOM 3036 O O . LEU B 1 152 ? 42.756 18.292 84.048 1.00 20.08 180 LEU B O 1
ATOM 3041 N N . LEU B 1 153 ? 44.508 18.932 82.805 1.00 22.22 181 LEU B N 1
ATOM 3042 C CA . LEU B 1 153 ? 45.307 19.256 83.998 1.00 22.34 181 LEU B CA 1
ATOM 3043 C C . LEU B 1 153 ? 44.672 20.383 84.817 1.00 22.53 181 LEU B C 1
ATOM 3044 O O . LEU B 1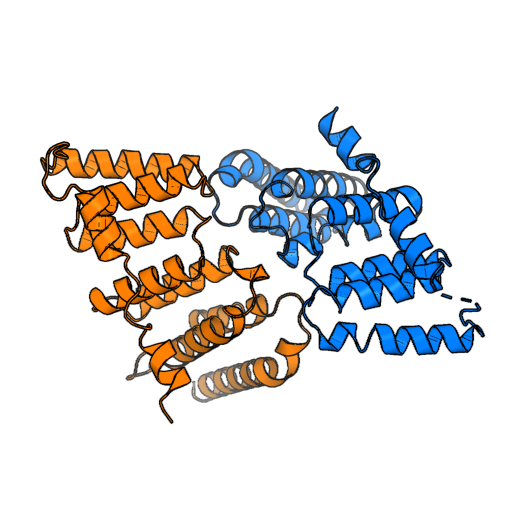 153 ? 44.667 20.321 86.054 1.00 21.00 181 LEU B O 1
ATOM 3049 N N . ARG B 1 154 ? 44.145 21.402 84.130 1.00 21.79 182 ARG B N 1
ATOM 3050 C CA . ARG B 1 154 ? 43.366 22.457 84.795 1.00 24.74 182 ARG B CA 1
ATOM 3051 C C . ARG B 1 154 ? 42.134 21.904 85.491 1.00 24.26 182 ARG B C 1
ATOM 3052 O O . ARG B 1 154 ? 41.816 22.298 86.613 1.00 23.05 182 ARG B O 1
ATOM 3060 N N . SER B 1 155 ? 41.431 20.979 84.833 1.00 23.49 183 SER B N 1
ATOM 3061 C CA . SER B 1 155 ? 40.277 20.343 85.460 1.00 21.90 183 SER B CA 1
ATOM 3062 C C . SER B 1 155 ? 40.679 19.626 86.752 1.00 21.90 183 SER B C 1
ATOM 3063 O O . SER B 1 155 ? 39.978 19.711 87.774 1.00 24.06 183 SER B O 1
ATOM 3066 N N . LEU B 1 156 ? 41.814 18.938 86.699 1.00 20.15 184 LEU B N 1
ATOM 3067 C CA . LEU B 1 156 ? 42.330 18.223 87.855 1.00 21.81 184 LEU B CA 1
ATOM 3068 C C . LEU B 1 156 ? 42.659 19.214 88.973 1.00 22.24 184 LEU B C 1
ATOM 3069 O O . LEU B 1 156 ? 42.267 19.005 90.122 1.00 22.12 184 LEU B O 1
ATOM 3074 N N . SER B 1 157 ? 43.358 20.292 88.629 1.00 23.42 185 SER B N 1
ATOM 3075 C CA . SER B 1 157 ? 43.740 21.286 89.641 1.00 26.25 185 SER B CA 1
ATOM 3076 C C . SER B 1 157 ? 42.505 21.949 90.277 1.00 26.53 185 SER B C 1
ATOM 3077 O O . SER B 1 157 ? 42.436 22.101 91.498 1.00 24.67 185 SER B O 1
ATOM 3080 N N . ASN B 1 158 ? 41.518 22.292 89.453 1.00 25.90 186 ASN B N 1
ATOM 3081 C CA . ASN B 1 158 ? 40.258 22.835 89.950 1.00 26.65 186 ASN B CA 1
ATOM 3082 C C . ASN B 1 158 ? 39.546 21.862 90.874 1.00 26.16 186 ASN B C 1
ATOM 3083 O O . ASN B 1 158 ? 38.973 22.266 91.889 1.00 28.07 186 ASN B O 1
ATOM 3088 N N . TYR B 1 159 ? 39.576 20.574 90.527 1.00 24.69 187 TYR B N 1
ATOM 3089 C CA . TYR B 1 159 ? 38.916 19.584 91.363 1.00 23.76 187 TYR B CA 1
ATOM 3090 C C . TYR B 1 159 ? 39.638 19.436 92.701 1.00 24.93 187 TYR B C 1
ATOM 3091 O O . TYR B 1 159 ? 39.001 19.360 93.758 1.00 25.36 187 TYR B O 1
ATOM 3100 N N . GLU B 1 160 ? 40.965 19.408 92.643 1.00 25.06 188 GLU B N 1
ATOM 3101 C CA . GLU B 1 160 ? 41.783 19.365 93.855 1.00 30.10 188 GLU B CA 1
ATOM 3102 C C . GLU B 1 160 ? 41.456 20.553 94.769 1.00 31.04 188 GLU B C 1
ATOM 3103 O O . GLU B 1 160 ? 41.414 20.400 95.994 1.00 33.78 188 GLU B O 1
ATOM 3109 N N . ASP B 1 161 ? 41.174 21.708 94.165 1.00 32.47 189 ASP B N 1
ATOM 3110 C CA . ASP B 1 161 ? 40.711 22.887 94.910 1.00 35.18 189 ASP B CA 1
ATOM 3111 C C . ASP B 1 161 ? 39.351 22.657 95.584 1.00 34.75 189 ASP B C 1
ATOM 3112 O O . ASP B 1 161 ? 39.173 23.012 96.752 1.00 35.82 189 ASP B O 1
ATOM 3117 N N . ARG B 1 162 ? 38.402 22.055 94.860 1.00 33.49 190 ARG B N 1
ATOM 3118 C CA . ARG B 1 162 ? 37.092 21.722 95.432 1.00 31.65 190 ARG B CA 1
ATOM 3119 C C . ARG B 1 162 ? 37.211 20.713 96.570 1.00 31.43 190 ARG B C 1
ATOM 3120 O O . ARG B 1 162 ? 36.525 20.836 97.582 1.00 32.24 190 ARG B O 1
ATOM 3128 N N . LEU B 1 163 ? 38.088 19.720 96.415 1.00 29.08 191 LEU B N 1
ATOM 3129 C CA . LEU B 1 163 ? 38.311 18.733 97.468 1.00 30.71 191 LEU B CA 1
ATOM 3130 C C . LEU B 1 163 ? 38.882 19.368 98.745 1.00 33.76 191 LEU B C 1
ATOM 3131 O O . LEU B 1 163 ? 38.478 19.013 99.849 1.00 33.35 191 LEU B O 1
ATOM 3136 N N . ARG B 1 164 ? 39.818 20.295 98.578 1.00 34.96 192 ARG B N 1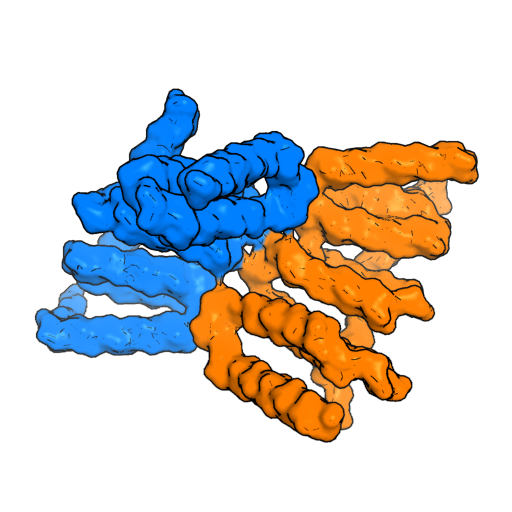
ATOM 3137 C CA . ARG B 1 164 ? 40.399 21.010 99.720 1.00 41.67 192 ARG B CA 1
ATOM 3138 C C . ARG B 1 164 ? 39.361 21.841 100.485 1.00 42.01 192 ARG B C 1
ATOM 3139 O O . ARG B 1 164 ? 39.337 21.815 101.720 1.00 42.20 192 ARG B O 1
ATOM 3147 N N . GLU B 1 165 ? 38.497 22.542 99.748 1.00 43.35 193 GLU B N 1
ATOM 3148 C CA . GLU B 1 165 ? 37.372 23.294 100.324 1.00 48.12 193 GLU B CA 1
ATOM 3149 C C . GLU B 1 165 ? 36.451 22.410 101.169 1.00 47.38 193 GLU B C 1
ATOM 3150 O O . GLU B 1 165 ? 35.870 22.872 102.153 1.00 46.30 193 GLU B O 1
ATOM 3156 N N . MET B 1 166 ? 36.323 21.142 100.781 1.00 44.27 194 MET B N 1
ATOM 3157 C CA . MET B 1 166 ? 35.436 20.197 101.453 1.00 43.68 194 MET B CA 1
ATOM 3158 C C . MET B 1 166 ? 36.146 19.379 102.528 1.00 42.07 194 MET B C 1
ATOM 3159 O O . MET B 1 166 ? 35.578 18.420 103.057 1.00 41.45 194 MET B O 1
ATOM 3164 N N . ASN B 1 167 ? 37.384 19.760 102.846 1.00 39.60 195 ASN B N 1
ATOM 3165 C CA . ASN B 1 167 ? 38.246 18.998 103.751 1.00 38.81 195 ASN B CA 1
ATOM 3166 C C . ASN B 1 167 ? 38.371 17.523 103.390 1.00 38.50 195 ASN B C 1
ATOM 3167 O O . ASN B 1 167 ? 38.406 16.656 104.271 1.00 36.87 195 ASN B O 1
ATOM 3172 N N . ILE B 1 168 ? 38.437 17.244 102.086 1.00 33.29 196 ILE B N 1
ATOM 3173 C CA . ILE B 1 168 ? 38.627 15.883 101.614 1.00 33.48 196 ILE B CA 1
ATOM 3174 C C . ILE B 1 168 ? 40.076 15.726 101.191 1.00 32.92 196 ILE B C 1
ATOM 3175 O O . ILE B 1 168 ? 40.560 16.447 100.313 1.00 35.82 196 ILE B O 1
ATOM 3180 N N . VAL B 1 169 ? 40.752 14.795 101.849 1.00 32.53 197 VAL B N 1
ATOM 3181 C CA . VAL B 1 169 ? 42.167 14.533 101.630 1.00 33.76 197 VAL B CA 1
ATOM 3182 C C . VAL B 1 169 ? 42.353 13.055 101.339 1.00 33.18 197 VAL B C 1
ATOM 3183 O O . VAL B 1 169 ? 41.824 12.192 102.061 1.00 30.49 197 VAL B O 1
ATOM 3187 N N . GLU B 1 170 ? 43.121 12.765 100.287 1.00 31.48 198 GLU B N 1
ATOM 3188 C CA . GLU B 1 170 ? 43.365 11.387 99.885 1.00 31.15 198 GLU B CA 1
ATOM 3189 C C . GLU B 1 170 ? 44.348 10.672 100.810 1.00 32.19 198 GLU B C 1
ATOM 3190 O O . GLU B 1 170 ? 45.465 11.158 101.060 1.00 32.29 198 GLU B O 1
ATOM 3196 N N . ASN B 1 171 ? 43.908 9.515 101.295 1.00 31.47 199 ASN B N 1
ATOM 3197 C CA . ASN B 1 171 ? 44.690 8.638 102.147 1.00 32.41 199 ASN B CA 1
ATOM 3198 C C . ASN B 1 171 ? 45.450 7.633 101.291 1.00 34.60 199 ASN B C 1
ATOM 3199 O O . ASN B 1 171 ? 44.853 6.711 100.719 1.00 30.22 199 ASN B O 1
ATOM 3204 N N . GLN B 1 172 ? 46.767 7.829 101.203 1.00 37.38 200 GLN B N 1
ATOM 3205 C CA . GLN B 1 172 ? 47.669 6.930 100.471 1.00 43.00 200 GLN B CA 1
ATOM 3206 C C . GLN B 1 172 ? 47.584 5.485 100.976 1.00 42.92 200 GLN B C 1
ATOM 3207 O O . GLN B 1 172 ? 47.781 4.540 100.215 1.00 44.45 200 GLN B O 1
ATOM 3213 N N . ASN B 1 173 ? 47.273 5.326 102.260 1.00 45.26 201 ASN B N 1
ATOM 3214 C CA . ASN B 1 173 ? 47.233 4.009 102.886 1.00 47.21 201 ASN B CA 1
ATOM 3215 C C . ASN B 1 173 ? 45.825 3.449 103.102 1.00 45.43 201 ASN B C 1
ATOM 3216 O O . ASN B 1 173 ? 45.625 2.524 103.899 1.00 46.66 201 ASN B O 1
ATOM 3221 N N . SER B 1 174 ? 44.859 4.010 102.378 1.00 40.24 202 SER B N 1
ATOM 3222 C CA . SER B 1 174 ? 43.510 3.448 102.324 1.00 38.01 202 SER B CA 1
ATOM 3223 C C . SER B 1 174 ? 43.574 2.008 101.818 1.00 39.30 202 SER B C 1
ATOM 3224 O O . SER B 1 174 ? 44.387 1.685 100.946 1.00 37.73 202 SER B O 1
ATOM 3227 N N . VAL B 1 175 ? 42.726 1.142 102.374 1.00 38.78 203 VAL B N 1
ATOM 3228 C CA . VAL B 1 175 ? 42.597 -0.234 101.892 1.00 39.14 203 VAL B CA 1
ATOM 3229 C C . VAL B 1 175 ? 41.115 -0.557 101.695 1.00 38.93 203 VAL B C 1
ATOM 3230 O O . VAL B 1 175 ? 40.354 -0.559 102.672 1.00 40.66 203 VAL B O 1
ATOM 3234 N N . PRO B 1 176 ? 40.683 -0.783 100.432 1.00 35.44 204 PRO B N 1
ATOM 3235 C CA . PRO B 1 176 ? 41.433 -0.648 99.172 1.00 33.56 204 PRO B CA 1
ATOM 3236 C C . PRO B 1 176 ? 41.629 0.822 98.843 1.00 28.90 204 PRO B C 1
ATOM 3237 O O . PRO B 1 176 ? 40.774 1.627 99.196 1.00 28.16 204 PRO B O 1
ATOM 3241 N N . ASP B 1 177 ? 42.721 1.171 98.164 1.00 27.38 205 ASP B N 1
ATOM 3242 C CA . ASP B 1 177 ? 42.988 2.582 97.901 1.00 28.06 205 ASP B CA 1
ATOM 3243 C C . ASP B 1 177 ? 42.144 3.109 96.745 1.00 25.80 205 ASP B C 1
ATOM 3244 O O . ASP B 1 177 ? 41.389 2.346 96.124 1.00 26.44 205 ASP B O 1
ATOM 3249 N N . SER B 1 178 ? 42.246 4.412 96.490 1.00 25.54 206 SER B N 1
ATOM 3250 C CA . SER B 1 178 ? 41.362 5.068 95.520 1.00 24.96 206 SER B CA 1
ATOM 3251 C C . SER B 1 178 ? 41.473 4.435 94.121 1.00 25.42 206 SER B C 1
ATOM 3252 O O . SER B 1 178 ? 40.454 4.245 93.437 1.00 22.15 206 SER B O 1
ATOM 3255 N N . ARG B 1 179 ? 42.690 4.076 93.725 1.00 25.05 207 ARG B N 1
ATOM 3256 C CA . ARG B 1 179 ? 42.918 3.457 92.408 1.00 28.44 207 ARG B CA 1
ATOM 3257 C C . ARG B 1 179 ? 42.280 2.069 92.326 1.00 26.95 207 ARG B C 1
ATOM 3258 O O . ARG B 1 179 ? 41.628 1.718 91.333 1.00 24.74 207 ARG B O 1
ATOM 3266 N N . GLU B 1 180 ? 42.457 1.279 93.382 1.00 25.19 208 GLU B N 1
ATOM 3267 C CA . GLU B 1 180 ? 41.815 -0.028 93.480 1.00 26.51 208 GLU B CA 1
ATOM 3268 C C . GLU B 1 180 ? 40.287 0.066 93.475 1.00 23.86 208 GLU B C 1
ATOM 3269 O O . GLU B 1 180 ? 39.622 -0.745 92.825 1.00 25.32 208 GLU B O 1
ATOM 3275 N N . ARG B 1 181 ? 39.739 1.081 94.149 1.00 22.20 209 ARG B N 1
ATOM 3276 C CA . ARG B 1 181 ? 38.292 1.283 94.160 1.00 22.95 209 ARG B CA 1
ATOM 3277 C C . ARG B 1 181 ? 37.818 1.654 92.755 1.00 22.71 209 ARG B C 1
ATOM 3278 O O . ARG B 1 181 ? 36.832 1.089 92.275 1.00 23.06 209 ARG B O 1
ATOM 3286 N N . LEU B 1 182 ? 38.534 2.570 92.096 1.00 21.51 210 LEU B N 1
ATOM 3287 C CA . LEU B 1 182 ? 38.172 2.922 90.707 1.00 21.38 210 LEU B CA 1
ATOM 3288 C C . LEU B 1 182 ? 38.231 1.692 89.805 1.00 22.61 210 LEU B C 1
ATOM 3289 O O . LEU B 1 182 ? 37.306 1.441 89.037 1.00 23.46 210 LEU B O 1
ATOM 3294 N N . LYS B 1 183 ? 39.321 0.933 89.892 1.00 21.91 211 LYS B N 1
ATOM 3295 C CA . LYS B 1 183 ? 39.434 -0.303 89.106 1.00 26.09 211 LYS B CA 1
ATOM 3296 C C . LYS B 1 183 ? 38.230 -1.244 89.303 1.00 25.20 211 LYS B C 1
ATOM 3297 O O . LYS B 1 183 ? 37.705 -1.795 88.330 1.00 25.19 211 LYS B O 1
ATOM 3303 N N . GLY B 1 184 ? 37.778 -1.401 90.545 1.00 24.58 212 GLY B N 1
ATOM 3304 C CA . GLY B 1 184 ? 36.572 -2.178 90.841 1.00 26.04 212 GLY B CA 1
ATOM 3305 C C . GLY B 1 184 ? 35.331 -1.605 90.175 1.00 23.95 212 GLY B C 1
ATOM 3306 O O . GLY B 1 184 ? 34.510 -2.352 89.618 1.00 27.48 212 GLY B O 1
ATOM 3307 N N . ARG B 1 185 ? 35.206 -0.279 90.202 1.00 22.39 213 ARG B N 1
ATOM 3308 C CA . ARG B 1 185 ? 34.045 0.391 89.593 1.00 23.58 213 ARG B CA 1
ATOM 3309 C C . ARG B 1 185 ? 34.019 0.187 88.079 1.00 22.50 213 ARG B C 1
ATOM 3310 O O . ARG B 1 185 ? 32.935 0.184 87.480 1.00 25.47 213 ARG B O 1
ATOM 3318 N N . LEU B 1 186 ? 35.193 0.046 87.464 1.00 20.91 214 LEU B N 1
ATOM 3319 C CA . LEU B 1 186 ? 35.323 0.006 85.987 1.00 21.32 214 LEU B CA 1
ATOM 3320 C C . LEU B 1 186 ? 35.145 -1.375 85.346 1.00 23.41 214 LEU B C 1
ATOM 3321 O O . LEU B 1 186 ? 35.127 -1.488 84.114 1.00 23.54 214 LEU B O 1
ATOM 3326 N N . ILE B 1 187 ? 35.048 -2.417 86.164 1.00 19.67 215 ILE B N 1
ATOM 3327 C CA . ILE B 1 187 ? 34.908 -3.781 85.628 1.00 19.83 215 ILE B CA 1
ATOM 3328 C C . ILE B 1 187 ? 33.635 -3.818 84.785 1.00 19.04 215 ILE B C 1
ATOM 3329 O O . ILE B 1 187 ? 32.568 -3.444 85.265 1.00 18.37 215 ILE B O 1
ATOM 3334 N N . TYR B 1 188 ? 33.779 -4.221 83.528 1.00 19.69 216 TYR B N 1
ATOM 3335 C CA . TYR B 1 188 ? 32.639 -4.172 82.607 1.00 19.71 216 TYR B CA 1
ATOM 3336 C C . TYR B 1 188 ? 31.714 -5.362 82.858 1.00 18.45 216 TYR B C 1
ATOM 3337 O O . TYR B 1 188 ? 32.129 -6.519 82.730 1.00 17.96 216 TYR B O 1
ATOM 3346 N N . ARG B 1 189 ? 30.461 -5.065 83.197 1.00 19.40 217 ARG B N 1
ATOM 3347 C CA . ARG B 1 189 ? 29.489 -6.107 83.541 1.00 22.88 217 ARG B CA 1
ATOM 3348 C C . ARG B 1 189 ? 28.147 -6.009 82.821 1.00 23.74 217 ARG B C 1
ATOM 3349 O O . ARG B 1 189 ? 27.553 -7.030 82.495 1.00 24.69 217 ARG B O 1
ATOM 3357 N N . THR B 1 190 ? 27.662 -4.789 82.604 1.00 22.24 218 THR B N 1
ATOM 3358 C CA . THR B 1 190 ? 26.256 -4.589 82.226 1.00 23.69 218 THR B CA 1
ATOM 3359 C C . THR B 1 190 ? 26.134 -3.706 80.987 1.00 23.57 218 THR B C 1
ATOM 3360 O O . THR B 1 190 ? 26.600 -2.565 80.981 1.00 22.51 218 THR B O 1
ATOM 3364 N N . ALA B 1 191 ? 25.498 -4.229 79.939 1.00 20.28 219 ALA B N 1
ATOM 3365 C CA . ALA B 1 191 ? 25.273 -3.452 78.728 1.00 19.96 219 ALA B CA 1
ATOM 3366 C C . ALA B 1 191 ? 24.368 -2.269 79.033 1.00 19.68 219 ALA B C 1
ATOM 3367 O O . ALA B 1 191 ? 23.442 -2.388 79.848 1.00 19.70 219 ALA B O 1
ATOM 3369 N N . PRO B 1 192 ? 24.654 -1.110 78.420 1.00 19.45 220 PRO B N 1
ATOM 3370 C CA . PRO B 1 192 ? 23.725 0.028 78.496 1.00 18.29 220 PRO B CA 1
ATOM 3371 C C . PRO B 1 192 ? 22.335 -0.441 78.061 1.00 16.76 220 PRO B C 1
ATOM 3372 O O . PRO B 1 192 ? 22.214 -1.223 77.113 1.00 18.33 220 PRO B O 1
ATOM 3376 N N . PHE B 1 193 ? 21.321 0.070 78.741 1.00 17.93 221 PHE B N 1
ATOM 3377 C CA . PHE B 1 193 ? 19.926 -0.328 78.503 1.00 19.78 221 PHE B CA 1
ATOM 3378 C C . PHE B 1 193 ? 19.545 -0.279 77.033 1.00 19.27 221 PHE B C 1
ATOM 3379 O O . PHE B 1 193 ? 19.019 -1.271 76.491 1.00 19.17 221 PHE B O 1
ATOM 3387 N N . PHE B 1 194 ? 19.794 0.851 76.359 1.00 17.94 222 PHE B N 1
ATOM 3388 C CA . PHE B 1 194 ? 19.377 0.972 74.951 1.00 18.61 222 PHE B CA 1
ATOM 3389 C C . PHE B 1 194 ? 20.060 -0.054 74.030 1.00 18.57 222 PHE B C 1
ATOM 3390 O O . PHE B 1 194 ? 19.485 -0.504 73.030 1.00 20.82 222 PHE B O 1
ATOM 3398 N N . ILE B 1 195 ? 21.289 -0.427 74.374 1.00 17.52 223 ILE B N 1
ATOM 3399 C CA . ILE B 1 195 ? 22.026 -1.400 73.602 1.00 17.97 223 ILE B CA 1
ATOM 3400 C C . ILE B 1 195 ? 21.447 -2.793 73.864 1.00 18.81 223 ILE B C 1
ATOM 3401 O O . ILE B 1 195 ? 21.219 -3.551 72.910 1.00 22.51 223 ILE B O 1
ATOM 3406 N N . ARG B 1 196 ? 21.178 -3.106 75.126 1.00 17.65 224 ARG B N 1
ATOM 3407 C CA . ARG B 1 196 ? 20.545 -4.409 75.455 1.00 20.94 224 ARG B CA 1
ATOM 3408 C C . ARG B 1 196 ? 19.204 -4.545 74.726 1.00 22.34 224 ARG B C 1
ATOM 3409 O O . ARG B 1 196 ? 18.931 -5.575 74.098 1.00 23.73 224 ARG B O 1
ATOM 3417 N N . LYS B 1 197 ? 18.380 -3.497 74.783 1.00 21.70 225 LYS B N 1
ATOM 3418 C CA . LYS B 1 197 ? 17.074 -3.523 74.090 1.00 20.45 225 LYS B CA 1
ATOM 3419 C C . LYS B 1 197 ? 17.202 -3.652 72.582 1.00 22.21 225 LYS B C 1
ATOM 3420 O O . LYS B 1 197 ? 16.437 -4.401 71.971 1.00 23.21 225 LYS B O 1
ATOM 3426 N N . PHE B 1 198 ? 18.153 -2.931 71.969 1.00 20.10 226 PHE B N 1
ATOM 3427 C CA . PHE B 1 198 ? 18.370 -3.037 70.531 1.00 21.64 226 PHE B CA 1
ATOM 3428 C C . PHE B 1 198 ? 18.707 -4.478 70.166 1.00 24.00 226 PHE B C 1
ATOM 3429 O O . PHE B 1 198 ? 18.174 -5.032 69.201 1.00 23.94 226 PHE B O 1
ATOM 3437 N N . LEU B 1 199 ? 19.590 -5.076 70.949 1.00 21.96 227 LEU B N 1
ATOM 3438 C CA . LEU B 1 199 ? 20.049 -6.434 70.674 1.00 25.46 227 LEU B CA 1
ATOM 3439 C C . LEU B 1 199 ? 18.998 -7.516 70.923 1.00 27.26 227 LEU B C 1
ATOM 3440 O O . LEU B 1 199 ? 18.922 -8.483 70.159 1.00 31.07 227 LEU B O 1
ATOM 3445 N N . THR B 1 200 ? 18.194 -7.366 71.971 1.00 25.76 228 THR B N 1
ATOM 3446 C CA . THR B 1 200 ? 17.384 -8.496 72.448 1.00 33.75 228 THR B CA 1
ATOM 3447 C C . THR B 1 200 ? 15.882 -8.340 72.346 1.00 33.31 228 THR B C 1
ATOM 3448 O O . THR B 1 200 ? 15.161 -9.337 72.300 1.00 38.06 228 THR B O 1
ATOM 3452 N N . SER B 1 201 ? 15.400 -7.104 72.361 1.00 34.32 229 SER B N 1
ATOM 3453 C CA . SER B 1 201 ? 13.966 -6.871 72.485 1.00 33.72 229 SER B CA 1
ATOM 3454 C C . SER B 1 201 ? 13.331 -6.602 71.129 1.00 33.81 229 SER B C 1
ATOM 3455 O O . SER B 1 201 ? 13.849 -5.823 70.332 1.00 33.16 229 SER B O 1
ATOM 3458 N N . SER B 1 202 ? 12.208 -7.269 70.874 1.00 29.89 230 SER B N 1
ATOM 3459 C CA . SER B 1 202 ? 11.397 -7.006 69.687 1.00 29.72 230 SER B CA 1
ATOM 3460 C C . SER B 1 202 ? 10.000 -7.559 69.896 1.00 28.96 230 SER B C 1
ATOM 3461 O O . SER B 1 202 ? 9.721 -8.180 70.935 1.00 23.20 230 SER B O 1
#

Nearest PDB structures (foldseek):
  3esl-assembly1_A  TM=1.005E+00  e=5.989E-26  Saccharomyces cerevisiae
  3esl-assembly2_B  TM=9.736E-01  e=6.089E-24  Saccharomyces cerevisiae
  3si5-assembly2_B  TM=9.259E-01  e=4.845E-07  Homo sapiens
  5lcw-assembly1_S  TM=8.584E-01  e=5.877E-06  Homo sapiens
  2lah-assembly1_A  TM=8.305E-01  e=7.070E-06  Homo sapiens

Solvent-accessible surface area: 21042 Å² total; per-residue (Å²): 190,115,91,64,123,23,45,118,47,40,97,48,36,52,96,102,9,143,108,60,12,110,55,46,26,14,2,0,58,1,3,31,59,0,13,106,33,0,47,67,43,7,46,134,62,27,68,130,26,0,111,121,16,14,84,51,1,7,23,62,0,0,30,83,0,13,102,47,97,20,1,95,13,6,1,30,1,1,76,8,0,12,150,0,6,73,83,29,11,92,143,60,52,119,32,2,6,28,0,4,22,17,0,59,86,58,18,1,0,23,78,4,0,24,0,0,28,38,2,4,98,32,0,19,96,31,124,56,44,28,4,0,54,17,0,5,54,44,0,14,140,64,121,1,29,9,94,66,47,0,74,111,31,25,56,80,2,49,67,94,8,160,147,90,136,38,130,88,200,114,96,6,142,92,98,4,118,46,60,22,102,79,197,58,15,0,105,11,1,100,114,65,110,120,117,173,180,137,103,128,48,93,34,60,102,42,56,92,50,22,42,88,103,18,140,106,64,14,105,59,54,22,15,2,0,66,3,5,33,62,0,5,87,44,3,52,88,24,147,42,21,106,125,44,190,74,34,76,105,34,10,77,48,0,2,35,85,0,1,28,79,0,20,112,42,97,18,2,62,12,5,2,24,2,0,67,0,0,10,90,3,6,83,88,43,12,80,156,70,49,122,29,3,9,26,1,4,20,27,0,51,98,59,18,0,0,24,96,3,0,25,0,0,30,49,2,4,82,35,0,17,112,35,134,63,41,26,15,0,29,4,0,5,56,15,0,15,114,70,119,1,27,8,92,63,48,0,69,126,30,24,54,80,0,56,57,83,7,150,149,84,137,42,125,61,85,158,110,31,143,77,51,7,105,105,67,0,79,35,57,14,85,81,164,73,31,0,99,13,9,103,75,124,128,102,63,175

B-factor: mean 30.41, std 12.06, range [13.2, 88.01]

CATH classification: 1.20.58.2070 (+1 more: 1.25.40.930)

Sequence (397 aa):
EQHSQLNQTKIAYEQRLLNDLEDMDDPLDLFLDYMIWISTSYIEVDSESGQEEVLRSTMERRCLIYIQDMEETYRNDPRFLKIIWIIWYINLFLSNNFHESENTFKYMFNKGIGTKLSLFYEEFSKLLENAQFFLEAKVLLELGAEENNCCRPYNRLLRRSLSNYEDRLREMNIVENPDSRERLKGRLIYRTAPFFIRKFLTSQKEQHSQLNQTKIAYEQRLLNDLEDMDDPLDLFLLDYMIWISTSYIEVDSESGQEVLRSTMERCLIYIQDMETYRNDPRFLKIWIWYINLFLSNNFHESENTFKYMFNKGIGTKLSLFYEEFSKLLENAQFFLEAKVLLELGAENNCCRPYNRLLRSLSNYEDRLREMNIVENQNSVPDSRERLKGRLIYRTAPFFIRKFLTSS

GO terms:
  GO:0004672 protein kinase activity (F, IDA)
  GO:0000776 kinetochore (C, IDA)
  GO:0000779 condensed chromosome, centromeric region (C, IDA)
  GO:0005634 nucleus (C, IDA)
  GO:0000727 double-strand break repair via break-induced replication (P, IMP)
  GO:0034501 protein localization to kinetochore (P, IMP)
  GO:0016236 macroautophagy (P, IMP)
  GO:0031134 sister chromatid biorientation (P, IMP)
  GO:0007094 mitotic spindle assembly checkpoint signaling (P, IMP)
  GO:0005515 protein binding (F, IPI)
  GO:0042802 identical protein binding (F, IPI)
  GO:0007094 mitotic spindle assembly checkpoint signaling (P, IDA)
  GO:1990298 bub1-bub3 complex (C, IDA)
  GO:0005634 nucleus (C, EXP)

InterPro domains:
  IPR000719 Protein kinase domain [PF00069] (708-930)
  IPR000719 Protein kinase domain [PS50011] (705-1021)
  IPR000719 Protein kinase domain [SM00220] (705-975)
  IPR008271 Serine/threonine-protein kinase, active site [PS00108] (829-841)
  IPR011009 Protein kinase-like domain superfamily [SSF56112] (704-968)
  IPR012572 Mad3/Bub1 homology region 2 [PF08171] (291-354)
  IPR013212 Mad3/Bub1 homology region 1 [PF08311] (39-169)
  IPR013212 Mad3/Bub1 homology region 1 [PS51489] (47-212)
  IPR013212 Mad3/Bub1 homology region 1 [SM00777] (36-170)
  IPR015661 Mitotic spindle checkpoint protein Bub1/Mad3 [PTHR14030] (29-981)
  IPR017441 Protein kinase, ATP binding site [PS00107] (711-733)